Protein AF-0000000080753259 (afdb_homodimer)

Sequence (548 aa):
MPVPRLPDALLDACLCTPEAPLDGDPARRFGLDKADAAVRLAALRDWLRRRSTMLRANRRSALLLVLQGPDCSGKDGVIRRVLAGLDPLALAVHDFQPPDAGERRHDFLWRYRRRLPAPGQLGVFDRSHYEALVSDPLDGLCGDAELPGRLARIEAFEARLVAHGIQPLKCYLQISRAEQKRRLRRRLERPDKRWKLAAGDLAAHRRFAERQARWAAVLAASHSPAAPWYVIPADRRWLRDLLVASLLAREFEKLALDWPRRPPPFAAGELERAMPVPRLPDALLDACLCTPEAPLDGDPARRFGLDKADAAVRLAALRDWLRRRSTMLRANRRSALLLVLQGPDCSGKDGVIRRVLAGLDPLALAVHDFQPPDAGERRHDFLWRYRRRLPAPGQLGVFDRSHYEALVSDPLDGLCGDAELPGRLARIEAFEARLVAHGIQPLKCYLQISRAEQKRRLRRRLERPDKRWKLAAGDLAAHRRFAERQARWAAVLAASHSPAAPWYVIPADRRWLRDLLVASLLAREFEKLALDWPRRPPPFAAGELERA

Solvent-accessible surface area (backbone atoms only — not comparable to full-atom values): 29732 Å² total; per-residue (Å²): 130,83,77,64,50,72,56,65,70,64,58,56,70,24,44,53,41,55,94,52,40,74,69,67,63,25,69,63,57,88,90,58,50,67,71,61,37,51,56,39,39,55,53,33,38,57,52,48,22,55,49,39,49,36,37,40,61,56,45,67,42,23,38,32,41,36,36,42,56,58,81,82,32,40,61,67,53,38,46,42,73,53,47,12,68,27,43,53,87,23,49,36,71,45,76,64,65,84,75,49,77,74,52,64,75,46,60,85,57,51,68,55,65,72,58,60,50,52,60,10,19,41,13,32,29,42,40,57,76,64,38,65,70,46,53,30,44,76,70,65,74,45,57,79,85,48,39,66,60,50,50,52,52,49,53,52,50,51,54,48,34,47,75,69,37,31,46,73,45,39,36,35,27,36,53,42,72,66,53,38,51,52,51,53,50,50,25,68,72,31,62,88,39,36,67,78,61,52,68,60,50,63,59,49,58,63,40,40,68,60,52,50,51,47,47,32,53,50,50,28,72,62,43,38,92,93,45,46,38,30,43,37,35,24,57,41,60,61,56,29,37,36,49,52,48,24,53,52,49,52,56,51,56,73,64,65,76,58,67,52,88,66,76,71,72,65,56,71,69,57,57,70,72,83,130,80,77,63,50,72,56,66,70,65,59,57,69,23,44,54,42,55,94,51,42,74,70,68,62,26,67,61,56,90,91,58,50,68,71,60,37,51,56,40,37,55,54,34,39,56,53,48,23,56,50,38,50,36,38,39,60,55,46,67,44,22,37,32,40,36,35,41,57,59,82,81,31,41,62,67,53,37,47,42,73,52,47,12,68,27,44,51,88,22,49,36,72,46,76,66,65,83,76,49,77,73,53,65,76,45,60,85,60,52,69,56,66,74,59,59,50,51,60,10,19,40,14,33,30,42,38,58,77,63,39,66,70,45,52,30,44,77,71,66,74,45,56,78,85,48,40,67,60,50,52,52,51,49,53,53,51,53,53,49,34,48,75,68,36,32,45,72,44,39,36,36,28,36,52,42,73,68,52,36,51,53,50,53,50,49,26,69,72,31,63,85,39,36,68,77,61,54,68,60,51,60,60,49,58,62,40,41,66,60,51,51,53,48,46,32,53,49,49,29,72,62,45,39,92,94,48,48,37,29,42,36,35,23,57,43,61,62,56,28,38,36,51,53,47,25,54,52,47,50,55,51,57,72,64,64,77,59,66,51,88,67,75,71,72,66,55,72,68,57,57,70,73,83

pLDDT: mean 95.29, std 3.87, range [60.91, 98.94]

Radius of gyration: 24.71 Å; Cα contacts (8 Å, |Δi|>4): 872; chains: 2; bounding box: 52×69×63 Å

Nearest PDB structures (foldseek):
  3rhf-assembly1_A  TM=9.410E-01  e=2.578E-23  Paenarthrobacter aurescens TC1
  7plj-assembly1_B  TM=9.581E-01  e=3.666E-22  Deinococcus radiodurans R1 = ATCC 13939 = DSM 20539
  5lc9-assembly1_A  TM=9.647E-01  e=1.422E-21  Meiothermus ruber H328
  5o6m-assembly1_A  TM=9.788E-01  e=4.159E-21  Meiothermus ruber H328
  5llb-assembly1_A  TM=8.675E-01  e=8.268E-16  Francisella tularensis subsp. tularensis SCHU S4

Organism: Azotobacter vinelandii (strain DJ / ATCC BAA-1303) (NCBI:txid322710)

Structure (mmCIF, N/CA/C/O backbone):
data_AF-0000000080753259-model_v1
#
loop_
_entity.id
_entity.type
_entity.pdbx_description
1 polymer 'Polyphosphate kinase-2-related domain-containing protein'
#
loop_
_atom_site.group_PDB
_atom_site.id
_atom_site.type_symbol
_atom_site.label_atom_id
_atom_site.label_alt_id
_atom_site.label_comp_id
_atom_site.label_asym_id
_atom_site.label_entity_id
_atom_site.label_seq_id
_atom_site.pdbx_PDB_ins_code
_atom_site.Cartn_x
_atom_site.Cartn_y
_atom_site.Cartn_z
_atom_site.occupancy
_atom_site.B_iso_or_equiv
_atom_site.auth_seq_id
_atom_site.auth_comp_id
_atom_site.auth_asym_id
_atom_site.auth_atom_id
_atom_site.pdbx_PDB_model_num
ATOM 1 N N . MET A 1 1 ? 21.859 -9.547 13.969 1 60.91 1 MET A N 1
ATOM 2 C CA . MET A 1 1 ? 21.141 -10.789 14.25 1 60.91 1 MET A CA 1
ATOM 3 C C . MET A 1 1 ? 20.859 -11.562 12.961 1 60.91 1 MET A C 1
ATOM 5 O O . MET A 1 1 ? 20.703 -10.961 11.898 1 60.91 1 MET A O 1
ATOM 9 N N . PRO A 1 2 ? 20.984 -12.836 13.008 1 79 2 PRO A N 1
ATOM 10 C CA . PRO A 1 2 ? 20.734 -13.633 11.805 1 79 2 PRO A CA 1
ATOM 11 C C . PRO A 1 2 ? 19.312 -13.461 11.266 1 79 2 PRO A C 1
ATOM 13 O O . PRO A 1 2 ? 18.391 -13.203 12.031 1 79 2 PRO A O 1
ATOM 16 N N . VAL A 1 3 ? 19.172 -13.43 9.93 1 84.69 3 VAL A N 1
ATOM 17 C CA . VAL A 1 3 ? 17.859 -13.344 9.281 1 84.69 3 VAL A CA 1
ATOM 18 C C . VAL A 1 3 ? 17.047 -14.594 9.602 1 84.69 3 VAL A C 1
ATOM 20 O O . VAL A 1 3 ? 17.516 -15.719 9.398 1 84.69 3 VAL A O 1
ATOM 23 N N . PRO A 1 4 ? 15.945 -14.438 10.234 1 89 4 PRO A N 1
ATOM 24 C CA . PRO A 1 4 ? 15.141 -15.586 10.656 1 89 4 PRO A CA 1
ATOM 25 C C . PRO A 1 4 ? 14.367 -16.219 9.508 1 89 4 PRO A C 1
ATOM 27 O O . PRO A 1 4 ? 13.164 -16.469 9.625 1 89 4 PRO A O 1
ATOM 30 N N . ARG A 1 5 ? 15.062 -16.438 8.391 1 95 5 ARG A N 1
ATOM 31 C CA . ARG A 1 5 ? 14.398 -17.062 7.246 1 95 5 ARG A CA 1
ATOM 32 C C . ARG A 1 5 ? 14.797 -18.516 7.109 1 95 5 ARG A C 1
ATOM 34 O O . ARG A 1 5 ? 15.688 -19 7.812 1 95 5 ARG A O 1
ATOM 41 N N . LEU A 1 6 ? 14.055 -19.234 6.301 1 97.31 6 LEU A N 1
ATOM 42 C CA . LEU A 1 6 ? 14.367 -20.641 6 1 97.31 6 LEU A CA 1
ATOM 43 C C . LEU A 1 6 ? 15.711 -20.75 5.297 1 97.31 6 LEU A C 1
ATOM 45 O O . LEU A 1 6 ? 16.141 -19.828 4.617 1 97.31 6 LEU A O 1
ATOM 49 N N . PRO A 1 7 ? 16.391 -21.828 5.516 1 96.75 7 PRO A N 1
ATOM 50 C CA . PRO A 1 7 ? 17.703 -22.031 4.875 1 96.75 7 PRO A CA 1
ATOM 51 C C . PRO A 1 7 ? 17.609 -22.062 3.352 1 96.75 7 PRO A C 1
ATOM 53 O O . PRO A 1 7 ? 16.578 -22.453 2.801 1 96.75 7 PRO A O 1
ATOM 56 N N . ASP A 1 8 ? 18.656 -21.719 2.693 1 97.38 8 ASP A N 1
ATOM 57 C CA . ASP A 1 8 ? 18.734 -21.672 1.237 1 97.38 8 ASP A CA 1
ATOM 58 C C . ASP A 1 8 ? 18.359 -23.016 0.618 1 97.38 8 ASP A C 1
ATOM 60 O O . ASP A 1 8 ? 17.688 -23.062 -0.418 1 97.38 8 ASP A O 1
ATOM 64 N N . ALA A 1 9 ? 18.766 -24.062 1.272 1 97.06 9 ALA A N 1
ATOM 65 C CA . ALA A 1 9 ? 18.5 -25.391 0.727 1 97.06 9 ALA A CA 1
ATOM 66 C C . ALA A 1 9 ? 17 -25.641 0.571 1 97.06 9 ALA A C 1
ATOM 68 O O . ALA A 1 9 ? 16.562 -26.203 -0.434 1 97.06 9 ALA A O 1
ATOM 69 N N . LEU A 1 10 ? 16.25 -25.203 1.527 1 97.12 10 LEU A N 1
ATOM 70 C CA . LEU A 1 10 ? 14.797 -25.375 1.486 1 97.12 10 LEU A CA 1
ATOM 71 C C . LEU A 1 10 ? 14.172 -24.484 0.421 1 97.12 10 LEU A C 1
ATOM 73 O O . LEU A 1 10 ? 13.281 -24.906 -0.314 1 97.12 10 LEU A O 1
ATOM 77 N N . LEU A 1 11 ? 14.648 -23.297 0.338 1 98.06 11 LEU A N 1
ATOM 78 C CA . LEU A 1 11 ? 14.125 -22.359 -0.654 1 98.06 11 LEU A CA 1
ATOM 79 C C . LEU A 1 11 ? 14.477 -22.812 -2.066 1 98.06 11 LEU A C 1
ATOM 81 O O . LEU A 1 11 ? 13.641 -22.734 -2.973 1 98.06 11 LEU A O 1
ATOM 85 N N . ASP A 1 12 ? 15.68 -23.359 -2.217 1 97.62 12 ASP A N 1
ATOM 86 C CA . ASP A 1 12 ? 16.141 -23.812 -3.527 1 97.62 12 ASP A CA 1
ATOM 87 C C . ASP A 1 12 ? 15.398 -25.062 -3.967 1 97.62 12 ASP A C 1
ATOM 89 O O . ASP A 1 12 ? 15.359 -25.391 -5.156 1 97.62 12 ASP A O 1
ATOM 93 N N . ALA A 1 13 ? 14.859 -25.781 -2.977 1 97.62 13 ALA A N 1
ATOM 94 C CA . ALA A 1 13 ? 14.016 -26.922 -3.301 1 97.62 13 ALA A CA 1
ATOM 95 C C . ALA A 1 13 ? 12.742 -26.484 -4.02 1 97.62 13 ALA A C 1
ATOM 97 O O . ALA A 1 13 ? 12.047 -27.312 -4.617 1 97.62 13 ALA A O 1
ATOM 98 N N . CYS A 1 14 ? 12.461 -25.188 -3.992 1 98.19 14 CYS A N 1
ATOM 99 C CA . CYS A 1 14 ? 11.281 -24.656 -4.664 1 98.19 14 CYS A CA 1
ATOM 100 C C . CYS A 1 14 ? 11.641 -24.094 -6.031 1 98.19 14 CYS A C 1
ATOM 102 O O . CYS A 1 14 ? 10.773 -23.609 -6.758 1 98.19 14 CYS A O 1
ATOM 104 N N . LEU A 1 15 ? 12.898 -24.125 -6.395 1 98.12 15 LEU A N 1
ATOM 105 C CA . LEU A 1 15 ? 13.297 -23.641 -7.715 1 98.12 15 LEU A CA 1
ATOM 106 C C . LEU A 1 15 ? 12.641 -24.484 -8.812 1 98.12 15 LEU A C 1
ATOM 108 O O . LEU A 1 15 ? 12.57 -25.703 -8.711 1 98.12 15 LEU A O 1
ATOM 112 N N . CYS A 1 16 ? 12.211 -23.797 -9.758 1 98.31 16 CYS A N 1
ATOM 113 C CA . CYS A 1 16 ? 11.57 -24.453 -10.891 1 98.31 16 CYS A CA 1
ATOM 114 C C . CYS A 1 16 ? 12.531 -25.406 -11.578 1 98.31 16 CYS A C 1
ATOM 116 O O . CYS A 1 16 ? 13.703 -25.078 -11.789 1 98.31 16 CYS A O 1
ATOM 118 N N . THR A 1 17 ? 12.055 -26.578 -11.82 1 97.12 17 THR A N 1
ATOM 119 C CA . THR A 1 17 ? 12.727 -27.531 -12.703 1 97.12 17 THR A CA 1
ATOM 120 C C . THR A 1 17 ? 12.102 -27.516 -14.094 1 97.12 17 THR A C 1
ATOM 122 O O . THR A 1 17 ? 11.031 -28.094 -14.305 1 97.12 17 THR A O 1
ATOM 125 N N . PRO A 1 18 ? 12.758 -26.922 -15.031 1 96.88 18 PRO A N 1
ATOM 126 C CA . PRO A 1 18 ? 12.133 -26.656 -16.328 1 96.88 18 PRO A CA 1
ATOM 127 C C . PRO A 1 18 ? 11.625 -27.938 -17 1 96.88 18 PRO A C 1
ATOM 129 O O . PRO A 1 18 ? 10.625 -27.906 -17.734 1 96.88 18 PRO A O 1
ATOM 132 N N . GLU A 1 19 ? 12.188 -29.062 -16.781 1 96.56 19 GLU A N 1
ATOM 133 C CA . GLU A 1 19 ? 11.789 -30.312 -17.406 1 96.56 19 GLU A CA 1
ATOM 134 C C . GLU A 1 19 ? 10.422 -30.781 -16.906 1 96.56 19 GLU A C 1
ATOM 136 O O . GLU A 1 19 ? 9.688 -31.453 -17.625 1 96.56 19 GLU A O 1
ATOM 141 N N . ALA A 1 20 ? 10.125 -30.391 -15.695 1 97.12 20 ALA A N 1
ATOM 142 C CA . ALA A 1 20 ? 8.859 -30.75 -15.062 1 97.12 20 ALA A CA 1
ATOM 143 C C . ALA A 1 20 ? 8.469 -29.719 -14.008 1 97.12 20 ALA A C 1
ATOM 145 O O . ALA A 1 20 ? 8.469 -30.016 -12.812 1 97.12 20 ALA A O 1
ATOM 146 N N . PRO A 1 21 ? 8.094 -28.609 -14.414 1 97.94 21 PRO A N 1
ATOM 147 C CA . PRO A 1 21 ? 7.938 -27.469 -13.508 1 97.94 21 PRO A CA 1
ATOM 148 C C . PRO A 1 21 ? 6.906 -27.734 -12.414 1 97.94 21 PRO A C 1
ATOM 150 O O . PRO A 1 21 ? 7.004 -27.156 -11.32 1 97.94 21 PRO A O 1
ATOM 153 N N . LEU A 1 22 ? 5.855 -28.531 -12.672 1 98.06 22 LEU A N 1
ATOM 154 C CA . LEU A 1 22 ? 4.762 -28.672 -11.711 1 98.06 22 LEU A CA 1
ATOM 155 C C . LEU A 1 22 ? 4.672 -30.109 -11.203 1 98.06 22 LEU A C 1
ATOM 157 O O . LEU A 1 22 ? 3.586 -30.578 -10.852 1 98.06 22 LEU A O 1
ATOM 161 N N . ASP A 1 23 ? 5.777 -30.797 -11.164 1 96.31 23 ASP A N 1
ATOM 162 C CA . ASP A 1 23 ? 5.812 -32.188 -10.727 1 96.31 23 ASP A CA 1
ATOM 163 C C . ASP A 1 23 ? 5.961 -32.281 -9.211 1 96.31 23 ASP A C 1
ATOM 165 O O . ASP A 1 23 ? 5.762 -33.344 -8.633 1 96.31 23 ASP A O 1
ATOM 169 N N . GLY A 1 24 ? 6.324 -31.203 -8.578 1 96 24 GLY A N 1
ATOM 170 C CA . GLY A 1 24 ? 6.461 -31.234 -7.129 1 96 24 GLY A CA 1
ATOM 171 C C . GLY A 1 24 ? 5.145 -31.453 -6.41 1 96 24 GLY A C 1
ATOM 172 O O . GLY A 1 24 ? 4.074 -31.203 -6.965 1 96 24 GLY A O 1
ATOM 173 N N . ASP A 1 25 ? 5.215 -31.922 -5.16 1 97.62 25 ASP A N 1
ATOM 174 C CA . ASP A 1 25 ? 4.043 -32.125 -4.309 1 97.62 25 ASP A CA 1
ATOM 175 C C . ASP A 1 25 ? 3.543 -30.797 -3.744 1 97.62 25 ASP A C 1
ATOM 177 O O . ASP A 1 25 ? 4.203 -30.188 -2.9 1 97.62 25 ASP A O 1
ATOM 181 N N . PRO A 1 26 ? 2.359 -30.375 -4.152 1 98.19 26 PRO A N 1
ATOM 182 C CA . PRO A 1 26 ? 1.842 -29.094 -3.666 1 98.19 26 PRO A CA 1
ATOM 183 C C . PRO A 1 26 ? 1.538 -29.109 -2.17 1 98.19 26 PRO A C 1
ATOM 185 O O . PRO A 1 26 ? 1.304 -28.062 -1.572 1 98.19 26 PRO A O 1
ATOM 188 N N . ALA A 1 27 ? 1.56 -30.281 -1.543 1 97.75 27 ALA A N 1
ATOM 189 C CA . ALA A 1 27 ? 1.233 -30.406 -0.125 1 97.75 27 ALA A CA 1
ATOM 190 C C . ALA A 1 27 ? 2.49 -30.672 0.704 1 97.75 27 ALA A C 1
ATOM 192 O O . ALA A 1 27 ? 2.408 -30.891 1.915 1 97.75 27 ALA A O 1
ATOM 193 N N . ARG A 1 28 ? 3.596 -30.641 0.073 1 96.44 28 ARG A N 1
ATOM 194 C CA . ARG A 1 28 ? 4.836 -30.922 0.787 1 96.44 28 ARG A CA 1
ATOM 195 C C . ARG A 1 28 ? 5.043 -29.953 1.939 1 96.44 28 ARG A C 1
ATOM 197 O O . ARG A 1 28 ? 4.66 -28.781 1.844 1 96.44 28 ARG A O 1
ATOM 204 N N . ARG A 1 29 ? 5.684 -30.375 3.068 1 95.62 29 ARG A N 1
ATOM 205 C CA . ARG A 1 29 ? 5.785 -29.562 4.277 1 95.62 29 ARG A CA 1
ATOM 206 C C . ARG A 1 29 ? 7.238 -29.281 4.633 1 95.62 29 ARG A C 1
ATOM 208 O O . ARG A 1 29 ? 7.527 -28.469 5.508 1 95.62 29 ARG A O 1
ATOM 215 N N . PHE A 1 30 ? 8.18 -29.906 4.008 1 95.06 30 PHE A N 1
ATOM 216 C CA . PHE A 1 30 ? 9.609 -29.75 4.25 1 95.06 30 PHE A CA 1
ATOM 217 C C . PHE A 1 30 ? 9.945 -30.031 5.711 1 95.06 30 PHE A C 1
ATOM 219 O O . PHE A 1 30 ? 10.805 -29.359 6.289 1 95.06 30 PHE A O 1
ATOM 226 N N . GLY A 1 31 ? 9.195 -30.875 6.414 1 94.56 31 GLY A N 1
ATOM 227 C CA . GLY A 1 31 ? 9.445 -31.219 7.805 1 94.56 31 GLY A CA 1
ATOM 228 C C . GLY A 1 31 ? 9.039 -30.125 8.773 1 94.56 31 GLY A C 1
ATOM 229 O O . GLY A 1 31 ? 9.336 -30.219 9.969 1 94.56 31 GLY A O 1
ATOM 230 N N . LEU A 1 32 ? 8.367 -29.109 8.32 1 95 32 LEU A N 1
ATOM 231 C CA . LEU A 1 32 ? 7.922 -28.016 9.164 1 95 32 LEU A CA 1
ATOM 232 C C . LEU A 1 32 ? 6.496 -28.25 9.656 1 95 32 LEU A C 1
ATOM 234 O O . LEU A 1 32 ? 5.762 -29.047 9.07 1 95 32 LEU A O 1
ATOM 238 N N . ASP A 1 33 ? 6.184 -27.594 10.773 1 94.81 33 ASP A N 1
ATOM 239 C CA . ASP A 1 33 ? 4.797 -27.656 11.234 1 94.81 33 ASP A CA 1
ATOM 240 C C . ASP A 1 33 ? 4.215 -26.266 11.398 1 94.81 33 ASP A C 1
ATOM 242 O O . ASP A 1 33 ? 4.945 -25.266 11.359 1 94.81 33 ASP A O 1
ATOM 246 N N . LYS A 1 34 ? 2.938 -26.281 11.57 1 96.31 34 LYS A N 1
ATOM 247 C CA . LYS A 1 34 ? 2.164 -25.031 11.539 1 96.31 34 LYS A CA 1
ATOM 248 C C . LYS A 1 34 ? 2.572 -24.109 12.672 1 96.31 34 LYS A C 1
ATOM 250 O O . LYS A 1 34 ? 2.711 -22.891 12.469 1 96.31 34 LYS A O 1
ATOM 255 N N . ALA A 1 35 ? 2.762 -24.609 13.82 1 96.06 35 ALA A N 1
ATOM 256 C CA . ALA A 1 35 ? 3.096 -23.797 14.984 1 96.06 35 ALA A CA 1
ATOM 257 C C . ALA A 1 35 ? 4.461 -23.125 14.812 1 96.06 35 ALA A C 1
ATOM 259 O O . ALA A 1 35 ? 4.605 -21.922 15.047 1 96.06 35 ALA A O 1
ATOM 260 N N . ASP A 1 36 ? 5.395 -23.938 14.398 1 93.31 36 ASP A N 1
ATOM 261 C CA . ASP A 1 36 ? 6.738 -23.438 14.156 1 93.31 36 ASP A CA 1
ATOM 262 C C . ASP A 1 36 ? 6.734 -22.391 13.039 1 93.31 36 ASP A C 1
ATOM 264 O O . ASP A 1 36 ? 7.414 -21.375 13.133 1 93.31 36 ASP A O 1
ATOM 268 N N . ALA A 1 37 ? 6.047 -22.625 12.008 1 95.56 37 ALA A N 1
ATOM 269 C CA . ALA A 1 37 ? 5.961 -21.719 10.867 1 95.56 37 ALA A CA 1
ATOM 270 C C . ALA A 1 37 ? 5.391 -20.359 11.281 1 95.56 37 ALA A C 1
ATOM 272 O O . ALA A 1 37 ? 5.84 -19.312 10.812 1 95.56 37 ALA A O 1
ATOM 273 N N . ALA A 1 38 ? 4.434 -20.422 12.172 1 95.44 38 ALA A N 1
ATOM 274 C CA . ALA A 1 38 ? 3.811 -19.188 12.641 1 95.44 38 ALA A CA 1
ATOM 275 C C . ALA A 1 38 ? 4.812 -18.312 13.391 1 95.44 38 ALA A C 1
ATOM 277 O O . ALA A 1 38 ? 4.855 -17.094 13.188 1 95.44 38 ALA A O 1
ATOM 278 N N . VAL A 1 39 ? 5.578 -18.891 14.242 1 95.38 39 VAL A N 1
ATOM 279 C CA . VAL A 1 39 ? 6.586 -18.172 15.016 1 95.38 39 VAL A CA 1
ATOM 280 C C . VAL A 1 39 ? 7.641 -17.578 14.078 1 95.38 39 VAL A C 1
ATOM 282 O O . VAL A 1 39 ? 8.008 -16.406 14.195 1 95.38 39 VAL A O 1
ATOM 285 N N . ARG A 1 40 ? 8.055 -18.375 13.133 1 95.06 40 ARG A N 1
ATOM 286 C CA . ARG A 1 40 ? 9.07 -17.938 12.18 1 95.06 40 ARG A CA 1
ATOM 287 C C . ARG A 1 40 ? 8.547 -16.797 11.305 1 95.06 40 ARG A C 1
ATOM 289 O O . ARG A 1 40 ? 9.266 -15.828 11.055 1 95.06 40 ARG A O 1
ATOM 296 N N . LEU A 1 41 ? 7.344 -16.938 10.898 1 96.12 41 LEU A N 1
ATOM 297 C CA . LEU A 1 41 ? 6.766 -15.906 10.047 1 96.12 41 LEU A CA 1
ATOM 298 C C . LEU A 1 41 ? 6.652 -14.578 10.789 1 96.12 41 LEU A C 1
ATOM 300 O O . LEU A 1 41 ? 6.922 -13.516 10.219 1 96.12 41 LEU A O 1
ATOM 304 N N . ALA A 1 42 ? 6.246 -14.641 12.062 1 93.94 42 ALA A N 1
ATOM 305 C CA . ALA A 1 42 ? 6.145 -13.422 12.859 1 93.94 42 ALA A CA 1
ATOM 306 C C . ALA A 1 42 ? 7.496 -12.719 12.961 1 93.94 42 ALA A C 1
ATOM 308 O O . ALA A 1 42 ? 7.586 -11.508 12.773 1 93.94 42 ALA A O 1
ATOM 309 N N . ALA A 1 43 ? 8.523 -13.469 13.227 1 95.19 43 ALA A N 1
ATOM 310 C CA . ALA A 1 43 ? 9.875 -12.922 13.312 1 95.19 43 ALA A CA 1
ATOM 311 C C . ALA A 1 43 ? 10.328 -12.352 11.977 1 95.19 43 ALA A C 1
ATOM 313 O O . ALA A 1 43 ? 10.953 -11.289 11.922 1 95.19 43 ALA A O 1
ATOM 314 N N . LEU A 1 44 ? 10 -13.023 10.945 1 95.94 44 LEU A N 1
ATOM 315 C CA . LEU A 1 44 ? 10.383 -12.594 9.602 1 95.94 44 LEU A CA 1
ATOM 316 C C . LEU A 1 44 ? 9.672 -11.297 9.227 1 95.94 44 LEU A C 1
ATOM 318 O O . LEU A 1 44 ? 10.266 -10.422 8.594 1 95.94 44 LEU A O 1
ATOM 322 N N . ARG A 1 45 ? 8.469 -11.227 9.586 1 93.44 45 ARG A N 1
ATOM 323 C CA . ARG A 1 45 ? 7.707 -10.016 9.289 1 93.44 45 ARG A CA 1
ATOM 324 C C . ARG A 1 45 ? 8.352 -8.797 9.938 1 93.44 45 ARG A C 1
ATOM 326 O O . ARG A 1 45 ? 8.461 -7.734 9.312 1 93.44 45 ARG A O 1
ATOM 333 N N . ASP A 1 46 ? 8.75 -8.93 11.156 1 92.88 46 ASP A N 1
ATOM 334 C CA . ASP A 1 46 ? 9.414 -7.832 11.859 1 92.88 46 ASP A CA 1
ATOM 335 C C . ASP A 1 46 ? 10.719 -7.445 11.164 1 92.88 46 ASP A C 1
ATOM 337 O O . ASP A 1 46 ? 11.008 -6.258 11 1 92.88 46 ASP A O 1
ATOM 341 N N . TRP A 1 47 ? 11.43 -8.445 10.836 1 95.5 47 TRP A N 1
ATOM 342 C CA . TRP A 1 47 ? 12.688 -8.211 10.133 1 95.5 47 TRP A CA 1
ATOM 343 C C . TRP A 1 47 ? 12.445 -7.523 8.797 1 95.5 47 TRP A C 1
ATOM 345 O O . TRP A 1 47 ? 13.109 -6.535 8.469 1 95.5 47 TRP A O 1
ATOM 355 N N . LEU A 1 48 ? 11.445 -7.977 8.023 1 95.94 48 LEU A N 1
ATOM 356 C CA . LEU A 1 48 ? 11.125 -7.43 6.715 1 95.94 48 LEU A CA 1
ATOM 357 C C . LEU A 1 48 ? 10.633 -5.988 6.836 1 95.94 48 LEU A C 1
ATOM 359 O O . LEU A 1 48 ? 10.891 -5.164 5.957 1 95.94 48 LEU A O 1
ATOM 363 N N . ARG A 1 49 ? 9.93 -5.734 7.832 1 93 49 ARG A N 1
ATOM 364 C CA . ARG A 1 49 ? 9.445 -4.375 8.062 1 93 49 ARG A CA 1
ATOM 365 C C . ARG A 1 49 ? 10.602 -3.389 8.141 1 93 49 ARG A C 1
ATOM 367 O O . ARG A 1 49 ? 10.594 -2.352 7.477 1 93 49 ARG A O 1
ATOM 374 N N . ARG A 1 50 ? 11.555 -3.709 8.945 1 93.12 50 ARG A N 1
ATOM 375 C CA . ARG A 1 50 ? 12.727 -2.85 9.102 1 93.12 50 ARG A CA 1
ATOM 376 C C . ARG A 1 50 ? 13.477 -2.705 7.781 1 93.12 50 ARG A C 1
ATOM 378 O O . ARG A 1 50 ? 13.891 -1.604 7.414 1 93.12 50 ARG A O 1
ATOM 385 N N . ARG A 1 51 ? 13.594 -3.787 7.07 1 94.94 51 ARG A N 1
ATOM 386 C CA . ARG A 1 51 ? 14.32 -3.758 5.805 1 94.94 51 ARG A CA 1
ATOM 387 C C . ARG A 1 51 ? 13.555 -2.949 4.758 1 94.94 51 ARG A C 1
ATOM 389 O O . ARG A 1 51 ? 14.164 -2.268 3.93 1 94.94 51 ARG A O 1
ATOM 396 N N . SER A 1 52 ? 12.305 -3.072 4.809 1 94 52 SER A N 1
ATOM 397 C CA . SER A 1 52 ? 11.484 -2.299 3.875 1 94 52 SER A CA 1
ATOM 398 C C . SER A 1 52 ? 11.656 -0.801 4.105 1 94 52 SER A C 1
ATOM 400 O O . SER A 1 52 ? 11.719 -0.023 3.15 1 94 52 SER A O 1
ATOM 402 N N . THR A 1 53 ? 11.758 -0.373 5.293 1 93.12 53 THR A N 1
ATOM 403 C CA . THR A 1 53 ? 12 1.03 5.609 1 93.12 53 THR A CA 1
ATOM 404 C C . THR A 1 53 ? 13.383 1.461 5.133 1 93.12 53 THR A C 1
ATOM 406 O O . THR A 1 53 ? 13.547 2.559 4.598 1 93.12 53 THR A O 1
ATOM 409 N N . MET A 1 54 ? 14.32 0.583 5.309 1 95.06 54 MET A N 1
ATOM 410 C CA . MET A 1 54 ? 15.672 0.87 4.828 1 95.06 54 MET A CA 1
ATOM 411 C C . MET A 1 54 ? 15.695 0.991 3.311 1 95.06 54 MET A C 1
ATOM 413 O O . MET A 1 54 ? 16.422 1.828 2.762 1 95.06 54 MET A O 1
ATOM 417 N N . LEU A 1 55 ? 14.914 0.134 2.688 1 96.06 55 LEU A N 1
ATOM 418 C CA . LEU A 1 55 ? 14.805 0.213 1.234 1 96.06 55 LEU A CA 1
ATOM 419 C C . LEU A 1 55 ? 14.312 1.589 0.799 1 96.06 55 LEU A C 1
ATOM 421 O O . LEU A 1 55 ? 14.891 2.205 -0.098 1 96.06 55 LEU A O 1
ATOM 425 N N . ARG A 1 56 ? 13.336 2.064 1.435 1 94.31 56 ARG A N 1
ATOM 426 C CA . ARG A 1 56 ? 12.773 3.381 1.146 1 94.31 56 ARG A CA 1
ATOM 427 C C . ARG A 1 56 ? 13.789 4.48 1.415 1 94.31 56 ARG A C 1
ATOM 429 O O . ARG A 1 56 ? 13.922 5.422 0.627 1 94.31 56 ARG A O 1
ATOM 436 N N . ALA A 1 57 ? 14.516 4.367 2.471 1 94.62 57 ALA A N 1
ATOM 437 C CA . ALA A 1 57 ? 15.5 5.375 2.871 1 94.62 57 ALA A CA 1
ATOM 438 C C . ALA A 1 57 ? 16.625 5.488 1.842 1 94.62 57 ALA A C 1
ATOM 440 O O . ALA A 1 57 ? 17.156 6.574 1.617 1 94.62 57 ALA A O 1
ATOM 441 N N . ASN A 1 58 ? 17 4.406 1.24 1 94.38 58 ASN A N 1
ATOM 442 C CA . ASN A 1 58 ? 18.125 4.391 0.302 1 94.38 58 ASN A CA 1
ATOM 443 C C . ASN A 1 58 ? 17.703 4.883 -1.08 1 94.38 58 ASN A C 1
ATOM 445 O O . ASN A 1 58 ? 18.484 5.531 -1.777 1 94.38 58 ASN A O 1
ATOM 449 N N . ARG A 1 59 ? 16.531 4.57 -1.547 1 92.44 59 ARG A N 1
ATOM 450 C CA . ARG A 1 59 ? 15.914 5.004 -2.797 1 92.44 59 ARG A CA 1
ATOM 451 C C . ARG A 1 59 ? 16.812 4.676 -3.988 1 92.44 59 ARG A C 1
ATOM 453 O O . ARG A 1 59 ? 16.953 5.488 -4.902 1 92.44 59 ARG A O 1
ATOM 460 N N . ARG A 1 60 ? 17.438 3.555 -4.008 1 91.56 60 ARG A N 1
ATOM 461 C CA . ARG A 1 60 ? 18.375 3.199 -5.074 1 91.56 60 ARG A CA 1
ATOM 462 C C . ARG A 1 60 ? 17.906 1.961 -5.828 1 91.56 60 ARG A C 1
ATOM 464 O O . ARG A 1 60 ? 18.078 1.858 -7.043 1 91.56 60 ARG A O 1
ATOM 471 N N . SER A 1 61 ? 17.328 1.042 -5.156 1 95 61 SER A N 1
ATOM 472 C CA . SER A 1 61 ? 16.891 -0.229 -5.727 1 95 61 SER A CA 1
ATOM 473 C C . SER A 1 61 ? 15.406 -0.473 -5.465 1 95 61 SER A C 1
ATOM 475 O O . SER A 1 61 ? 14.805 0.203 -4.633 1 95 61 SER A O 1
ATOM 477 N N . ALA A 1 62 ? 14.891 -1.371 -6.23 1 97.75 62 ALA A N 1
ATOM 478 C CA . ALA A 1 62 ? 13.516 -1.816 -6.023 1 97.75 62 ALA A CA 1
ATOM 479 C C . ALA A 1 62 ? 13.398 -3.328 -6.188 1 97.75 62 ALA A C 1
ATOM 481 O O . ALA A 1 62 ? 14.242 -3.957 -6.828 1 97.75 62 ALA A O 1
ATOM 482 N N . LEU A 1 63 ? 12.477 -3.887 -5.492 1 97.88 63 LEU A N 1
ATOM 483 C CA . LEU A 1 63 ? 12.117 -5.293 -5.648 1 97.88 63 LEU A CA 1
ATOM 484 C C . LEU A 1 63 ? 10.719 -5.438 -6.238 1 97.88 63 LEU A C 1
ATOM 486 O O . LEU A 1 63 ? 9.859 -4.582 -6.023 1 97.88 63 LEU A O 1
ATOM 490 N N . LEU A 1 64 ? 10.531 -6.461 -7.027 1 98.19 64 LEU A N 1
ATOM 491 C CA . LEU A 1 64 ? 9.211 -6.762 -7.582 1 98.19 64 LEU A CA 1
ATOM 492 C C . LEU A 1 64 ? 8.828 -8.211 -7.309 1 98.19 64 LEU A C 1
ATOM 494 O O . LEU A 1 64 ? 9.391 -9.133 -7.91 1 98.19 64 LEU A O 1
ATOM 498 N N . LEU A 1 65 ? 7.949 -8.43 -6.391 1 98.44 65 LEU A N 1
ATOM 499 C CA . LEU A 1 65 ? 7.391 -9.75 -6.129 1 98.44 65 LEU A CA 1
ATOM 500 C C . LEU A 1 65 ? 6.262 -10.062 -7.102 1 98.44 65 LEU A C 1
ATOM 502 O O . LEU A 1 65 ? 5.246 -9.367 -7.125 1 98.44 65 LEU A O 1
ATOM 506 N N . VAL A 1 66 ? 6.453 -11.031 -7.918 1 98.69 66 VAL A N 1
ATOM 507 C CA . VAL A 1 66 ? 5.453 -11.508 -8.867 1 98.69 66 VAL A CA 1
ATOM 508 C C . VAL A 1 66 ? 4.789 -12.773 -8.336 1 98.69 66 VAL A C 1
ATOM 510 O O . VAL A 1 66 ? 5.457 -13.773 -8.078 1 98.69 66 VAL A O 1
ATOM 513 N N . LEU A 1 67 ? 3.48 -12.727 -8.172 1 98.81 67 LEU A N 1
ATOM 514 C CA . LEU A 1 67 ? 2.717 -13.883 -7.703 1 98.81 67 LEU A CA 1
ATOM 515 C C . LEU A 1 67 ? 1.802 -14.406 -8.805 1 98.81 67 LEU A C 1
ATOM 517 O O . LEU A 1 67 ? 0.996 -13.656 -9.359 1 98.81 67 LEU A O 1
ATOM 521 N N . GLN A 1 68 ? 2.012 -15.602 -9.148 1 98.69 68 GLN A N 1
ATOM 522 C CA . GLN A 1 68 ? 1.151 -16.312 -10.086 1 98.69 68 GLN A CA 1
ATOM 523 C C . GLN A 1 68 ? 0.629 -17.609 -9.484 1 98.69 68 GLN A C 1
ATOM 525 O O . GLN A 1 68 ? 1.173 -18.109 -8.492 1 98.69 68 GLN A O 1
ATOM 530 N N . GLY A 1 69 ? -0.413 -18.156 -10 1 97.88 69 GLY A N 1
ATOM 531 C CA . GLY A 1 69 ? -1.041 -19.391 -9.57 1 97.88 69 GLY A CA 1
ATOM 532 C C . GLY A 1 69 ? -2.521 -19.453 -9.898 1 97.88 69 GLY A C 1
ATOM 533 O O . GLY A 1 69 ? -3.135 -18.438 -10.227 1 97.88 69 GLY A O 1
ATOM 534 N N . PRO A 1 70 ? -3.064 -20.688 -9.891 1 96.06 70 PRO A N 1
ATOM 535 C CA . PRO A 1 70 ? -4.5 -20.812 -10.164 1 96.06 70 PRO A CA 1
ATOM 536 C C . PRO A 1 70 ? -5.355 -20.047 -9.156 1 96.06 70 PRO A C 1
ATOM 538 O O . PRO A 1 70 ? -4.848 -19.578 -8.141 1 96.06 70 PRO A O 1
ATOM 541 N N . ASP A 1 71 ? -6.613 -19.891 -9.594 1 93.81 71 ASP A N 1
ATOM 542 C CA . ASP A 1 71 ? -7.555 -19.328 -8.633 1 93.81 71 ASP A CA 1
ATOM 543 C C . ASP A 1 71 ? -7.551 -20.125 -7.332 1 93.81 71 ASP A C 1
ATOM 545 O O . ASP A 1 71 ? -7.465 -21.359 -7.348 1 93.81 71 ASP A O 1
ATOM 549 N N . CYS A 1 72 ? -7.59 -19.359 -6.195 1 96.5 72 CYS A N 1
ATOM 550 C CA . CYS A 1 72 ? -7.645 -19.938 -4.852 1 96.5 72 CYS A CA 1
ATOM 551 C C . CYS A 1 72 ? -6.262 -20.359 -4.379 1 96.5 72 CYS A C 1
ATOM 553 O O . CYS A 1 72 ? -6.121 -20.953 -3.309 1 96.5 72 CYS A O 1
ATOM 555 N N . SER A 1 73 ? -5.219 -20.031 -5.184 1 97.62 73 SER A N 1
ATOM 556 C CA . SER A 1 73 ? -3.881 -20.453 -4.773 1 97.62 73 SER A CA 1
ATOM 557 C C . SER A 1 73 ? -3.371 -19.609 -3.609 1 97.62 73 SER A C 1
ATOM 559 O O . SER A 1 73 ? -2.396 -19.984 -2.951 1 97.62 73 SER A O 1
ATOM 561 N N . GLY A 1 74 ? -3.984 -18.484 -3.395 1 97.5 74 GLY A N 1
ATOM 562 C CA . GLY A 1 74 ? -3.674 -17.734 -2.186 1 97.5 74 GLY A CA 1
ATOM 563 C C . GLY A 1 74 ? -2.807 -16.516 -2.441 1 97.5 74 GLY A C 1
ATOM 564 O O . GLY A 1 74 ? -2.115 -16.047 -1.54 1 97.5 74 GLY A O 1
ATOM 565 N N . LYS A 1 75 ? -2.793 -15.969 -3.639 1 97.88 75 LYS A N 1
ATOM 566 C CA . LYS A 1 75 ? -2.02 -14.773 -3.967 1 97.88 75 LYS A CA 1
ATOM 567 C C . LYS A 1 75 ? -2.385 -13.609 -3.047 1 97.88 75 LYS A C 1
ATOM 569 O O . LYS A 1 75 ? -1.514 -13.023 -2.406 1 97.88 75 LYS A O 1
ATOM 574 N N . ASP A 1 76 ? -3.674 -13.352 -2.844 1 95.06 76 ASP A N 1
ATOM 575 C CA . ASP A 1 76 ? -4.133 -12.305 -1.935 1 95.06 76 ASP A CA 1
ATOM 576 C C . ASP A 1 76 ? -3.727 -12.609 -0.495 1 95.06 76 ASP A C 1
ATOM 578 O O . ASP A 1 76 ? -3.375 -11.703 0.262 1 95.06 76 ASP A O 1
ATOM 582 N N . GLY A 1 77 ? -3.82 -13.875 -0.161 1 95.25 77 GLY A N 1
ATOM 583 C CA . GLY A 1 77 ? -3.443 -14.305 1.177 1 95.25 77 GLY A CA 1
ATOM 584 C C . GLY A 1 77 ? -1.996 -14 1.515 1 95.25 77 GLY A C 1
ATOM 585 O O . GLY A 1 77 ? -1.697 -13.516 2.607 1 95.25 77 GLY A O 1
ATOM 586 N N . VAL A 1 78 ? -1.168 -14.305 0.546 1 96.88 78 VAL A N 1
ATOM 587 C CA . VAL A 1 78 ? 0.249 -14 0.724 1 96.88 78 VAL A CA 1
ATOM 588 C C . VAL A 1 78 ? 0.432 -12.5 0.965 1 96.88 78 VAL A C 1
ATOM 590 O O . VAL A 1 78 ? 1.138 -12.102 1.894 1 96.88 78 VAL A O 1
ATOM 593 N N . ILE A 1 79 ? -0.177 -11.68 0.168 1 96 79 ILE A N 1
ATOM 594 C CA . ILE A 1 79 ? -0.057 -10.227 0.285 1 96 79 ILE A CA 1
ATOM 595 C C . ILE A 1 79 ? -0.542 -9.781 1.662 1 96 79 ILE A C 1
ATOM 597 O O . ILE A 1 79 ? 0.135 -9.008 2.344 1 96 79 ILE A O 1
ATOM 601 N N . ARG A 1 80 ? -1.585 -10.328 2.127 1 92.19 80 ARG A N 1
ATOM 602 C CA . ARG A 1 80 ? -2.182 -9.938 3.4 1 92.19 80 ARG A CA 1
ATOM 603 C C . ARG A 1 80 ? -1.344 -10.445 4.57 1 92.19 80 ARG A C 1
ATOM 605 O O . ARG A 1 80 ? -1.136 -9.719 5.551 1 92.19 80 ARG A O 1
ATOM 612 N N . ARG A 1 81 ? -0.859 -11.57 4.473 1 93.25 81 ARG A N 1
ATOM 613 C CA . ARG A 1 81 ? -0.234 -12.211 5.629 1 93.25 81 ARG A CA 1
ATOM 614 C C . ARG A 1 81 ? 1.257 -11.891 5.688 1 93.25 81 ARG A C 1
ATOM 616 O O . ARG A 1 81 ? 1.837 -11.812 6.773 1 93.25 81 ARG A O 1
ATOM 623 N N . VAL A 1 82 ? 1.816 -11.711 4.555 1 94.44 82 VAL A N 1
ATOM 624 C CA . VAL A 1 82 ? 3.262 -11.516 4.512 1 94.44 82 VAL A CA 1
ATOM 625 C C . VAL A 1 82 ? 3.58 -10.023 4.488 1 94.44 82 VAL A C 1
ATOM 627 O O . VAL A 1 82 ? 4.523 -9.57 5.145 1 94.44 82 VAL A O 1
ATOM 630 N N . LEU A 1 83 ? 2.746 -9.219 3.877 1 92.88 83 LEU A N 1
ATOM 631 C CA . LEU A 1 83 ? 3.146 -7.844 3.586 1 92.88 83 LEU A CA 1
ATOM 632 C C . LEU A 1 83 ? 2.379 -6.855 4.457 1 92.88 83 LEU A C 1
ATOM 634 O O . LEU A 1 83 ? 2.768 -5.691 4.578 1 92.88 83 LEU A O 1
ATOM 638 N N . ALA A 1 84 ? 1.214 -7.129 5.074 1 82.94 84 ALA A N 1
ATOM 639 C CA . ALA A 1 84 ? 0.371 -6.215 5.844 1 82.94 84 ALA A CA 1
ATOM 640 C C . ALA A 1 84 ? 1.158 -5.566 6.977 1 82.94 84 ALA A C 1
ATOM 642 O O . ALA A 1 84 ? 0.851 -4.445 7.395 1 82.94 84 ALA A O 1
ATOM 643 N N . GLY A 1 85 ? 2.254 -5.922 7.336 1 81.81 85 GLY A N 1
ATOM 644 C CA . GLY A 1 85 ? 3.012 -5.359 8.445 1 81.81 85 GLY A CA 1
ATOM 645 C C . GLY A 1 85 ? 4.16 -4.477 7.988 1 81.81 85 GLY A C 1
ATOM 646 O O . GLY A 1 85 ? 4.754 -3.758 8.797 1 81.81 85 GLY A O 1
ATOM 647 N N . LEU A 1 86 ? 4.289 -4.434 6.727 1 90.12 86 LEU A N 1
ATOM 648 C CA . LEU A 1 86 ? 5.371 -3.623 6.18 1 90.12 86 LEU A CA 1
ATOM 649 C C . LEU A 1 86 ? 4.941 -2.168 6.027 1 90.12 86 LEU A C 1
ATOM 651 O O . LEU A 1 86 ? 3.76 -1.848 6.176 1 90.12 86 LEU A O 1
ATOM 655 N N . ASP A 1 87 ? 5.91 -1.331 5.805 1 88.56 87 ASP A N 1
ATOM 656 C CA . ASP A 1 87 ? 5.652 0.092 5.602 1 88.56 87 ASP A CA 1
ATOM 657 C C . ASP A 1 87 ? 4.828 0.326 4.34 1 88.56 87 ASP A C 1
ATOM 659 O O . ASP A 1 87 ? 5.305 0.093 3.227 1 88.56 87 ASP A O 1
ATOM 663 N N . PRO A 1 88 ? 3.582 0.823 4.535 1 92.12 88 PRO A N 1
ATOM 664 C CA . PRO A 1 88 ? 2.746 1.047 3.354 1 92.12 88 PRO A CA 1
ATOM 665 C C . PRO A 1 88 ? 3.389 2.002 2.35 1 92.12 88 PRO A C 1
ATOM 667 O O . PRO A 1 88 ? 3.111 1.921 1.149 1 92.12 88 PRO A O 1
ATOM 670 N N . LEU A 1 89 ? 4.246 2.842 2.816 1 91.94 89 LEU A N 1
ATOM 671 C CA . LEU A 1 89 ? 4.887 3.832 1.956 1 91.94 89 LEU A CA 1
ATOM 672 C C . LEU A 1 89 ? 5.957 3.186 1.086 1 91.94 89 LEU A C 1
ATOM 674 O O . LEU A 1 89 ? 6.406 3.777 0.101 1 91.94 89 LEU A O 1
ATOM 678 N N . ALA A 1 90 ? 6.344 2.045 1.484 1 93.5 90 ALA A N 1
ATOM 679 C CA . ALA A 1 90 ? 7.383 1.332 0.743 1 93.5 90 ALA A CA 1
ATOM 680 C C . ALA A 1 90 ? 6.773 0.251 -0.147 1 93.5 90 ALA A C 1
ATOM 682 O O . ALA A 1 90 ? 7.5 -0.538 -0.758 1 93.5 90 ALA A O 1
ATOM 683 N N . LEU A 1 91 ? 5.457 0.19 -0.229 1 95.38 91 LEU A N 1
ATOM 684 C CA . LEU A 1 91 ? 4.785 -0.873 -0.973 1 95.38 91 LEU A CA 1
ATOM 685 C C . LEU A 1 91 ? 4.074 -0.312 -2.199 1 95.38 91 LEU A C 1
ATOM 687 O O . LEU A 1 91 ? 3.488 0.771 -2.143 1 95.38 91 LEU A O 1
ATOM 691 N N . ALA A 1 92 ? 4.188 -0.971 -3.273 1 96 92 ALA A N 1
ATOM 692 C CA . ALA A 1 92 ? 3.391 -0.735 -4.477 1 96 92 ALA A CA 1
ATOM 693 C C . ALA A 1 92 ? 2.717 -2.02 -4.949 1 96 92 ALA A C 1
ATOM 695 O O . ALA A 1 92 ? 3.299 -2.787 -5.715 1 96 92 ALA A O 1
ATOM 696 N N . VAL A 1 93 ? 1.497 -2.227 -4.527 1 96.62 93 VAL A N 1
ATOM 697 C CA . VAL A 1 93 ? 0.796 -3.482 -4.77 1 96.62 93 VAL A CA 1
ATOM 698 C C . VAL A 1 93 ? -0.265 -3.283 -5.848 1 96.62 93 VAL A C 1
ATOM 700 O O . VAL A 1 93 ? -1.022 -2.311 -5.812 1 96.62 93 VAL A O 1
ATOM 703 N N . HIS A 1 94 ? -0.244 -4.148 -6.809 1 96.44 94 HIS A N 1
ATOM 704 C CA . HIS A 1 94 ? -1.256 -4.07 -7.855 1 96.44 94 HIS A CA 1
ATOM 705 C C . HIS A 1 94 ? -1.845 -5.445 -8.156 1 96.44 94 HIS A C 1
ATOM 707 O O . HIS A 1 94 ? -1.106 -6.41 -8.359 1 96.44 94 HIS A O 1
ATOM 713 N N . ASP A 1 95 ? -3.141 -5.543 -8.109 1 95.81 95 ASP A N 1
ATOM 714 C CA . ASP A 1 95 ? -3.893 -6.734 -8.492 1 95.81 95 ASP A CA 1
ATOM 715 C C . ASP A 1 95 ? -4.434 -6.609 -9.914 1 95.81 95 ASP A C 1
ATOM 717 O O . ASP A 1 95 ? -5.383 -5.863 -10.164 1 95.81 95 ASP A O 1
ATOM 721 N N . PHE A 1 96 ? -3.898 -7.344 -10.859 1 96.44 96 PHE A N 1
ATOM 722 C CA . PHE A 1 96 ? -4.277 -7.219 -12.258 1 96.44 96 PHE A CA 1
ATOM 723 C C . PHE A 1 96 ? -5.516 -8.055 -12.562 1 96.44 96 PHE A C 1
ATOM 725 O O . PHE A 1 96 ? -5.555 -9.25 -12.258 1 96.44 96 PHE A O 1
ATOM 732 N N . GLN A 1 97 ? -6.449 -7.422 -13.117 1 92.88 97 GLN A N 1
ATOM 733 C CA . GLN A 1 97 ? -7.645 -8.055 -13.672 1 92.88 97 GLN A CA 1
ATOM 734 C C . GLN A 1 97 ? -7.551 -8.164 -15.188 1 92.88 97 GLN A C 1
ATOM 736 O O . GLN A 1 97 ? -6.617 -7.645 -15.805 1 92.88 97 GLN A O 1
ATOM 741 N N . PRO A 1 98 ? -8.508 -8.945 -15.789 1 93.38 98 PRO A N 1
ATOM 742 C CA . PRO A 1 98 ? -8.508 -8.883 -17.25 1 93.38 98 PRO A CA 1
ATOM 743 C C . PRO A 1 98 ? -8.453 -7.457 -17.797 1 93.38 98 PRO A C 1
ATOM 745 O O . PRO A 1 98 ? -9.07 -6.555 -17.219 1 93.38 98 PRO A O 1
ATOM 748 N N . PRO A 1 99 ? -7.676 -7.242 -18.828 1 96 99 PRO A N 1
ATOM 749 C CA . PRO A 1 99 ? -7.551 -5.875 -19.344 1 96 99 PRO A CA 1
ATOM 750 C C . PRO A 1 99 ? -8.891 -5.277 -19.766 1 96 99 PRO A C 1
ATOM 752 O O . PRO A 1 99 ? -9.734 -5.984 -20.328 1 96 99 PRO A O 1
ATOM 755 N N . ASP A 1 100 ? -9.031 -4.051 -19.438 1 94.25 100 ASP A N 1
ATOM 756 C CA . ASP A 1 100 ? -10.234 -3.336 -19.875 1 94.25 100 ASP A CA 1
ATOM 757 C C . ASP A 1 100 ? -10.07 -2.797 -21.281 1 94.25 100 ASP A C 1
ATOM 759 O O . ASP A 1 100 ? -9.039 -3.031 -21.938 1 94.25 100 ASP A O 1
ATOM 763 N N . ALA A 1 101 ? -11.125 -2.102 -21.781 1 94.56 101 ALA A N 1
ATOM 764 C CA . ALA A 1 101 ? -11.133 -1.619 -23.156 1 94.56 101 ALA A CA 1
ATOM 765 C C . ALA A 1 101 ? -9.984 -0.646 -23.406 1 94.56 101 ALA A C 1
ATOM 767 O O . ALA A 1 101 ? -9.352 -0.672 -24.469 1 94.56 101 ALA A O 1
ATOM 768 N N . GLY A 1 102 ? -9.68 0.191 -22.438 1 94.94 102 GLY A N 1
ATOM 769 C CA . GLY A 1 102 ? -8.586 1.136 -22.562 1 94.94 102 GLY A CA 1
ATOM 770 C C . GLY A 1 102 ? -7.223 0.467 -22.609 1 94.94 102 GLY A C 1
ATOM 771 O O . GLY A 1 102 ? -6.375 0.829 -23.438 1 94.94 102 GLY A O 1
ATOM 772 N N . GLU A 1 103 ? -7.016 -0.454 -21.797 1 95.75 103 GLU A N 1
ATOM 773 C CA . GLU A 1 103 ? -5.758 -1.191 -21.75 1 95.75 103 GLU A CA 1
ATOM 774 C C . GLU A 1 103 ? -5.535 -1.984 -23.031 1 95.75 103 GLU A C 1
ATOM 776 O O . GLU A 1 103 ? -4.398 -2.119 -23.5 1 95.75 103 GLU A O 1
ATOM 781 N N . ARG A 1 104 ? -6.617 -2.498 -23.641 1 95.62 104 ARG A N 1
ATOM 782 C CA . ARG A 1 104 ? -6.531 -3.352 -24.812 1 95.62 104 ARG A CA 1
ATOM 783 C C . ARG A 1 104 ? -6.109 -2.551 -26.047 1 95.62 104 ARG A C 1
ATOM 785 O O . ARG A 1 104 ? -5.75 -3.123 -27.078 1 95.62 104 ARG A O 1
ATOM 792 N N . ARG A 1 105 ? -6.18 -1.225 -25.922 1 96 105 ARG A N 1
ATOM 793 C CA . ARG A 1 105 ? -5.773 -0.358 -27.016 1 96 105 ARG A CA 1
ATOM 794 C C . ARG A 1 105 ? -4.254 -0.232 -27.078 1 96 105 ARG A C 1
ATOM 796 O O . ARG A 1 105 ? -3.711 0.313 -28.047 1 96 105 ARG A O 1
ATOM 803 N N . HIS A 1 106 ? -3.59 -0.781 -26.141 1 96.94 106 HIS A N 1
ATOM 804 C CA . HIS A 1 106 ? -2.137 -0.715 -26.047 1 96.94 106 HIS A CA 1
ATOM 805 C C . HIS A 1 106 ? -1.514 -2.102 -26.141 1 96.94 106 HIS A C 1
ATOM 807 O O . HIS A 1 106 ? -2.227 -3.109 -26.156 1 96.94 106 HIS A O 1
ATOM 813 N N . ASP A 1 107 ? -0.17 -2.043 -26.297 1 96.19 107 ASP A N 1
ATOM 814 C CA . ASP A 1 107 ? 0.572 -3.293 -26.172 1 96.19 107 ASP A CA 1
ATOM 815 C C . ASP A 1 107 ? 0.32 -3.953 -24.812 1 96.19 107 ASP A C 1
ATOM 817 O O . ASP A 1 107 ? 0.1 -3.266 -23.812 1 96.19 107 ASP A O 1
ATOM 821 N N . PHE A 1 108 ? 0.442 -5.332 -24.812 1 97.06 108 PHE A N 1
ATOM 822 C CA . PHE A 1 108 ? 0.011 -6.055 -23.609 1 97.06 108 PHE A CA 1
ATOM 823 C C . PHE A 1 108 ? 0.917 -5.738 -22.438 1 97.06 108 PHE A C 1
ATOM 825 O O . PHE A 1 108 ? 0.524 -5.922 -21.281 1 97.06 108 PHE A O 1
ATOM 832 N N . LEU A 1 109 ? 2.113 -5.191 -22.688 1 98.25 109 LEU A N 1
ATOM 833 C CA . LEU A 1 109 ? 3.035 -4.906 -21.594 1 98.25 109 LEU A CA 1
ATOM 834 C C . LEU A 1 109 ? 2.791 -3.51 -21.016 1 98.25 109 LEU A C 1
ATOM 836 O O . LEU A 1 109 ? 3.291 -3.176 -19.938 1 98.25 109 LEU A O 1
ATOM 840 N N . TRP A 1 110 ? 2.004 -2.713 -21.672 1 97.94 110 TRP A N 1
ATOM 841 C CA . TRP A 1 110 ? 1.794 -1.308 -21.344 1 97.94 110 TRP A CA 1
ATOM 842 C C . TRP A 1 110 ? 1.279 -1.157 -19.906 1 97.94 110 TRP A C 1
ATOM 844 O O . TRP A 1 110 ? 1.812 -0.362 -19.125 1 97.94 110 TRP A O 1
ATOM 854 N N . ARG A 1 111 ? 0.305 -1.922 -19.594 1 97.44 111 ARG A N 1
ATOM 855 C CA . ARG A 1 111 ? -0.344 -1.768 -18.297 1 97.44 111 ARG A CA 1
ATOM 856 C C . ARG A 1 111 ? 0.583 -2.199 -17.156 1 97.44 111 ARG A C 1
ATOM 858 O O . ARG A 1 111 ? 0.486 -1.688 -16.047 1 97.44 111 ARG A O 1
ATOM 865 N N . TYR A 1 112 ? 1.462 -3.133 -17.406 1 98.06 112 TYR A N 1
ATOM 866 C CA . TYR A 1 112 ? 2.389 -3.596 -16.375 1 98.06 112 TYR A CA 1
ATOM 867 C C . TYR A 1 112 ? 3.525 -2.602 -16.172 1 98.06 112 TYR A C 1
ATOM 869 O O . TYR A 1 112 ? 3.955 -2.355 -15.047 1 98.06 112 TYR A O 1
ATOM 877 N N . ARG A 1 113 ? 4.012 -1.969 -17.266 1 97.38 113 ARG A N 1
ATOM 878 C CA . ARG A 1 113 ? 5.051 -0.947 -17.203 1 97.38 113 ARG A CA 1
ATOM 879 C C . ARG A 1 113 ? 4.609 0.227 -16.328 1 97.38 113 ARG A C 1
ATOM 881 O O . ARG A 1 113 ? 5.426 0.82 -15.625 1 97.38 113 ARG A O 1
ATOM 888 N N . ARG A 1 114 ? 3.396 0.442 -16.312 1 95.12 114 ARG A N 1
ATOM 889 C CA . ARG A 1 114 ? 2.84 1.604 -15.633 1 95.12 114 ARG A CA 1
ATOM 890 C C . ARG A 1 114 ? 2.729 1.354 -14.133 1 95.12 114 ARG A C 1
ATOM 892 O O . ARG A 1 114 ? 2.471 2.281 -13.359 1 95.12 114 ARG A O 1
ATOM 899 N N . ARG A 1 115 ? 2.938 0.102 -13.75 1 96.75 115 ARG A N 1
ATOM 900 C CA . ARG A 1 115 ? 2.688 -0.248 -12.352 1 96.75 115 ARG A CA 1
ATOM 901 C C . ARG A 1 115 ? 3.967 -0.714 -11.664 1 96.75 115 ARG A C 1
ATOM 903 O O . ARG A 1 115 ? 3.92 -1.282 -10.57 1 96.75 115 ARG A O 1
ATOM 910 N N . LEU A 1 116 ? 5.113 -0.465 -12.289 1 97.62 116 LEU A N 1
ATOM 911 C CA . LEU A 1 116 ? 6.398 -0.855 -11.711 1 97.62 116 LEU A CA 1
ATOM 912 C C . LEU A 1 116 ? 6.719 -0.019 -10.477 1 97.62 116 LEU A C 1
ATOM 914 O O . LEU A 1 116 ? 6.32 1.146 -10.391 1 97.62 116 LEU A O 1
ATOM 918 N N . PRO A 1 117 ? 7.41 -0.63 -9.531 1 97.25 117 PRO A N 1
ATOM 919 C CA . PRO A 1 117 ? 7.809 0.131 -8.344 1 97.25 117 PRO A CA 1
ATOM 920 C C . PRO A 1 117 ? 8.898 1.162 -8.641 1 97.25 117 PRO A C 1
ATOM 922 O O . PRO A 1 117 ? 9.727 0.951 -9.531 1 97.25 117 PRO A O 1
ATOM 925 N N . ALA A 1 118 ? 8.852 2.254 -7.938 1 94.88 118 ALA A N 1
ATOM 926 C CA . ALA A 1 118 ? 9.93 3.238 -7.957 1 94.88 118 ALA A CA 1
ATOM 927 C C . ALA A 1 118 ? 11.102 2.789 -7.086 1 94.88 118 ALA A C 1
ATOM 929 O O . ALA A 1 118 ? 10.953 1.88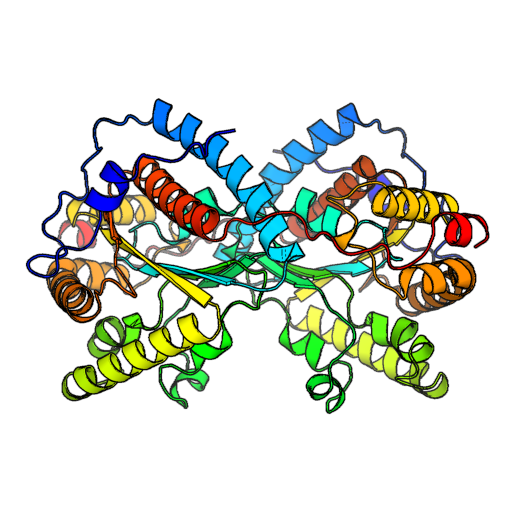 -6.262 1 94.88 118 ALA A O 1
ATOM 930 N N . PRO A 1 119 ? 12.297 3.377 -7.359 1 95.88 119 PRO A N 1
ATOM 931 C CA . PRO A 1 119 ? 13.391 3.096 -6.422 1 95.88 119 PRO A CA 1
ATOM 932 C C . PRO A 1 119 ? 12.992 3.33 -4.965 1 95.88 119 PRO A C 1
ATOM 934 O O . PRO A 1 119 ? 12.359 4.34 -4.648 1 95.88 119 PRO A O 1
ATOM 937 N N . GLY A 1 120 ? 13.312 2.352 -4.121 1 96.56 120 GLY A N 1
ATOM 938 C CA . GLY A 1 120 ? 12.953 2.447 -2.715 1 96.56 120 GLY A CA 1
ATOM 939 C C . GLY A 1 120 ? 11.664 1.72 -2.377 1 96.56 120 GLY A C 1
ATOM 940 O O . GLY A 1 120 ? 11.211 1.754 -1.232 1 96.56 120 GLY A O 1
ATOM 941 N N . GLN A 1 121 ? 11.109 0.996 -3.371 1 97.62 121 GLN A N 1
ATOM 942 C CA . GLN A 1 121 ? 9.82 0.356 -3.123 1 97.62 121 GLN A CA 1
ATOM 943 C C . GLN A 1 121 ? 9.898 -1.149 -3.359 1 97.62 121 GLN A C 1
ATOM 945 O O . GLN A 1 121 ? 10.773 -1.624 -4.09 1 97.62 121 GLN A O 1
ATOM 950 N N . LEU A 1 122 ? 9.07 -1.836 -2.646 1 97.94 122 LEU A N 1
ATOM 951 C CA . LEU A 1 122 ? 8.695 -3.211 -2.959 1 97.94 122 LEU A CA 1
ATOM 952 C C . LEU A 1 122 ? 7.395 -3.254 -3.75 1 97.94 122 LEU A C 1
ATOM 954 O O . LEU A 1 122 ? 6.324 -2.957 -3.211 1 97.94 122 LEU A O 1
ATOM 958 N N . GLY A 1 123 ? 7.539 -3.57 -5.02 1 97.94 123 GLY A N 1
ATOM 959 C CA . GLY A 1 123 ? 6.359 -3.799 -5.84 1 97.94 123 GLY A CA 1
ATOM 960 C C . GLY A 1 123 ? 5.828 -5.219 -5.738 1 97.94 123 GLY A C 1
ATOM 961 O O . GLY A 1 123 ? 6.594 -6.16 -5.527 1 97.94 123 GLY A O 1
ATOM 962 N N . VAL A 1 124 ? 4.508 -5.344 -5.883 1 98.38 124 VAL A N 1
ATOM 963 C CA . VAL A 1 124 ? 3.873 -6.66 -5.895 1 98.38 124 VAL A CA 1
ATOM 964 C C . VAL A 1 124 ? 2.867 -6.738 -7.039 1 98.38 124 VAL A C 1
ATOM 966 O O . VAL A 1 124 ? 1.964 -5.902 -7.137 1 98.38 124 VAL A O 1
ATOM 969 N N . PHE A 1 125 ? 3.121 -7.664 -7.867 1 98.56 125 PHE A N 1
ATOM 970 C CA . PHE A 1 125 ? 2.143 -7.988 -8.898 1 98.56 125 PHE A CA 1
ATOM 971 C C . PHE A 1 125 ? 1.345 -9.227 -8.516 1 98.56 125 PHE A C 1
ATOM 973 O O . PHE A 1 125 ? 1.896 -10.328 -8.438 1 98.56 125 PHE A O 1
ATOM 980 N N . ASP A 1 126 ? 0.094 -9.047 -8.109 1 98.06 126 ASP A N 1
ATOM 981 C CA . ASP A 1 126 ? -0.862 -10.148 -8.062 1 98.06 126 ASP A CA 1
ATOM 982 C C . ASP A 1 126 ? -1.385 -10.484 -9.461 1 98.06 126 ASP A C 1
ATOM 984 O O . ASP A 1 126 ? -2.332 -9.859 -9.938 1 98.06 126 ASP A O 1
ATOM 988 N N . ARG A 1 127 ? -0.838 -11.516 -10.008 1 98 127 ARG A N 1
ATOM 989 C CA . ARG A 1 127 ? -0.834 -11.758 -11.445 1 98 127 ARG A CA 1
ATOM 990 C C . ARG A 1 127 ? 0.059 -10.75 -12.172 1 98 127 ARG A C 1
ATOM 992 O O . ARG A 1 127 ? 0.472 -9.75 -11.586 1 98 127 ARG A O 1
ATOM 999 N N . SER A 1 128 ? 0.472 -11.117 -13.32 1 98.19 128 SER A N 1
ATOM 1000 C CA . SER A 1 128 ? 1.521 -10.336 -13.969 1 98.19 128 SER A CA 1
ATOM 1001 C C . SER A 1 128 ? 1.442 -10.453 -15.484 1 98.19 128 SER A C 1
ATOM 1003 O O . SER A 1 128 ? 0.463 -10.977 -16.016 1 98.19 128 SER A O 1
ATOM 1005 N N . HIS A 1 129 ? 2.445 -9.945 -16.109 1 98.19 129 HIS A N 1
ATOM 1006 C CA . HIS A 1 129 ? 2.564 -9.945 -17.562 1 98.19 129 HIS A CA 1
ATOM 1007 C C . HIS A 1 129 ? 2.576 -11.359 -18.125 1 98.19 129 HIS A C 1
ATOM 1009 O O . HIS A 1 129 ? 2.35 -11.57 -19.312 1 98.19 129 HIS A O 1
ATOM 1015 N N . TYR A 1 130 ? 2.693 -12.312 -17.297 1 98.38 130 TYR A N 1
ATOM 1016 C CA . TYR A 1 130 ? 2.693 -13.695 -17.766 1 98.38 130 TYR A CA 1
ATOM 1017 C C . TYR A 1 130 ? 1.276 -14.172 -18.078 1 98.38 130 TYR A C 1
ATOM 1019 O O . TYR A 1 130 ? 1.086 -15.188 -18.734 1 98.38 130 TYR A O 1
ATOM 1027 N N . GLU A 1 131 ? 0.296 -13.445 -17.594 1 97.69 131 GLU A N 1
ATOM 1028 C CA . GLU A 1 131 ? -1.076 -13.734 -18 1 97.69 131 GLU A CA 1
ATOM 1029 C C . GLU A 1 131 ? -1.229 -13.648 -19.516 1 97.69 131 GLU A C 1
ATOM 1031 O O . GLU A 1 131 ? -2.074 -14.336 -20.094 1 97.69 131 GLU A O 1
ATOM 1036 N N . ALA A 1 132 ? -0.381 -12.891 -20.125 1 98 132 ALA A N 1
ATOM 1037 C CA . ALA A 1 132 ? -0.406 -12.695 -21.562 1 98 132 ALA A CA 1
ATOM 1038 C C . ALA A 1 132 ? -0.088 -14 -22.297 1 98 132 ALA A C 1
ATOM 1040 O O . ALA A 1 132 ? -0.371 -14.133 -23.5 1 98 132 ALA A O 1
ATOM 1041 N N . LEU A 1 133 ? 0.483 -14.953 -21.609 1 98 133 LEU A N 1
ATOM 1042 C CA . LEU A 1 133 ? 0.885 -16.219 -22.219 1 98 133 LEU A CA 1
ATOM 1043 C C . LEU A 1 133 ? -0.079 -17.328 -21.859 1 98 133 LEU A C 1
ATOM 1045 O O . LEU A 1 133 ? -0.036 -18.406 -22.453 1 98 133 LEU A O 1
ATOM 1049 N N . VAL A 1 134 ? -0.959 -17.109 -20.875 1 96.94 134 VAL A N 1
ATOM 1050 C CA . VAL A 1 134 ? -1.803 -18.203 -20.406 1 96.94 134 VAL A CA 1
ATOM 1051 C C . VAL A 1 134 ? -3.27 -17.781 -20.453 1 96.94 134 VAL A C 1
ATOM 1053 O O . VAL A 1 134 ? -4.035 -18.266 -21.297 1 96.94 134 VAL A O 1
ATOM 1056 N N . SER A 1 135 ? -3.602 -16.734 -19.734 1 94.81 135 SER A N 1
ATOM 1057 C CA . SER A 1 135 ? -4.996 -16.312 -19.641 1 94.81 135 SER A CA 1
ATOM 1058 C C . SER A 1 135 ? -5.461 -15.641 -20.922 1 94.81 135 SER A C 1
ATOM 1060 O O . SER A 1 135 ? -6.59 -15.859 -21.375 1 94.81 135 SER A O 1
ATOM 1062 N N . ASP A 1 136 ? -4.605 -14.828 -21.531 1 95.94 136 ASP A N 1
ATOM 1063 C CA . ASP A 1 136 ? -5.008 -14.07 -22.719 1 95.94 136 ASP A CA 1
ATOM 1064 C C . ASP A 1 136 ? -5.453 -15 -23.844 1 95.94 136 ASP A C 1
ATOM 1066 O O . ASP A 1 136 ? -6.527 -14.812 -24.422 1 95.94 136 ASP A O 1
ATOM 1070 N N . PRO A 1 137 ? -4.688 -16 -24.188 1 95.62 137 PRO A N 1
ATOM 1071 C CA . PRO A 1 137 ? -5.137 -16.906 -25.25 1 95.62 137 PRO A CA 1
ATOM 1072 C C . PRO A 1 137 ? -6.391 -17.688 -24.875 1 95.62 137 PRO A C 1
ATOM 1074 O O . PRO A 1 137 ? -7.246 -17.938 -25.719 1 95.62 137 PRO A O 1
ATOM 1077 N N . LEU A 1 138 ? -6.547 -18.094 -23.625 1 92.62 138 LEU A N 1
ATOM 1078 C CA . LEU A 1 138 ? -7.719 -18.828 -23.172 1 92.62 138 LEU A CA 1
ATOM 1079 C C . LEU A 1 138 ? -8.961 -17.953 -23.219 1 92.62 138 LEU A C 1
ATOM 1081 O O . LEU A 1 138 ? -10.07 -18.438 -23.438 1 92.62 138 LEU A O 1
ATOM 1085 N N . ASP A 1 139 ? -8.727 -16.656 -23.047 1 91.5 139 ASP A N 1
ATOM 1086 C CA . ASP A 1 139 ? -9.836 -15.703 -23.031 1 91.5 139 ASP A CA 1
ATOM 1087 C C . ASP A 1 139 ? -10.086 -15.133 -24.422 1 91.5 139 ASP A C 1
ATOM 1089 O O . ASP A 1 139 ? -10.953 -14.273 -24.609 1 91.5 139 ASP A O 1
ATOM 1093 N N . GLY A 1 140 ? -9.297 -15.492 -25.359 1 93.19 140 GLY A N 1
ATOM 1094 C CA . GLY A 1 140 ? -9.5 -15.078 -26.75 1 93.19 140 GLY A CA 1
ATOM 1095 C C . GLY A 1 140 ? -8.922 -13.711 -27.047 1 93.19 140 GLY A C 1
ATOM 1096 O O . GLY A 1 140 ? -9.312 -13.062 -28.016 1 93.19 140 GLY A O 1
ATOM 1097 N N . LEU A 1 141 ? -8.023 -13.281 -26.234 1 94.56 141 LEU A N 1
ATOM 1098 C CA . LEU A 1 141 ? -7.434 -11.961 -26.422 1 94.56 141 LEU A CA 1
ATOM 1099 C C . LEU A 1 141 ? -6.262 -12.023 -27.406 1 94.56 141 LEU A C 1
ATOM 1101 O O . LEU A 1 141 ? -5.812 -10.992 -27.906 1 94.56 141 LEU A O 1
ATOM 1105 N N . CYS A 1 142 ? -5.711 -13.219 -27.656 1 94.31 142 CYS A N 1
ATOM 1106 C CA . CYS A 1 142 ? -4.66 -13.438 -28.656 1 94.31 142 CYS A CA 1
ATOM 1107 C C . CYS A 1 142 ? -4.648 -14.883 -29.125 1 94.31 142 CYS A C 1
ATOM 1109 O O . CYS A 1 142 ? -5.328 -15.734 -28.547 1 94.31 142 CYS A O 1
ATOM 1111 N N . GLY A 1 143 ? -3.938 -15.094 -30.203 1 94.5 143 GLY A N 1
ATOM 1112 C CA . GLY A 1 143 ? -3.781 -16.453 -30.703 1 94.5 143 GLY A CA 1
ATOM 1113 C C . GLY A 1 143 ? -2.479 -17.094 -30.266 1 94.5 143 GLY A C 1
ATOM 1114 O O . GLY A 1 143 ? -1.539 -16.406 -29.875 1 94.5 143 GLY A O 1
ATOM 1115 N N . ASP A 1 144 ? -2.445 -18.406 -30.359 1 94.5 144 ASP A N 1
ATOM 1116 C CA . ASP A 1 144 ? -1.261 -19.156 -29.953 1 94.5 144 ASP A CA 1
ATOM 1117 C C . ASP A 1 144 ? -0.048 -18.766 -30.797 1 94.5 144 ASP A C 1
ATOM 1119 O O . ASP A 1 144 ? 1.089 -18.828 -30.328 1 94.5 144 ASP A O 1
ATOM 1123 N N . ALA A 1 145 ? -0.275 -18.297 -32 1 96.38 145 ALA A N 1
ATOM 1124 C CA . ALA A 1 145 ? 0.809 -17.922 -32.906 1 96.38 145 ALA A CA 1
ATOM 1125 C C . ALA A 1 145 ? 1.577 -16.719 -32.375 1 96.38 145 ALA A C 1
ATOM 1127 O O . ALA A 1 145 ? 2.727 -16.484 -32.75 1 96.38 145 ALA A O 1
ATOM 1128 N N . GLU A 1 146 ? 0.978 -16 -31.469 1 97 146 GLU A N 1
ATOM 1129 C CA . GLU A 1 146 ? 1.581 -14.789 -30.922 1 97 146 GLU A CA 1
ATOM 1130 C C . GLU A 1 146 ? 2.459 -15.094 -29.719 1 97 146 GLU A C 1
ATOM 1132 O O . GLU A 1 146 ? 3.25 -14.258 -29.297 1 97 146 GLU A O 1
ATOM 1137 N N . LEU A 1 147 ? 2.396 -16.25 -29.172 1 97.31 147 LEU A N 1
ATOM 1138 C CA . LEU A 1 147 ? 2.93 -16.562 -27.844 1 97.31 147 LEU A CA 1
ATOM 1139 C C . LEU A 1 147 ? 4.453 -16.516 -27.844 1 97.31 147 LEU A C 1
ATOM 1141 O O . LEU A 1 147 ? 5.07 -15.961 -26.938 1 97.31 147 LEU A O 1
ATOM 1145 N N . PRO A 1 148 ? 5.086 -17.016 -28.984 1 97.62 148 PRO A N 1
ATOM 1146 C CA . PRO A 1 148 ? 6.547 -16.891 -28.984 1 97.62 148 PRO A CA 1
ATOM 1147 C C . PRO A 1 148 ? 7.023 -15.445 -28.984 1 97.62 148 PRO A C 1
ATOM 1149 O O . PRO A 1 148 ? 7.98 -15.109 -28.281 1 97.62 148 PRO A O 1
ATOM 1152 N N . GLY A 1 149 ? 6.375 -14.672 -29.719 1 98 149 GLY A N 1
ATOM 1153 C CA . GLY A 1 149 ? 6.707 -13.258 -29.734 1 98 149 GLY A CA 1
ATOM 1154 C C . GLY A 1 149 ? 6.457 -12.57 -28.406 1 98 149 GLY A C 1
ATOM 1155 O O . GLY A 1 149 ? 7.27 -11.758 -27.953 1 98 149 GLY A O 1
ATOM 1156 N N . ARG A 1 150 ? 5.367 -12.914 -27.781 1 98.19 150 ARG A N 1
ATOM 1157 C CA . ARG A 1 150 ? 5.051 -12.352 -26.469 1 98.19 150 ARG A CA 1
ATOM 1158 C C . ARG A 1 150 ? 6.078 -12.773 -25.438 1 98.19 150 ARG A C 1
ATOM 1160 O O . ARG A 1 150 ? 6.508 -11.961 -24.609 1 98.19 150 ARG A O 1
ATOM 1167 N N . LEU A 1 151 ? 6.465 -14.031 -25.484 1 98.12 151 LEU A N 1
ATOM 1168 C CA . LEU A 1 151 ? 7.469 -14.523 -24.562 1 98.12 151 LEU A CA 1
ATOM 1169 C C . LEU A 1 151 ? 8.781 -13.766 -24.719 1 98.12 151 LEU A C 1
ATOM 1171 O O . LEU A 1 151 ? 9.391 -13.352 -23.734 1 98.12 151 LEU A O 1
ATOM 1175 N N . ALA A 1 152 ? 9.172 -13.539 -25.922 1 97.94 152 ALA A N 1
ATOM 1176 C CA . ALA A 1 152 ? 10.398 -12.797 -26.203 1 97.94 152 ALA A CA 1
ATOM 1177 C C . ALA A 1 152 ? 10.32 -11.383 -25.641 1 97.94 152 ALA A C 1
ATOM 1179 O O . ALA A 1 152 ? 11.289 -10.867 -25.078 1 97.94 152 ALA A O 1
ATOM 1180 N N . ARG A 1 153 ? 9.211 -10.789 -25.797 1 97.75 153 ARG A N 1
ATOM 1181 C CA . ARG A 1 153 ? 9.008 -9.43 -25.297 1 97.75 153 ARG A CA 1
ATOM 1182 C C . ARG A 1 153 ? 9.039 -9.398 -23.766 1 97.75 153 ARG A C 1
ATOM 1184 O O . ARG A 1 153 ? 9.539 -8.438 -23.172 1 97.75 153 ARG A O 1
ATOM 1191 N N . ILE A 1 154 ? 8.492 -10.398 -23.172 1 97.81 154 ILE A N 1
ATOM 1192 C CA . ILE A 1 154 ? 8.5 -10.484 -21.703 1 97.81 154 ILE A CA 1
ATOM 1193 C C . ILE A 1 154 ? 9.93 -10.648 -21.203 1 97.81 154 ILE A C 1
ATOM 1195 O O . ILE A 1 154 ? 10.336 -10 -20.25 1 97.81 154 ILE A O 1
ATOM 1199 N N . GLU A 1 155 ? 10.695 -11.484 -21.828 1 96.56 155 GLU A N 1
ATOM 1200 C CA . GLU A 1 155 ? 12.086 -11.688 -21.453 1 96.56 155 GLU A CA 1
ATOM 1201 C C . GLU A 1 155 ? 12.891 -10.391 -21.578 1 96.56 155 GLU A C 1
ATOM 1203 O O . GLU A 1 155 ? 13.68 -10.055 -20.688 1 96.56 155 GLU A O 1
ATOM 1208 N N . ALA A 1 156 ? 12.68 -9.672 -22.641 1 96.88 156 ALA A N 1
ATOM 1209 C CA . ALA A 1 156 ? 13.344 -8.383 -22.828 1 96.88 156 ALA A CA 1
ATOM 1210 C C . ALA A 1 156 ? 12.906 -7.383 -21.766 1 96.88 156 ALA A C 1
ATOM 1212 O O . ALA A 1 156 ? 13.734 -6.625 -21.234 1 96.88 156 ALA A O 1
ATOM 1213 N N . PHE A 1 157 ? 11.68 -7.402 -21.547 1 97.56 157 PHE A N 1
ATOM 1214 C CA . PHE A 1 157 ? 11.117 -6.527 -20.516 1 97.56 157 PHE A CA 1
ATOM 1215 C C . PHE A 1 157 ? 11.758 -6.793 -19.172 1 97.56 157 PHE A C 1
ATOM 1217 O O . PHE A 1 157 ? 12.203 -5.863 -18.484 1 97.56 157 PHE A O 1
ATOM 1224 N N . GLU A 1 158 ? 11.906 -8.023 -18.766 1 96.5 158 GLU A N 1
ATOM 1225 C CA . GLU A 1 158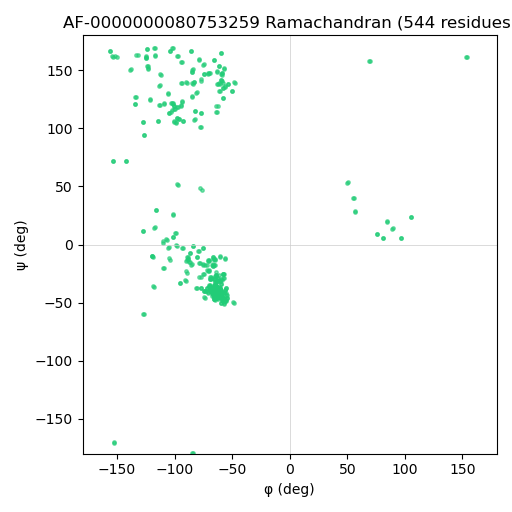 ? 12.477 -8.391 -17.469 1 96.5 158 GLU A CA 1
ATOM 1226 C C . GLU A 1 158 ? 13.969 -8.078 -17.422 1 96.5 158 GLU A C 1
ATOM 1228 O O . GLU A 1 158 ? 14.492 -7.68 -16.375 1 96.5 158 GLU A O 1
ATOM 1233 N N . ALA A 1 159 ? 14.648 -8.266 -18.516 1 95.69 159 ALA A N 1
ATOM 1234 C CA . ALA A 1 159 ? 16.062 -7.902 -18.578 1 95.69 159 ALA A CA 1
ATOM 1235 C C . ALA A 1 159 ? 16.25 -6.406 -18.328 1 95.69 159 ALA A C 1
ATOM 1237 O O . ALA A 1 159 ? 17.188 -6 -17.641 1 95.69 159 ALA A O 1
ATOM 1238 N N . ARG A 1 160 ? 15.359 -5.633 -18.828 1 95.69 160 ARG A N 1
ATOM 1239 C CA . ARG A 1 160 ? 15.414 -4.188 -18.641 1 95.69 160 ARG A CA 1
ATOM 1240 C C . ARG A 1 160 ? 15.133 -3.812 -17.188 1 95.69 160 ARG A C 1
ATOM 1242 O O . ARG A 1 160 ? 15.695 -2.854 -16.672 1 95.69 160 ARG A O 1
ATOM 1249 N N . LEU A 1 161 ? 14.227 -4.566 -16.562 1 96 161 LEU A N 1
ATOM 1250 C CA . LEU A 1 161 ? 13.953 -4.312 -15.148 1 96 161 LEU A CA 1
ATOM 1251 C C . LEU A 1 161 ? 15.234 -4.406 -14.32 1 96 161 LEU A C 1
ATOM 1253 O O . LEU A 1 161 ? 15.547 -3.498 -13.547 1 96 161 LEU A O 1
ATOM 1257 N N . VAL A 1 162 ? 15.93 -5.434 -14.539 1 93.62 162 VAL A N 1
ATOM 1258 C CA . VAL A 1 162 ? 17.156 -5.684 -13.789 1 93.62 162 VAL A CA 1
ATOM 1259 C C . VAL A 1 162 ? 18.172 -4.59 -14.086 1 93.62 162 VAL A C 1
ATOM 1261 O O . VAL A 1 162 ? 18.812 -4.07 -13.164 1 93.62 162 VAL A O 1
ATOM 1264 N N . ALA A 1 163 ? 18.25 -4.211 -15.297 1 94.5 163 ALA A N 1
ATOM 1265 C CA . ALA A 1 163 ? 19.188 -3.158 -15.695 1 94.5 163 ALA A CA 1
ATOM 1266 C C . ALA A 1 163 ? 18.828 -1.833 -15.023 1 94.5 163 ALA A C 1
ATOM 1268 O O . ALA A 1 163 ? 19.703 -1 -14.781 1 94.5 163 ALA A O 1
ATOM 1269 N N . HIS A 1 164 ? 17.594 -1.727 -14.711 1 94.25 164 HIS A N 1
ATOM 1270 C CA . HIS A 1 164 ? 17.125 -0.476 -14.117 1 94.25 164 HIS A CA 1
ATOM 1271 C C . HIS A 1 164 ? 17.031 -0.588 -12.602 1 94.25 164 HIS A C 1
ATOM 1273 O O . HIS A 1 164 ? 16.406 0.26 -11.953 1 94.25 164 HIS A O 1
ATOM 1279 N N . GLY A 1 165 ? 17.531 -1.625 -12.062 1 94.31 165 GLY A N 1
ATOM 1280 C CA . GLY A 1 165 ? 17.641 -1.736 -10.617 1 94.31 165 GLY A CA 1
ATOM 1281 C C . GLY A 1 165 ? 16.406 -2.34 -9.969 1 94.31 165 GLY A C 1
ATOM 1282 O O . GLY A 1 165 ? 16.219 -2.207 -8.758 1 94.31 165 GLY A O 1
ATOM 1283 N N . ILE A 1 166 ? 15.508 -2.945 -10.758 1 96.62 166 ILE A N 1
ATOM 1284 C CA . ILE A 1 166 ? 14.344 -3.645 -10.219 1 96.62 166 ILE A CA 1
ATOM 1285 C C . ILE A 1 166 ? 14.562 -5.152 -10.297 1 96.62 166 ILE A C 1
ATOM 1287 O O . ILE A 1 166 ? 14.609 -5.723 -11.391 1 96.62 166 ILE A O 1
ATOM 1291 N N . GLN A 1 167 ? 14.68 -5.781 -9.18 1 95.5 167 GLN A N 1
ATOM 1292 C CA . GLN A 1 167 ? 14.914 -7.219 -9.125 1 95.5 167 GLN A CA 1
ATOM 1293 C C . GLN A 1 167 ? 13.602 -7.984 -8.977 1 95.5 167 GLN A C 1
ATOM 1295 O O . GLN A 1 167 ? 12.906 -7.855 -7.969 1 95.5 167 GLN A O 1
ATOM 1300 N N . PRO A 1 168 ? 13.336 -8.82 -9.953 1 96.88 168 PRO A N 1
ATOM 1301 C CA . PRO A 1 168 ? 12.109 -9.609 -9.844 1 96.88 168 PRO A CA 1
ATOM 1302 C C . PRO A 1 168 ? 12.289 -10.867 -9 1 96.88 168 PRO A C 1
ATOM 1304 O O . PRO A 1 168 ? 13.352 -11.5 -9.047 1 96.88 168 PRO A O 1
ATOM 1307 N N . LEU A 1 169 ? 11.383 -11.18 -8.195 1 98 169 LEU A N 1
ATOM 1308 C CA . LEU A 1 169 ? 11.172 -12.453 -7.52 1 98 169 LEU A CA 1
ATOM 1309 C C . LEU A 1 169 ? 9.875 -13.109 -7.988 1 98 169 LEU A C 1
ATOM 1311 O O . LEU A 1 169 ? 8.781 -12.648 -7.641 1 98 169 LEU A O 1
ATOM 1315 N N . LYS A 1 170 ? 9.984 -14.148 -8.789 1 98.69 170 LYS A N 1
ATOM 1316 C CA . LYS A 1 170 ? 8.82 -14.758 -9.422 1 98.69 170 LYS A CA 1
ATOM 1317 C C . LYS A 1 170 ? 8.391 -16.016 -8.688 1 98.69 170 LYS A C 1
ATOM 1319 O O . LYS A 1 170 ? 9.148 -16.984 -8.602 1 98.69 170 LYS A O 1
ATOM 1324 N N . CYS A 1 171 ? 7.16 -16 -8.18 1 98.88 171 CYS A N 1
ATOM 1325 C CA . CYS A 1 171 ? 6.621 -17.125 -7.426 1 98.88 171 CYS A CA 1
ATOM 1326 C C . CYS A 1 171 ? 5.352 -17.672 -8.078 1 98.88 171 CYS A C 1
ATOM 1328 O O . CYS A 1 171 ? 4.43 -16.906 -8.375 1 98.88 171 CYS A O 1
ATOM 1330 N N . TYR A 1 172 ? 5.359 -18.906 -8.359 1 98.94 172 TYR A N 1
ATOM 1331 C CA . TYR A 1 172 ? 4.145 -19.609 -8.758 1 98.94 172 TYR A CA 1
ATOM 1332 C C . TYR A 1 172 ? 3.594 -20.438 -7.602 1 98.94 172 TYR A C 1
ATOM 1334 O O . TYR A 1 172 ? 4.25 -21.375 -7.125 1 98.94 172 TYR A O 1
ATOM 1342 N N . LEU A 1 173 ? 2.459 -20.125 -7.121 1 98.88 173 LEU A N 1
ATOM 1343 C CA . LEU A 1 173 ? 1.824 -20.844 -6.023 1 98.88 173 LEU A CA 1
ATOM 1344 C C . LEU A 1 173 ? 1.082 -22.078 -6.531 1 98.88 173 LEU A C 1
ATOM 1346 O O . LEU A 1 173 ? 0.003 -21.953 -7.117 1 98.88 173 LEU A O 1
ATOM 1350 N N . GLN A 1 174 ? 1.595 -23.219 -6.277 1 98.81 174 GLN A N 1
ATOM 1351 C CA . GLN A 1 174 ? 1.053 -24.469 -6.797 1 98.81 174 GLN A CA 1
ATOM 1352 C C . GLN A 1 174 ? 0.075 -25.109 -5.809 1 98.81 174 GLN A C 1
ATOM 1354 O O . GLN A 1 174 ? 0.424 -25.344 -4.652 1 98.81 174 GLN A O 1
ATOM 1359 N N . ILE A 1 175 ? -1.081 -25.328 -6.238 1 98.62 175 ILE A N 1
ATOM 1360 C CA . ILE A 1 175 ? -2.053 -26.062 -5.434 1 98.62 175 ILE A CA 1
ATOM 1361 C C . ILE A 1 175 ? -2.553 -27.281 -6.215 1 98.62 175 ILE A C 1
ATOM 1363 O O . ILE A 1 175 ? -2.512 -27.297 -7.445 1 98.62 175 ILE A O 1
ATOM 1367 N N . SER A 1 176 ? -2.9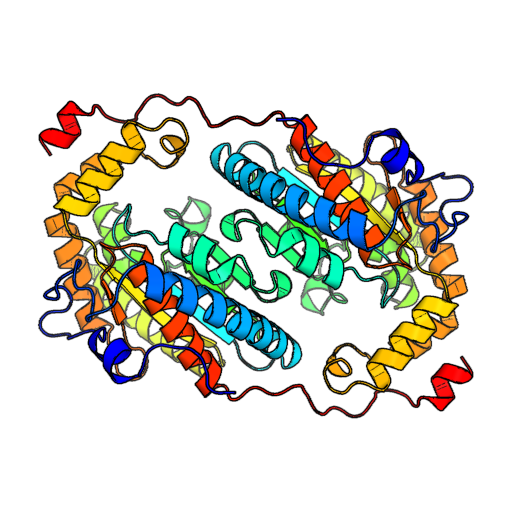88 -28.312 -5.48 1 98.25 176 SER A N 1
ATOM 1368 C CA . SER A 1 176 ? -3.615 -29.469 -6.113 1 98.25 176 SER A CA 1
ATOM 1369 C C . SER A 1 176 ? -5.035 -29.141 -6.57 1 98.25 176 SER A C 1
ATOM 1371 O O . SER A 1 176 ? -5.676 -28.234 -6.035 1 98.25 176 SER A O 1
ATOM 1373 N N . ARG A 1 177 ? -5.445 -29.938 -7.586 1 97.81 177 ARG A N 1
ATOM 1374 C CA . ARG A 1 177 ? -6.824 -29.781 -8.039 1 97.81 177 ARG A CA 1
ATOM 1375 C C . ARG A 1 177 ? -7.805 -30 -6.891 1 97.81 177 ARG A C 1
ATOM 1377 O O . ARG A 1 177 ? -8.789 -29.281 -6.766 1 97.81 177 ARG A O 1
ATOM 1384 N N . ALA A 1 178 ? -7.551 -30.969 -6.051 1 97.62 178 ALA A N 1
ATOM 1385 C CA . ALA A 1 178 ? -8.406 -31.281 -4.91 1 97.62 178 ALA A CA 1
ATOM 1386 C C . ALA A 1 178 ? -8.469 -30.109 -3.934 1 97.62 178 ALA A C 1
ATOM 1388 O O . ALA A 1 178 ? -9.539 -29.766 -3.428 1 97.62 178 ALA A O 1
ATOM 1389 N N . GLU A 1 179 ? -7.312 -29.531 -3.691 1 98.25 179 GLU A N 1
ATOM 1390 C CA . GLU A 1 179 ? -7.285 -28.406 -2.773 1 98.25 179 GLU A CA 1
ATOM 1391 C C . GLU A 1 179 ? -8.016 -27.203 -3.361 1 98.25 179 GLU A C 1
ATOM 1393 O O . GLU A 1 179 ? -8.727 -26.484 -2.646 1 98.25 179 GLU A O 1
ATOM 1398 N N . GLN A 1 180 ? -7.816 -26.922 -4.676 1 98.12 180 GLN A N 1
ATOM 1399 C CA . GLN A 1 180 ? -8.578 -25.859 -5.309 1 98.12 180 GLN A CA 1
ATOM 1400 C C . GLN A 1 180 ? -10.078 -26.062 -5.125 1 98.12 180 GLN A C 1
ATOM 1402 O O . GLN A 1 180 ? -10.805 -25.141 -4.758 1 98.12 180 GLN A O 1
ATOM 1407 N N . LYS A 1 181 ? -10.508 -27.281 -5.367 1 97.56 181 LYS A N 1
ATOM 1408 C CA . LYS A 1 181 ? -11.922 -27.609 -5.227 1 97.56 181 LYS A CA 1
ATOM 1409 C C . LYS A 1 181 ? -12.406 -27.375 -3.799 1 97.56 181 LYS A C 1
ATOM 1411 O O . LYS A 1 181 ? -13.477 -26.797 -3.588 1 97.56 181 LYS A O 1
ATOM 1416 N N . ARG A 1 182 ? -11.664 -27.781 -2.861 1 97.44 182 ARG A N 1
ATOM 1417 C CA . ARG A 1 182 ? -12.008 -27.609 -1.455 1 97.44 182 ARG A CA 1
ATOM 1418 C C . ARG A 1 182 ? -12.164 -26.125 -1.118 1 97.44 182 ARG A C 1
ATOM 1420 O O . ARG A 1 182 ? -13.102 -25.734 -0.419 1 97.44 182 ARG A O 1
ATOM 1427 N N . ARG A 1 183 ? -11.242 -25.328 -1.622 1 97.5 183 ARG A N 1
ATOM 1428 C CA . ARG A 1 183 ? -11.281 -23.906 -1.325 1 97.5 183 ARG A CA 1
ATOM 1429 C C . ARG A 1 183 ? -12.438 -23.219 -2.047 1 97.5 183 ARG A C 1
ATOM 1431 O O . ARG A 1 183 ? -13.055 -22.312 -1.507 1 97.5 183 ARG A O 1
ATOM 1438 N N . LEU A 1 184 ? -12.727 -23.641 -3.271 1 97.44 184 LEU A N 1
ATOM 1439 C CA . LEU A 1 184 ? -13.906 -23.141 -3.971 1 97.44 184 LEU A CA 1
ATOM 1440 C C . LEU A 1 184 ? -15.172 -23.469 -3.193 1 97.44 184 LEU A C 1
ATOM 1442 O O . LEU A 1 184 ? -16.047 -22.625 -3.035 1 97.44 184 LEU A O 1
ATOM 1446 N N . ARG A 1 185 ? -15.25 -24.672 -2.66 1 96.38 185 ARG A N 1
ATOM 1447 C CA . ARG A 1 185 ? -16.406 -25.094 -1.864 1 96.38 185 ARG A CA 1
ATOM 1448 C C . ARG A 1 185 ? -16.547 -24.234 -0.612 1 96.38 185 ARG A C 1
ATOM 1450 O O . ARG A 1 185 ? -17.641 -23.797 -0.276 1 96.38 185 ARG A O 1
ATOM 1457 N N . ARG A 1 186 ? -15.422 -24.016 0.004 1 96.12 186 ARG A N 1
ATOM 1458 C CA . ARG A 1 186 ? -15.43 -23.188 1.199 1 96.12 186 ARG A CA 1
ATOM 1459 C C . ARG A 1 186 ? -15.961 -21.797 0.885 1 96.12 186 ARG A C 1
ATOM 1461 O O . ARG A 1 186 ? -16.719 -21.219 1.674 1 96.12 186 ARG A O 1
ATOM 1468 N N . ARG A 1 187 ? -15.547 -21.203 -0.279 1 95.38 187 ARG A N 1
ATOM 1469 C CA . ARG A 1 187 ? -16.016 -19.875 -0.685 1 95.38 187 ARG A CA 1
ATOM 1470 C C . ARG A 1 187 ? -17.516 -19.875 -0.965 1 95.38 187 ARG A C 1
ATOM 1472 O O . ARG A 1 187 ? -18.188 -18.875 -0.745 1 95.38 187 ARG A O 1
ATOM 1479 N N . LEU A 1 188 ? -17.984 -20.969 -1.416 1 94.06 188 LEU A N 1
ATOM 1480 C CA . LEU A 1 188 ? -19.422 -21.109 -1.673 1 94.06 188 LEU A CA 1
ATOM 1481 C C . LEU A 1 188 ? -20.203 -21.141 -0.366 1 94.06 188 LEU A C 1
ATOM 1483 O O . LEU A 1 188 ? -21.281 -20.562 -0.271 1 94.06 188 LEU A O 1
ATOM 1487 N N . GLU A 1 189 ? -19.672 -21.734 0.655 1 92.75 189 GLU A N 1
ATOM 1488 C CA . GLU A 1 189 ? -20.391 -22.047 1.889 1 92.75 189 GLU A CA 1
ATOM 1489 C C . GLU A 1 189 ? -20.297 -20.891 2.885 1 92.75 189 GLU A C 1
ATOM 1491 O O . GLU A 1 189 ? -21.125 -20.766 3.793 1 92.75 189 GLU A O 1
ATOM 1496 N N . ARG A 1 190 ? -19.297 -20.141 2.723 1 92.56 190 ARG A N 1
ATOM 1497 C CA . ARG A 1 190 ? -19.078 -19.062 3.672 1 92.56 190 ARG A CA 1
ATOM 1498 C C . ARG A 1 190 ? -19.516 -17.719 3.09 1 92.56 190 ARG A C 1
ATOM 1500 O O . ARG A 1 190 ? -18.953 -17.25 2.104 1 92.56 190 ARG A O 1
ATOM 1507 N N . PRO A 1 191 ? -20.406 -17.094 3.76 1 88.25 191 PRO A N 1
ATOM 1508 C CA . PRO A 1 191 ? -20.922 -15.828 3.234 1 88.25 191 PRO A CA 1
ATOM 1509 C C . PRO A 1 191 ? -19.844 -14.75 3.152 1 88.25 191 PRO A C 1
ATOM 1511 O O . PRO A 1 191 ? -19.828 -13.945 2.215 1 88.25 191 PRO A O 1
ATOM 1514 N N . ASP A 1 192 ? -18.891 -14.695 4.102 1 90.81 192 ASP A N 1
ATOM 1515 C CA . ASP A 1 192 ? -17.859 -13.672 4.152 1 90.81 192 ASP A CA 1
ATOM 1516 C C . ASP A 1 192 ? -16.781 -13.922 3.098 1 90.81 192 ASP A C 1
ATOM 1518 O O . ASP A 1 192 ? -15.883 -13.094 2.912 1 90.81 192 ASP A O 1
ATOM 1522 N N . LYS A 1 193 ? -16.922 -15.023 2.383 1 93.69 193 LYS A N 1
ATOM 1523 C CA . LYS A 1 193 ? -15.93 -15.359 1.374 1 93.69 193 LYS A CA 1
ATOM 1524 C C . LYS A 1 193 ? -16.547 -15.43 -0.017 1 93.69 193 LYS A C 1
ATOM 1526 O O . LYS A 1 193 ? -15.836 -15.477 -1.021 1 93.69 193 LYS A O 1
ATOM 1531 N N . ARG A 1 194 ? -17.859 -15.406 -0.141 1 93.12 194 ARG A N 1
ATOM 1532 C CA . ARG A 1 194 ? -18.562 -15.633 -1.396 1 93.12 194 ARG A CA 1
ATOM 1533 C C . ARG A 1 194 ? -18.234 -14.547 -2.414 1 93.12 194 ARG A C 1
ATOM 1535 O O . ARG A 1 194 ? -18.234 -14.797 -3.621 1 93.12 194 ARG A O 1
ATOM 1542 N N . TRP A 1 195 ? -17.891 -13.344 -1.854 1 92.56 195 TRP A N 1
ATOM 1543 C CA . TRP A 1 195 ? -17.594 -12.227 -2.746 1 92.56 195 TRP A CA 1
ATOM 1544 C C . TRP A 1 195 ? -16.344 -12.5 -3.574 1 92.56 195 TRP A C 1
ATOM 1546 O O . TRP A 1 195 ? -16.125 -11.859 -4.602 1 92.56 195 TRP A O 1
ATOM 1556 N N . LYS A 1 196 ? -15.562 -13.531 -3.227 1 94 196 LYS A N 1
ATOM 1557 C CA . LYS A 1 196 ? -14.312 -13.859 -3.904 1 94 196 LYS A CA 1
ATOM 1558 C C . LYS A 1 196 ? -14.555 -14.758 -5.109 1 94 196 LYS A C 1
ATOM 1560 O O . LYS A 1 196 ? -13.633 -15.062 -5.863 1 94 196 LYS A O 1
ATOM 1565 N N . LEU A 1 197 ? -15.766 -15.188 -5.23 1 94.38 197 LEU A N 1
ATOM 1566 C CA . LEU A 1 197 ? -16.094 -16.078 -6.336 1 94.38 197 LEU A CA 1
ATOM 1567 C C . LEU A 1 197 ? -16.531 -15.289 -7.566 1 94.38 197 LEU A C 1
ATOM 1569 O O . LEU A 1 197 ? -17.219 -14.273 -7.445 1 94.38 197 LEU A O 1
ATOM 1573 N N . ALA A 1 198 ? -16.078 -15.75 -8.664 1 90.38 198 ALA A N 1
ATOM 1574 C CA . ALA A 1 198 ? -16.516 -15.234 -9.953 1 90.38 198 ALA A CA 1
ATOM 1575 C C . ALA A 1 198 ? -17.219 -16.312 -10.766 1 90.38 198 ALA A C 1
ATOM 1577 O O . ALA A 1 198 ? -17.031 -17.516 -10.508 1 90.38 198 ALA A O 1
ATOM 1578 N N . ALA A 1 199 ? -17.953 -15.906 -11.758 1 86.44 199 ALA A N 1
ATOM 1579 C CA . ALA A 1 199 ? -18.703 -16.828 -12.602 1 86.44 199 ALA A CA 1
ATOM 1580 C C . ALA A 1 199 ? -17.781 -17.781 -13.344 1 86.44 199 ALA A C 1
ATOM 1582 O O . ALA A 1 199 ? -18.109 -18.953 -13.531 1 86.44 199 ALA A O 1
ATOM 1583 N N . GLY A 1 200 ? -16.641 -17.297 -13.633 1 89.12 200 GLY A N 1
ATOM 1584 C CA . GLY A 1 200 ? -15.703 -18.062 -14.438 1 89.12 200 GLY A CA 1
ATOM 1585 C C . GLY A 1 200 ? -14.875 -19.047 -13.633 1 89.12 200 GLY A C 1
ATOM 1586 O O . GLY A 1 200 ? -14.164 -19.891 -14.195 1 89.12 200 GLY A O 1
ATOM 1587 N N . ASP A 1 201 ? -15.062 -19.094 -12.32 1 92.56 201 ASP A N 1
ATOM 1588 C CA . ASP A 1 201 ? -14.227 -19.938 -11.469 1 92.56 201 ASP A CA 1
ATOM 1589 C C . ASP A 1 201 ? -14.508 -21.422 -11.703 1 92.56 201 ASP A C 1
ATOM 1591 O O . ASP A 1 201 ? -13.586 -22.234 -11.695 1 92.56 201 ASP A O 1
ATOM 1595 N N . LEU A 1 202 ? -15.75 -21.734 -11.914 1 93.88 202 LEU A N 1
ATOM 1596 C CA . LEU A 1 202 ? -16.125 -23.125 -12.172 1 93.88 202 LEU A CA 1
ATOM 1597 C C . LEU A 1 202 ? -15.531 -23.609 -13.484 1 93.88 202 LEU A C 1
ATOM 1599 O O . LEU A 1 202 ? -14.977 -24.719 -13.547 1 93.88 202 LEU A O 1
ATOM 1603 N N . ALA A 1 203 ? -15.695 -22.766 -14.469 1 92.06 203 ALA A N 1
ATOM 1604 C CA . ALA A 1 203 ? -15.133 -23.125 -15.773 1 92.06 203 ALA A CA 1
ATOM 1605 C C . ALA A 1 203 ? -13.617 -23.281 -15.695 1 92.06 203 ALA A C 1
ATOM 1607 O O . ALA A 1 203 ? -13.055 -24.203 -16.297 1 92.06 203 ALA A O 1
ATOM 1608 N N . ALA A 1 204 ? -12.992 -22.406 -14.992 1 92.44 204 ALA A N 1
ATOM 1609 C CA . ALA A 1 204 ? -11.547 -22.484 -14.805 1 92.44 204 ALA A CA 1
ATOM 1610 C C . ALA A 1 204 ? -11.156 -23.766 -14.086 1 92.44 204 ALA A C 1
ATOM 1612 O O . ALA A 1 204 ? -10.172 -24.422 -14.438 1 92.44 204 ALA A O 1
ATOM 1613 N N . HIS A 1 205 ? -11.938 -24.141 -13.086 1 95.69 205 HIS A N 1
ATOM 1614 C CA . HIS A 1 205 ? -11.664 -25.359 -12.344 1 95.69 205 HIS A CA 1
ATOM 1615 C C . HIS A 1 205 ? -11.82 -26.594 -13.242 1 95.69 205 HIS A C 1
ATOM 1617 O O . HIS A 1 205 ? -11.031 -27.531 -13.148 1 95.69 205 HIS A O 1
ATOM 1623 N N . ARG A 1 206 ? -12.789 -26.547 -14.156 1 95.38 206 ARG A N 1
ATOM 1624 C CA . ARG A 1 206 ? -13 -27.641 -15.094 1 95.38 206 ARG A CA 1
ATOM 1625 C C . ARG A 1 206 ? -11.812 -27.781 -16.031 1 95.38 206 ARG A C 1
ATOM 1627 O O . ARG A 1 206 ? -11.492 -28.891 -16.484 1 95.38 206 ARG A O 1
ATOM 1634 N N . ARG A 1 207 ? -11.164 -26.703 -16.281 1 94.44 207 ARG A N 1
ATOM 1635 C CA . ARG A 1 207 ? -10.031 -26.688 -17.203 1 94.44 207 ARG A CA 1
ATOM 1636 C C . ARG A 1 207 ? -8.711 -26.672 -16.438 1 94.44 207 ARG A C 1
ATOM 1638 O O . ARG A 1 207 ? -7.715 -26.141 -16.938 1 94.44 207 ARG A O 1
ATOM 1645 N N . PHE A 1 208 ? -8.727 -27.188 -15.25 1 96.56 208 PHE A N 1
ATOM 1646 C CA . PHE A 1 208 ? -7.559 -27.141 -14.375 1 96.56 208 PHE A CA 1
ATOM 1647 C C . PHE A 1 208 ? -6.344 -27.75 -15.055 1 96.56 208 PHE A C 1
ATOM 1649 O O . PHE A 1 208 ? -5.273 -27.141 -15.109 1 96.56 208 PHE A O 1
ATOM 1656 N N . ALA A 1 209 ? -6.496 -28.938 -15.633 1 96.38 209 ALA A N 1
ATOM 1657 C CA . ALA A 1 209 ? -5.383 -29.656 -16.25 1 96.38 209 ALA A CA 1
ATOM 1658 C C . ALA A 1 209 ? -4.816 -28.875 -17.422 1 96.38 209 ALA A C 1
ATOM 1660 O O . ALA A 1 209 ? -3.598 -28.781 -17.594 1 96.38 209 ALA A O 1
ATOM 1661 N N . GLU A 1 210 ? -5.691 -28.344 -18.203 1 95.94 210 GLU A N 1
ATOM 1662 C CA . GLU A 1 210 ? -5.273 -27.547 -19.359 1 95.94 210 GLU A CA 1
ATOM 1663 C C . GLU A 1 210 ? -4.492 -26.312 -18.922 1 95.94 210 GLU A C 1
ATOM 1665 O O . GLU A 1 210 ? -3.436 -26 -19.484 1 95.94 210 GLU A O 1
ATOM 1670 N N . ARG A 1 211 ? -4.98 -25.641 -17.984 1 96.12 211 ARG A N 1
ATOM 1671 C CA . ARG A 1 211 ? -4.332 -24.438 -17.484 1 96.12 211 ARG A CA 1
ATOM 1672 C C . ARG A 1 211 ? -2.967 -24.75 -16.875 1 96.12 211 ARG A C 1
ATOM 1674 O O . ARG A 1 211 ? -1.993 -24.031 -17.125 1 96.12 211 ARG A O 1
ATOM 1681 N N . GLN A 1 212 ? -2.906 -25.828 -16.125 1 97.5 212 GLN A N 1
ATOM 1682 C CA . GLN A 1 212 ? -1.641 -26.219 -15.516 1 97.5 212 GLN A CA 1
ATOM 1683 C C . GLN A 1 212 ? -0.611 -26.609 -16.578 1 97.5 212 GLN A C 1
ATOM 1685 O O . GLN A 1 212 ? 0.579 -26.328 -16.422 1 97.5 212 GLN A O 1
ATOM 1690 N N . ALA A 1 213 ? -1.104 -27.203 -17.625 1 97.38 213 ALA A N 1
ATOM 1691 C CA . ALA A 1 213 ? -0.195 -27.547 -18.719 1 97.38 213 ALA A CA 1
ATOM 1692 C C . ALA A 1 213 ? 0.384 -26.297 -19.359 1 97.38 213 ALA A C 1
ATOM 1694 O O . ALA A 1 213 ? 1.577 -26.234 -19.672 1 97.38 213 ALA A O 1
ATOM 1695 N N . ARG A 1 214 ? -0.428 -25.312 -19.531 1 97.06 214 ARG A N 1
ATOM 1696 C CA . ARG A 1 214 ? 0.036 -24.047 -20.094 1 97.06 214 ARG A CA 1
ATOM 1697 C C . ARG A 1 214 ? 1.028 -23.359 -19.172 1 97.06 214 ARG A C 1
ATOM 1699 O O . ARG A 1 214 ? 2.061 -22.859 -19.609 1 97.06 214 ARG A O 1
ATOM 1706 N N . TRP A 1 215 ? 0.734 -23.406 -17.938 1 98.31 215 TRP A N 1
ATOM 1707 C CA . TRP A 1 215 ? 1.639 -22.797 -16.969 1 98.31 215 TRP A CA 1
ATOM 1708 C C . TRP A 1 215 ? 2.965 -23.547 -16.922 1 98.31 215 TRP A C 1
ATOM 1710 O O . TRP A 1 215 ? 4.031 -22.938 -16.812 1 98.31 215 TRP A O 1
ATOM 1720 N N . ALA A 1 216 ? 2.871 -24.844 -16.938 1 98.5 216 ALA A N 1
ATOM 1721 C CA . ALA A 1 216 ? 4.102 -25.625 -16.953 1 98.5 216 ALA A CA 1
ATOM 1722 C C . ALA A 1 216 ? 5 -25.219 -18.109 1 98.5 216 ALA A C 1
ATOM 1724 O O . ALA A 1 216 ? 6.211 -25.047 -17.938 1 98.5 216 ALA A O 1
ATOM 1725 N N . ALA A 1 217 ? 4.402 -25.047 -19.234 1 97.81 217 ALA A N 1
ATOM 1726 C CA . ALA A 1 217 ? 5.156 -24.656 -20.422 1 97.81 217 ALA A CA 1
ATOM 1727 C C . ALA A 1 217 ? 5.758 -23.266 -20.25 1 97.81 217 ALA A C 1
ATOM 1729 O O . ALA A 1 217 ? 6.918 -23.031 -20.594 1 97.81 217 ALA A O 1
ATOM 1730 N N . VAL A 1 218 ? 5 -22.359 -19.734 1 98.06 218 VAL A N 1
ATOM 1731 C CA . VAL A 1 218 ? 5.438 -20.984 -19.547 1 98.06 218 VAL A CA 1
ATOM 1732 C C . VAL A 1 218 ? 6.566 -20.938 -18.516 1 98.06 218 VAL A C 1
ATOM 1734 O O . VAL A 1 218 ? 7.574 -20.25 -18.734 1 98.06 218 VAL A O 1
ATOM 1737 N N . LEU A 1 219 ? 6.406 -21.656 -17.406 1 98.56 219 LEU A N 1
ATOM 1738 C CA . LEU A 1 219 ? 7.434 -21.719 -16.375 1 98.56 219 LEU A CA 1
ATOM 1739 C C . LEU A 1 219 ? 8.742 -22.25 -16.938 1 98.56 219 LEU A C 1
ATOM 1741 O O . LEU A 1 219 ? 9.812 -21.688 -16.703 1 98.56 219 LEU A O 1
ATOM 1745 N N . ALA A 1 220 ? 8.602 -23.297 -17.672 1 98.12 220 ALA A N 1
ATOM 1746 C CA . ALA A 1 220 ? 9.781 -23.906 -18.266 1 98.12 220 ALA A CA 1
ATOM 1747 C C . ALA A 1 220 ? 10.492 -22.938 -19.219 1 98.12 220 ALA A C 1
ATOM 1749 O O . ALA A 1 220 ? 11.719 -22.797 -19.156 1 98.12 220 ALA A O 1
ATOM 1750 N N . ALA A 1 221 ? 9.766 -22.234 -19.969 1 97.25 221 ALA A N 1
ATOM 1751 C CA . ALA A 1 221 ? 10.32 -21.391 -21.031 1 97.25 221 ALA A CA 1
ATOM 1752 C C . ALA A 1 221 ? 10.883 -20.094 -20.453 1 97.25 221 ALA A C 1
ATOM 1754 O O . ALA A 1 221 ? 11.781 -19.484 -21.047 1 97.25 221 ALA A O 1
ATOM 1755 N N . SER A 1 222 ? 10.367 -19.641 -19.359 1 97.25 222 SER A N 1
ATOM 1756 C CA . SER A 1 222 ? 10.711 -18.312 -18.859 1 97.25 222 SER A CA 1
ATOM 1757 C C . SER A 1 222 ? 11.562 -18.391 -17.594 1 97.25 222 SER A C 1
ATOM 1759 O O . SER A 1 222 ? 11.891 -17.375 -17 1 97.25 222 SER A O 1
ATOM 1761 N N . HIS A 1 223 ? 11.875 -19.609 -17.219 1 96.5 223 HIS A N 1
ATOM 1762 C CA . HIS A 1 223 ? 12.797 -19.812 -16.094 1 96.5 223 HIS A CA 1
ATOM 1763 C C . HIS A 1 223 ? 14.25 -19.672 -16.547 1 96.5 223 HIS A C 1
ATOM 1765 O O . HIS A 1 223 ? 14.633 -20.219 -17.594 1 96.5 223 HIS A O 1
ATOM 1771 N N . SER A 1 224 ? 15.031 -18.859 -15.82 1 91.06 224 SER A N 1
ATOM 1772 C CA . SER A 1 224 ? 16.469 -18.719 -16.047 1 91.06 224 SER A CA 1
ATOM 1773 C C . SER A 1 224 ? 17.188 -18.375 -14.75 1 91.06 224 SER A C 1
ATOM 1775 O O . SER A 1 224 ? 16.578 -17.922 -13.781 1 91.06 224 SER A O 1
ATOM 1777 N N . PRO A 1 225 ? 18.438 -18.578 -14.719 1 88.19 225 PRO A N 1
ATOM 1778 C CA . PRO A 1 225 ? 19.188 -18.188 -13.523 1 88.19 225 PRO A CA 1
ATOM 1779 C C . PRO A 1 225 ? 19.078 -16.703 -13.211 1 88.19 225 PRO A C 1
ATOM 1781 O O . PRO A 1 225 ? 19.062 -16.312 -12.039 1 88.19 225 PRO A O 1
ATOM 1784 N N . ALA A 1 226 ? 18.984 -15.883 -14.234 1 84.31 226 ALA A N 1
ATOM 1785 C CA . ALA A 1 226 ? 18.891 -14.438 -14.047 1 84.31 226 ALA A CA 1
ATOM 1786 C C . ALA A 1 226 ? 17.5 -14.039 -13.555 1 84.31 226 ALA A C 1
ATOM 1788 O O . ALA A 1 226 ? 17.344 -13.008 -12.906 1 84.31 226 ALA A O 1
ATOM 1789 N N . ALA A 1 227 ? 16.578 -14.883 -13.891 1 90.12 227 ALA A N 1
ATOM 1790 C CA . ALA A 1 227 ? 15.188 -14.633 -13.5 1 90.12 227 ALA A CA 1
ATOM 1791 C C . ALA A 1 227 ? 14.477 -15.93 -13.125 1 90.12 227 ALA A C 1
ATOM 1793 O O . ALA A 1 227 ? 13.578 -16.391 -13.828 1 90.12 227 ALA A O 1
ATOM 1794 N N . PRO A 1 228 ? 14.844 -16.438 -12.031 1 96.06 228 PRO A N 1
ATOM 1795 C CA . PRO A 1 228 ? 14.344 -17.766 -11.672 1 96.06 228 PRO A CA 1
ATOM 1796 C C . PRO A 1 228 ? 12.891 -17.75 -11.219 1 96.06 228 PRO A C 1
ATOM 1798 O O . PRO A 1 228 ? 12.422 -16.75 -10.664 1 96.06 228 PRO A O 1
ATOM 1801 N N . TRP A 1 229 ? 12.203 -18.844 -11.539 1 98.56 229 TRP A N 1
ATOM 1802 C CA . TRP A 1 229 ? 10.891 -19.109 -10.953 1 98.56 229 TRP A CA 1
ATOM 1803 C C . TRP A 1 229 ? 11.023 -20 -9.719 1 98.56 229 TRP A C 1
ATOM 1805 O O . TRP A 1 229 ? 11.812 -20.953 -9.703 1 98.56 229 TRP A O 1
ATOM 1815 N N . TYR A 1 230 ? 10.281 -19.672 -8.734 1 98.81 230 TYR A N 1
ATOM 1816 C CA . TYR A 1 230 ? 10.078 -20.562 -7.594 1 98.81 230 TYR A CA 1
ATOM 1817 C C . TYR A 1 230 ? 8.664 -21.125 -7.594 1 98.81 230 TYR A C 1
ATOM 1819 O O . TYR A 1 230 ? 7.684 -20.375 -7.625 1 98.81 230 TYR A O 1
ATOM 1827 N N . VAL A 1 231 ? 8.539 -22.422 -7.633 1 98.88 231 VAL A N 1
ATOM 1828 C CA . VAL A 1 231 ? 7.254 -23.109 -7.543 1 98.88 231 VAL A CA 1
ATOM 1829 C C . VAL A 1 231 ? 6.957 -23.469 -6.09 1 98.88 231 VAL A C 1
ATOM 1831 O O . VAL A 1 231 ? 7.547 -24.406 -5.539 1 98.88 231 VAL A O 1
ATOM 1834 N N . ILE A 1 232 ? 6.039 -22.766 -5.477 1 98.81 232 ILE A N 1
ATOM 1835 C CA . ILE A 1 232 ? 5.789 -22.797 -4.039 1 98.81 232 ILE A CA 1
ATOM 1836 C C . ILE A 1 232 ? 4.629 -23.734 -3.736 1 98.81 232 ILE A C 1
ATOM 1838 O O . ILE A 1 232 ? 3.52 -23.547 -4.242 1 98.81 232 ILE A O 1
ATOM 1842 N N . PRO A 1 233 ? 4.891 -24.828 -2.934 1 98.75 233 PRO A N 1
ATOM 1843 C CA . PRO A 1 233 ? 3.725 -25.594 -2.473 1 98.75 233 PRO A CA 1
ATOM 1844 C C . PRO A 1 233 ? 2.736 -24.734 -1.682 1 98.75 233 PRO A C 1
ATOM 1846 O O . PRO A 1 233 ? 3.121 -24.094 -0.706 1 98.75 233 PRO A O 1
ATOM 1849 N N . ALA A 1 234 ? 1.498 -24.781 -2.131 1 98.62 234 ALA A N 1
ATOM 1850 C CA . ALA A 1 234 ? 0.564 -23.812 -1.567 1 98.62 234 ALA A CA 1
ATOM 1851 C C . ALA A 1 234 ? -0.687 -24.5 -1.032 1 98.62 234 ALA A C 1
ATOM 1853 O O . ALA A 1 234 ? -1.682 -23.844 -0.721 1 98.62 234 ALA A O 1
ATOM 1854 N N . ASP A 1 235 ? -0.712 -25.828 -0.91 1 98.62 235 ASP A N 1
ATOM 1855 C CA . ASP A 1 235 ? -1.844 -26.484 -0.263 1 98.62 235 ASP A CA 1
ATOM 1856 C C . ASP A 1 235 ? -1.954 -26.078 1.203 1 98.62 235 ASP A C 1
ATOM 1858 O O . ASP A 1 235 ? -3.057 -25.984 1.746 1 98.62 235 ASP A O 1
ATOM 1862 N N . ARG A 1 236 ? -0.791 -25.922 1.784 1 98.19 236 ARG A N 1
ATOM 1863 C CA . ARG A 1 236 ? -0.763 -25.438 3.156 1 98.19 236 ARG A CA 1
ATOM 1864 C C . ARG A 1 236 ? -0.435 -23.938 3.195 1 98.19 236 ARG A C 1
ATOM 1866 O O . ARG A 1 236 ? 0.705 -23.547 2.941 1 98.19 236 ARG A O 1
ATOM 1873 N N . ARG A 1 237 ? -1.351 -23.172 3.67 1 97.5 237 ARG A N 1
ATOM 1874 C CA . ARG A 1 237 ? -1.237 -21.719 3.633 1 97.5 237 ARG A CA 1
ATOM 1875 C C . ARG A 1 237 ? -0.065 -21.234 4.484 1 97.5 237 ARG A C 1
ATOM 1877 O O . ARG A 1 237 ? 0.658 -20.312 4.094 1 97.5 237 ARG A O 1
ATOM 1884 N N . TRP A 1 238 ? 0.056 -21.875 5.66 1 97.5 238 TRP A N 1
ATOM 1885 C CA . TRP A 1 238 ? 1.09 -21.422 6.586 1 97.5 238 TRP A CA 1
ATOM 1886 C C . TRP A 1 238 ? 2.48 -21.656 6.004 1 97.5 238 TRP A C 1
ATOM 1888 O O . TRP A 1 238 ? 3.391 -20.844 6.223 1 97.5 238 TRP A O 1
ATOM 1898 N N . LEU A 1 239 ? 2.676 -22.703 5.293 1 97.94 239 LEU A N 1
ATOM 1899 C CA . LEU A 1 239 ? 3.969 -22.984 4.68 1 97.94 239 LEU A CA 1
ATOM 1900 C C . LEU A 1 239 ? 4.207 -22.078 3.477 1 97.94 239 LEU A C 1
ATOM 1902 O O . LEU A 1 239 ? 5.297 -21.531 3.314 1 97.94 239 LEU A O 1
ATOM 1906 N N . ARG A 1 240 ? 3.197 -21.938 2.633 1 98.38 240 ARG A N 1
ATOM 1907 C CA . ARG A 1 240 ? 3.24 -21.031 1.484 1 98.38 240 ARG A CA 1
ATOM 1908 C C . ARG A 1 240 ? 3.709 -19.641 1.895 1 98.38 240 ARG A C 1
ATOM 1910 O O . ARG A 1 240 ? 4.652 -19.109 1.313 1 98.38 240 ARG A O 1
ATOM 1917 N N . ASP A 1 241 ? 3.086 -19.109 2.951 1 98.06 241 ASP A N 1
ATOM 1918 C CA . ASP A 1 241 ? 3.379 -17.766 3.416 1 98.06 241 ASP A CA 1
ATOM 1919 C C . ASP A 1 241 ? 4.812 -17.656 3.93 1 98.06 241 ASP A C 1
ATOM 1921 O O . ASP A 1 241 ? 5.516 -16.688 3.637 1 98.06 241 ASP A O 1
ATOM 1925 N N . LEU A 1 242 ? 5.227 -18.656 4.648 1 98.25 242 LEU A N 1
ATOM 1926 C CA . LEU A 1 242 ? 6.574 -18.656 5.203 1 98.25 242 LEU A CA 1
ATOM 1927 C C . LEU A 1 242 ? 7.617 -18.75 4.094 1 98.25 242 LEU A C 1
ATOM 1929 O O . LEU A 1 242 ? 8.648 -18.062 4.145 1 98.25 242 LEU A O 1
ATOM 1933 N N . LEU A 1 243 ? 7.352 -19.562 3.104 1 98.56 243 LEU A N 1
ATOM 1934 C CA . LEU A 1 243 ? 8.273 -19.719 1.988 1 98.56 243 LEU A CA 1
ATOM 1935 C C . LEU A 1 243 ? 8.422 -18.422 1.21 1 98.56 243 LEU A C 1
ATOM 1937 O O . LEU A 1 243 ? 9.539 -17.969 0.937 1 98.56 243 LEU A O 1
ATOM 1941 N N . VAL A 1 244 ? 7.355 -17.766 0.911 1 98.62 244 VAL A N 1
ATOM 1942 C CA . VAL A 1 244 ? 7.402 -16.516 0.159 1 98.62 244 VAL A CA 1
ATOM 1943 C C . VAL A 1 244 ? 8.109 -15.445 0.986 1 98.62 244 VAL A C 1
ATOM 1945 O O . VAL A 1 244 ? 8.961 -14.719 0.473 1 98.62 244 VAL A O 1
ATOM 1948 N N . ALA A 1 245 ? 7.758 -15.383 2.273 1 98.25 245 ALA A N 1
ATOM 1949 C CA . ALA A 1 245 ? 8.414 -14.422 3.154 1 98.25 245 ALA A CA 1
ATOM 1950 C C . ALA A 1 245 ? 9.922 -14.672 3.203 1 98.25 245 ALA A C 1
ATOM 1952 O O . ALA A 1 245 ? 10.711 -13.719 3.211 1 98.25 245 ALA A O 1
ATOM 1953 N N . SER A 1 246 ? 10.289 -15.906 3.24 1 98.62 246 SER A N 1
ATOM 1954 C CA . SER A 1 246 ? 11.703 -16.266 3.32 1 98.62 246 SER A CA 1
ATOM 1955 C C . SER A 1 246 ? 12.438 -15.93 2.025 1 98.62 246 SER A C 1
ATOM 1957 O O . SER A 1 246 ? 13.57 -15.461 2.055 1 98.62 246 SER A O 1
ATOM 1959 N N . LEU A 1 247 ? 11.789 -16.172 0.945 1 98.5 247 LEU A N 1
ATOM 1960 C CA . LEU A 1 247 ? 12.383 -15.805 -0.337 1 98.5 247 LEU A CA 1
ATOM 1961 C C . LEU A 1 247 ? 12.562 -14.297 -0.438 1 98.5 247 LEU A C 1
ATOM 1963 O O . LEU A 1 247 ? 13.609 -13.82 -0.899 1 98.5 247 LEU A O 1
ATOM 1967 N N . LEU A 1 248 ? 11.578 -13.594 -0.015 1 97.88 248 LEU A N 1
ATOM 1968 C CA . LEU A 1 248 ? 11.664 -12.133 -0.009 1 97.88 248 LEU A CA 1
ATOM 1969 C C . LEU A 1 248 ? 12.805 -11.656 0.886 1 97.88 248 LEU A C 1
ATOM 1971 O O . LEU A 1 248 ? 13.562 -10.766 0.508 1 97.88 248 LEU A O 1
ATOM 1975 N N . ALA A 1 249 ? 12.906 -12.281 2.043 1 97.75 249 ALA A N 1
ATOM 1976 C CA . ALA A 1 249 ? 13.984 -11.945 2.969 1 97.75 249 ALA A CA 1
ATOM 1977 C C . ALA A 1 249 ? 15.352 -12.188 2.332 1 97.75 249 ALA A C 1
ATOM 1979 O O . ALA A 1 249 ? 16.281 -11.391 2.514 1 97.75 249 ALA A O 1
ATOM 1980 N N . ARG A 1 250 ? 15.445 -13.258 1.647 1 97.75 250 ARG A N 1
ATOM 1981 C CA . ARG A 1 250 ? 16.703 -13.555 0.964 1 97.75 250 ARG A CA 1
ATOM 1982 C C . ARG A 1 250 ? 17.047 -12.461 -0.042 1 97.75 250 ARG A C 1
ATOM 1984 O O . ARG A 1 250 ? 18.219 -12.062 -0.162 1 97.75 250 ARG A O 1
ATOM 1991 N N . GLU A 1 251 ? 16.078 -12 -0.803 1 96.38 251 GLU A N 1
ATOM 1992 C CA . GLU A 1 251 ? 16.328 -10.906 -1.74 1 96.38 251 GLU A CA 1
ATOM 1993 C C . GLU A 1 251 ? 16.781 -9.648 -1.013 1 96.38 251 GLU A C 1
ATOM 1995 O O . GLU A 1 251 ? 17.688 -8.945 -1.476 1 96.38 251 GLU A O 1
ATOM 2000 N N . PHE A 1 252 ? 16.188 -9.344 0.085 1 96.25 252 PHE A N 1
ATOM 2001 C CA . PHE A 1 252 ? 16.578 -8.195 0.88 1 96.25 252 PHE A CA 1
ATOM 2002 C C . PHE A 1 252 ? 18 -8.359 1.399 1 96.25 252 PHE A C 1
ATOM 2004 O O . PHE A 1 252 ? 18.766 -7.395 1.474 1 96.25 252 PHE A O 1
ATOM 2011 N N . GLU A 1 253 ? 18.328 -9.57 1.788 1 96.12 253 GLU A N 1
ATOM 2012 C CA . GLU A 1 253 ? 19.703 -9.844 2.242 1 96.12 253 GLU A CA 1
ATOM 2013 C C . GLU A 1 253 ? 20.719 -9.5 1.165 1 96.12 253 GLU A C 1
ATOM 2015 O O . GLU A 1 253 ? 21.766 -8.93 1.46 1 96.12 253 GLU A O 1
ATOM 2020 N N . LYS A 1 254 ? 20.391 -9.844 -0.019 1 94.5 254 LYS A N 1
ATOM 2021 C CA . LYS A 1 254 ? 21.297 -9.602 -1.139 1 94.5 254 LYS A CA 1
ATOM 2022 C C . LYS A 1 254 ? 21.531 -8.109 -1.353 1 94.5 254 LYS A C 1
ATOM 2024 O O . LYS A 1 254 ? 22.594 -7.703 -1.816 1 94.5 254 LYS A O 1
ATOM 2029 N N . LEU A 1 255 ? 20.562 -7.305 -1.053 1 94.06 255 LEU A N 1
ATOM 2030 C CA . LEU A 1 255 ? 20.672 -5.863 -1.234 1 94.06 255 LEU A CA 1
ATOM 2031 C C . LEU A 1 255 ? 21.641 -5.262 -0.223 1 94.06 255 LEU A C 1
ATOM 2033 O O . LEU A 1 255 ? 22.141 -4.148 -0.413 1 94.06 255 LEU A O 1
ATOM 2037 N N . ALA A 1 256 ? 21.906 -5.922 0.891 1 92.94 256 ALA A N 1
ATOM 2038 C CA . ALA A 1 256 ? 22.844 -5.484 1.917 1 92.94 256 ALA A CA 1
ATOM 2039 C C . ALA A 1 256 ? 22.594 -4.031 2.316 1 92.94 256 ALA A C 1
ATOM 2041 O O . ALA A 1 256 ? 23.516 -3.213 2.326 1 92.94 256 ALA A O 1
ATOM 2042 N N . LEU A 1 257 ? 21.391 -3.797 2.654 1 93.12 257 LEU A N 1
ATOM 2043 C CA . LEU A 1 257 ? 20.984 -2.426 2.943 1 93.12 257 LEU A CA 1
ATOM 2044 C C . LEU A 1 257 ? 21.469 -1.991 4.32 1 93.12 257 LEU A C 1
ATOM 2046 O O . LEU A 1 257 ? 21.5 -2.795 5.254 1 93.12 257 LEU A O 1
ATOM 2050 N N . ASP A 1 258 ? 21.875 -0.811 4.395 1 92.19 258 ASP A N 1
ATOM 2051 C CA . ASP A 1 258 ? 22.109 -0.081 5.641 1 92.19 258 ASP A CA 1
ATOM 2052 C C . ASP A 1 258 ? 21.453 1.3 5.594 1 92.19 258 ASP A C 1
ATOM 2054 O O . ASP A 1 258 ? 21.062 1.771 4.527 1 92.19 258 ASP A O 1
ATOM 2058 N N . TRP A 1 259 ? 21.312 1.862 6.773 1 93.38 259 TRP A N 1
ATOM 2059 C CA . TRP A 1 259 ? 20.812 3.232 6.77 1 93.38 259 TRP A CA 1
ATOM 2060 C C . TRP A 1 259 ? 21.766 4.16 6.027 1 93.38 259 TRP A C 1
ATOM 2062 O O . TRP A 1 259 ? 22.984 4.035 6.152 1 93.38 259 TRP A O 1
ATOM 2072 N N . PRO A 1 260 ? 21.234 5.09 5.219 1 91.62 260 PRO A N 1
ATOM 2073 C CA . PRO A 1 260 ? 22.109 6.004 4.48 1 91.62 260 PRO A CA 1
ATOM 2074 C C . PRO A 1 260 ? 23.016 6.809 5.395 1 91.62 260 PRO A C 1
ATOM 2076 O O . PRO A 1 260 ? 22.594 7.258 6.461 1 91.62 260 PRO A O 1
ATOM 2079 N N . ARG A 1 261 ? 24.312 6.965 5.125 1 83.88 261 ARG A N 1
ATOM 2080 C CA . ARG A 1 261 ? 25.297 7.715 5.902 1 83.88 261 ARG A CA 1
ATOM 2081 C C . ARG A 1 261 ? 25.516 9.109 5.316 1 83.88 261 ARG A C 1
ATOM 2083 O O . ARG A 1 261 ? 26.609 9.445 4.879 1 83.88 261 ARG A O 1
ATOM 2090 N N . ARG A 1 262 ? 24.453 9.844 5.098 1 81.06 262 ARG A N 1
ATOM 2091 C CA . ARG A 1 262 ? 24.594 11.195 4.547 1 81.06 262 ARG A CA 1
ATOM 2092 C C . ARG A 1 262 ? 24.906 12.203 5.645 1 81.06 262 ARG A C 1
ATOM 2094 O O . ARG A 1 262 ? 24.422 12.078 6.773 1 81.06 262 ARG A O 1
ATOM 2101 N N . PRO A 1 263 ? 25.812 13.109 5.277 1 86.81 263 PRO A N 1
ATOM 2102 C CA . PRO A 1 263 ? 26.047 14.18 6.254 1 86.81 263 PRO A CA 1
ATOM 2103 C C . PRO A 1 263 ? 24.781 14.984 6.555 1 86.81 263 PRO A C 1
ATOM 2105 O O . PRO A 1 263 ? 23.891 15.086 5.707 1 86.81 263 PRO A O 1
ATOM 2108 N N . PRO A 1 264 ? 24.688 15.422 7.781 1 90.19 264 PRO A N 1
ATOM 2109 C CA . PRO A 1 264 ? 23.547 16.281 8.078 1 90.19 264 PRO A CA 1
ATOM 2110 C C . PRO A 1 264 ? 23.484 17.516 7.168 1 90.19 264 PRO A C 1
ATOM 2112 O O . PRO A 1 264 ? 24.516 18.109 6.855 1 90.19 264 PRO A O 1
ATOM 2115 N N . PRO A 1 265 ? 22.297 17.781 6.699 1 91.75 265 PRO A N 1
ATOM 2116 C CA . PRO A 1 265 ? 22.172 18.906 5.762 1 91.75 265 PRO A CA 1
ATOM 2117 C C . PRO A 1 265 ? 22.375 20.266 6.434 1 91.75 265 PRO A C 1
ATOM 2119 O O . PRO A 1 265 ? 22.531 21.281 5.746 1 91.75 265 PRO A O 1
ATOM 2122 N N . PHE A 1 266 ? 22.359 20.359 7.738 1 92.25 266 PHE A N 1
ATOM 2123 C CA . PHE A 1 266 ? 22.672 21.547 8.523 1 92.25 266 PHE A CA 1
ATOM 2124 C C . PHE A 1 266 ? 23.172 21.156 9.914 1 92.25 266 PHE A C 1
ATOM 2126 O O . PHE A 1 266 ? 22.984 20.031 10.359 1 92.25 266 PHE A O 1
ATOM 2133 N N . ALA A 1 267 ? 23.844 22.141 10.555 1 90.69 267 ALA A N 1
ATOM 2134 C CA . ALA A 1 267 ? 24.469 21.875 11.852 1 90.69 267 ALA A CA 1
ATOM 2135 C C . ALA A 1 267 ? 23.469 22.031 12.984 1 90.69 267 ALA A C 1
ATOM 2137 O O . ALA A 1 267 ? 22.547 22.844 12.891 1 90.69 267 ALA A O 1
ATOM 2138 N N . ALA A 1 268 ? 23.766 21.234 14.031 1 91.19 268 ALA A N 1
ATOM 2139 C CA . ALA A 1 268 ? 22.938 21.328 15.219 1 91.19 268 ALA A CA 1
ATOM 2140 C C . ALA A 1 268 ? 22.891 22.75 15.75 1 91.19 268 ALA A C 1
ATOM 2142 O O . ALA A 1 268 ? 21.844 23.219 16.219 1 91.19 268 ALA A O 1
ATOM 2143 N N . GLY A 1 269 ? 23.984 23.391 15.695 1 92.69 269 GLY A N 1
ATOM 2144 C CA . GLY A 1 269 ? 24.062 24.766 16.156 1 92.69 269 GLY A CA 1
ATOM 2145 C C . GLY A 1 269 ? 23.156 25.719 15.367 1 92.69 269 GLY A C 1
ATOM 2146 O O . GLY A 1 269 ? 22.594 26.641 15.938 1 92.69 269 GLY A O 1
ATOM 2147 N N . GLU A 1 270 ? 23.047 25.484 14.094 1 93.69 270 GLU A N 1
ATOM 2148 C CA . GLU A 1 270 ? 22.156 26.297 13.266 1 93.69 270 GLU A CA 1
ATOM 2149 C C . GLU A 1 270 ? 20.703 26.109 13.68 1 93.69 270 GLU A C 1
ATOM 2151 O O . GLU A 1 270 ? 19.922 27.062 13.664 1 93.69 270 GLU A O 1
ATOM 2156 N N . LEU A 1 271 ? 20.359 24.922 13.992 1 94 271 LEU A N 1
ATOM 2157 C CA . LEU A 1 271 ? 19.016 24.625 14.438 1 94 271 LEU A CA 1
ATOM 2158 C C . LEU A 1 271 ? 18.719 25.312 15.766 1 94 271 LEU A C 1
ATOM 2160 O O . LEU A 1 271 ? 17.609 25.844 15.969 1 94 271 LEU A O 1
ATOM 2164 N N . GLU A 1 272 ? 19.672 25.328 16.625 1 92.94 272 GLU A N 1
ATOM 2165 C CA . GLU A 1 272 ? 19.5 25.969 17.922 1 92.94 272 GLU A CA 1
ATOM 2166 C C . GLU A 1 272 ? 19.234 27.469 17.781 1 92.94 272 GLU A C 1
ATOM 2168 O O . GLU A 1 272 ? 18.469 28.047 18.547 1 92.94 272 GLU A O 1
ATOM 2173 N N . ARG A 1 273 ? 19.781 28.016 16.734 1 90.62 273 ARG A N 1
ATOM 2174 C CA . ARG A 1 273 ? 19.656 29.453 16.516 1 90.62 273 ARG A CA 1
ATOM 2175 C C . ARG A 1 273 ? 18.391 29.781 15.703 1 90.62 273 ARG A C 1
ATOM 2177 O O . ARG A 1 273 ? 18.078 30.953 15.492 1 90.62 273 ARG A O 1
ATOM 2184 N N . ALA A 1 274 ? 17.953 28.828 15.242 1 87.75 274 ALA A N 1
ATOM 2185 C CA . ALA A 1 274 ? 16.781 29.031 14.398 1 87.75 274 ALA A CA 1
ATOM 2186 C C . ALA A 1 274 ? 15.523 29.188 15.25 1 87.75 274 ALA A C 1
ATOM 2188 O O . ALA A 1 274 ? 15.422 28.625 16.344 1 87.75 274 ALA A O 1
ATOM 2189 N N . MET B 1 1 ? -20 -6.086 17.891 1 61.41 1 MET B N 1
ATOM 2190 C CA . MET B 1 1 ? -19.203 -5.5 18.953 1 61.41 1 MET B CA 1
ATOM 2191 C C . MET B 1 1 ? -19 -4.004 18.719 1 61.41 1 MET B C 1
ATOM 2193 O O . MET B 1 1 ? -18.969 -3.543 17.578 1 61.41 1 MET B O 1
ATOM 2197 N N . PRO B 1 2 ? -19.078 -3.258 19.766 1 79.69 2 PRO B N 1
ATOM 2198 C CA . PRO B 1 2 ? -18.906 -1.813 19.594 1 79.69 2 PRO B CA 1
ATOM 2199 C C . PRO B 1 2 ? -17.547 -1.439 19 1 79.69 2 PRO B C 1
ATOM 2201 O O . PRO B 1 2 ? -16.562 -2.15 19.219 1 79.69 2 PRO B O 1
ATOM 2204 N N . VAL B 1 3 ? -17.531 -0.451 18.141 1 84.81 3 VAL B N 1
ATOM 2205 C CA . VAL B 1 3 ? -16.297 0.058 17.547 1 84.81 3 VAL B CA 1
ATOM 2206 C C . VAL B 1 3 ? -15.391 0.629 18.641 1 84.81 3 VAL B C 1
ATOM 2208 O O . VAL B 1 3 ? -15.828 1.472 19.438 1 84.81 3 VAL B O 1
ATOM 2211 N N . PRO B 1 4 ? -14.25 0.107 18.812 1 89.44 4 PRO B N 1
ATOM 2212 C CA . PRO B 1 4 ? -13.375 0.544 19.906 1 89.44 4 PRO B CA 1
ATOM 2213 C C . PRO B 1 4 ? -12.68 1.871 19.594 1 89.44 4 PRO B C 1
ATOM 2215 O O . PRO B 1 4 ? -11.461 1.983 19.75 1 89.44 4 PRO B O 1
ATOM 2218 N N . ARG B 1 5 ? -13.453 2.832 19.141 1 95.19 5 ARG B N 1
ATOM 2219 C CA . ARG B 1 5 ? -12.867 4.137 18.844 1 95.19 5 ARG B CA 1
ATOM 2220 C C . ARG B 1 5 ? -13.203 5.148 19.922 1 95.19 5 ARG B C 1
ATOM 2222 O O . ARG B 1 5 ? -14.008 4.867 20.812 1 95.19 5 ARG B O 1
ATOM 2229 N N . LEU B 1 6 ? -12.516 6.262 19.906 1 97.38 6 LEU B N 1
ATOM 2230 C CA . LEU B 1 6 ? -12.797 7.359 20.828 1 97.38 6 LEU B CA 1
ATOM 2231 C C . LEU B 1 6 ? -14.195 7.918 20.594 1 97.38 6 LEU B C 1
ATOM 2233 O O . LEU B 1 6 ? -14.727 7.832 19.484 1 97.38 6 LEU B O 1
ATOM 2237 N N . PRO B 1 7 ? -14.805 8.406 21.625 1 96.81 7 PRO B N 1
ATOM 2238 C CA . PRO B 1 7 ? -16.141 8.969 21.5 1 96.81 7 PRO B CA 1
ATOM 2239 C C . PRO B 1 7 ? -16.188 10.172 20.562 1 96.81 7 PRO B C 1
ATOM 2241 O O . PRO B 1 7 ? -15.203 10.891 20.422 1 96.81 7 PRO B O 1
ATOM 2244 N N . ASP B 1 8 ? -17.328 10.422 19.969 1 97.38 8 ASP B N 1
ATOM 2245 C CA . ASP B 1 8 ? -17.531 11.516 19.031 1 97.38 8 ASP B CA 1
ATOM 2246 C C . ASP B 1 8 ? -17.156 12.859 19.641 1 97.38 8 ASP B C 1
ATOM 2248 O O . ASP B 1 8 ? -16.578 13.719 18.969 1 97.38 8 ASP B O 1
ATOM 2252 N N . ALA B 1 9 ? -17.453 13 20.891 1 97.19 9 ALA B N 1
ATOM 2253 C CA . ALA B 1 9 ? -17.188 14.273 21.547 1 97.19 9 ALA B CA 1
ATOM 2254 C C . ALA B 1 9 ? -15.695 14.617 21.5 1 97.19 9 ALA B C 1
ATOM 2256 O O . ALA B 1 9 ? -15.328 15.766 21.266 1 97.19 9 ALA B O 1
ATOM 2257 N N . LEU B 1 10 ? -14.883 13.633 21.703 1 97.12 10 LEU B N 1
ATOM 2258 C CA . LEU B 1 10 ? -13.438 13.844 21.688 1 97.12 10 LEU B CA 1
ATOM 2259 C C . LEU B 1 10 ? -12.945 14.125 20.266 1 97.12 10 LEU B C 1
ATOM 2261 O O . LEU B 1 10 ? -12.102 15 20.062 1 97.12 10 LEU B O 1
ATOM 2265 N N . LEU B 1 11 ? -13.469 13.414 19.344 1 98.12 11 LEU B N 1
ATOM 2266 C CA . LEU B 1 11 ? -13.086 13.609 17.953 1 98.12 11 LEU B CA 1
ATOM 2267 C C . LEU B 1 11 ? -13.539 14.977 17.453 1 98.12 11 LEU B C 1
ATOM 2269 O O . LEU B 1 11 ? -12.797 15.672 16.75 1 98.12 11 LEU B O 1
ATOM 2273 N N . ASP B 1 12 ? -14.727 15.391 17.875 1 97.62 12 ASP B N 1
ATOM 2274 C CA . ASP B 1 12 ? -15.289 16.672 17.438 1 97.62 12 ASP B CA 1
ATOM 2275 C C . ASP B 1 12 ? -14.539 17.828 18.078 1 97.62 12 ASP B C 1
ATOM 2277 O O . ASP B 1 12 ? -14.594 18.953 17.562 1 97.62 12 ASP B O 1
ATOM 2281 N N . ALA B 1 13 ? -13.875 17.547 19.188 1 97.62 13 ALA B N 1
ATOM 2282 C CA . ALA B 1 13 ? -13.023 18.562 19.797 1 97.62 13 ALA B CA 1
ATOM 2283 C C . ALA B 1 13 ? -11.836 18.891 18.906 1 97.62 13 ALA B C 1
ATOM 2285 O O . ALA B 1 13 ? -11.164 19.906 19.109 1 97.62 13 ALA B O 1
ATOM 2286 N N . CYS B 1 14 ? -11.617 18.062 17.875 1 98.19 14 CYS B N 1
ATOM 2287 C CA . CYS B 1 14 ? -10.523 18.297 16.938 1 98.19 14 CYS B CA 1
ATOM 2288 C C . CYS B 1 14 ? -11.031 18.969 15.68 1 98.19 14 CYS B C 1
ATOM 2290 O O . CYS B 1 14 ? -10.25 19.281 14.773 1 98.19 14 CYS B O 1
ATOM 2292 N N . LEU B 1 15 ? -12.312 19.234 15.586 1 98.12 15 LEU B N 1
ATOM 2293 C CA . LEU B 1 15 ? -12.844 19.922 14.43 1 98.12 15 LEU B CA 1
ATOM 2294 C C . LEU B 1 15 ? -12.258 21.328 14.32 1 98.12 15 LEU B C 1
ATOM 2296 O O . LEU B 1 15 ? -12.125 22.031 15.328 1 98.12 15 LEU B O 1
ATOM 2300 N N . CYS B 1 16 ? -11.953 21.656 13.156 1 98.38 16 CYS B N 1
ATOM 2301 C CA . CYS B 1 16 ? -11.391 22.969 12.898 1 98.38 16 CYS B CA 1
ATOM 2302 C C . CYS B 1 16 ? -12.367 24.062 13.289 1 98.38 16 CYS B C 1
ATOM 2304 O O . CYS B 1 16 ? -13.57 23.969 13.016 1 98.38 16 CYS B O 1
ATOM 2306 N N . THR B 1 17 ? -11.867 25.016 14.008 1 97.12 17 THR B N 1
ATOM 2307 C CA . THR B 1 17 ? -12.578 26.266 14.242 1 97.12 17 THR B CA 1
ATOM 2308 C C . THR B 1 17 ? -12.078 27.359 13.305 1 97.12 17 THR B C 1
ATOM 2310 O O . THR B 1 17 ? -11.016 27.938 13.523 1 97.12 17 THR B O 1
ATOM 2313 N N . PRO B 1 18 ? -12.852 27.688 12.305 1 96.81 18 PRO B N 1
ATOM 2314 C CA . PRO B 1 18 ? -12.352 28.562 11.242 1 96.81 18 PRO B CA 1
ATOM 2315 C C . PRO B 1 18 ? -11.859 29.906 11.758 1 96.81 18 PRO B C 1
ATOM 2317 O O . PRO B 1 18 ? -10.938 30.484 11.188 1 96.81 18 PRO B O 1
ATOM 2320 N N . GLU B 1 19 ? -12.352 30.422 12.812 1 96.5 19 GLU B N 1
ATOM 2321 C CA . GLU B 1 19 ? -11.961 31.719 13.359 1 96.5 19 GLU B CA 1
ATOM 2322 C C . GLU B 1 19 ? -10.531 31.672 13.906 1 96.5 19 GLU B C 1
ATOM 2324 O O . GLU B 1 19 ? -9.836 32.688 13.906 1 96.5 19 GLU B O 1
ATOM 2329 N N . ALA B 1 20 ? -10.141 30.5 14.352 1 97.12 20 ALA B N 1
ATOM 2330 C CA . ALA B 1 20 ? -8.805 30.297 14.906 1 97.12 20 ALA B CA 1
ATOM 2331 C C . ALA B 1 20 ? -8.359 28.844 14.742 1 97.12 20 ALA B C 1
ATOM 2333 O O . ALA B 1 20 ? -8.242 28.109 15.719 1 97.12 20 ALA B O 1
ATOM 2334 N N . PRO B 1 21 ? -8.07 28.484 13.602 1 97.94 21 PRO B N 1
ATOM 2335 C CA . PRO B 1 21 ? -7.879 27.062 13.273 1 97.94 21 PRO B CA 1
ATOM 2336 C C . PRO B 1 21 ? -6.742 26.422 14.062 1 97.94 21 PRO B C 1
ATOM 2338 O O . PRO B 1 21 ? -6.77 25.219 14.32 1 97.94 21 PRO B O 1
ATOM 2341 N N . LEU B 1 22 ? -5.684 27.172 14.422 1 98.06 22 LEU B N 1
ATOM 2342 C CA . LEU B 1 22 ? -4.508 26.578 15.031 1 98.06 22 LEU B CA 1
ATOM 2343 C C . LEU B 1 22 ? -4.309 27.094 16.453 1 98.06 22 LEU B C 1
ATOM 2345 O O . LEU B 1 22 ? -3.178 27.172 16.938 1 98.06 22 LEU B O 1
ATOM 2349 N N . ASP B 1 23 ? -5.379 27.438 17.109 1 96.38 23 ASP B N 1
ATOM 2350 C CA . ASP B 1 23 ? -5.312 27.984 18.453 1 96.38 23 ASP B CA 1
ATOM 2351 C C . ASP B 1 23 ? -5.316 26.875 19.5 1 96.38 23 ASP B C 1
ATOM 2353 O O . ASP B 1 23 ? -5.023 27.109 20.672 1 96.38 23 ASP B O 1
ATOM 2357 N N . GLY B 1 24 ? -5.668 25.688 19.094 1 96 24 GLY B N 1
ATOM 2358 C CA . GLY B 1 24 ? -5.668 24.578 20.031 1 96 24 GLY B CA 1
ATOM 2359 C C . GLY B 1 24 ? -4.285 24.219 20.531 1 96 24 GLY B C 1
ATOM 2360 O O . GLY B 1 24 ? -3.281 24.531 19.891 1 96 24 GLY B O 1
ATOM 2361 N N . ASP B 1 25 ? -4.219 23.547 21.688 1 97.62 25 ASP B N 1
ATOM 2362 C CA . ASP B 1 25 ? -2.967 23.062 22.266 1 97.62 25 ASP B CA 1
ATOM 2363 C C . ASP B 1 25 ? -2.473 21.812 21.562 1 97.62 25 ASP B C 1
ATOM 2365 O O . ASP B 1 25 ? -3.076 20.75 21.672 1 97.62 25 ASP B O 1
ATOM 2369 N N . PRO B 1 26 ? -1.348 21.922 20.875 1 98.19 26 PRO B N 1
ATOM 2370 C CA . PRO B 1 26 ? -0.839 20.75 20.141 1 98.19 26 PRO B CA 1
ATOM 2371 C C . PRO B 1 26 ? -0.402 19.625 21.078 1 98.19 26 PRO B C 1
ATOM 2373 O O . PRO B 1 26 ? -0.163 18.5 20.609 1 98.19 26 PRO B O 1
ATOM 2376 N N . ALA B 1 27 ? -0.317 19.875 22.359 1 97.75 27 ALA B N 1
ATOM 2377 C CA . ALA B 1 27 ? 0.142 18.875 23.328 1 97.75 27 ALA B CA 1
ATOM 2378 C C . ALA B 1 27 ? -1.021 18.344 24.156 1 97.75 27 ALA B C 1
ATOM 2380 O O . ALA B 1 27 ? -0.819 17.547 25.078 1 97.75 27 ALA B O 1
ATOM 2381 N N . ARG B 1 28 ? -2.184 18.766 23.844 1 96.5 28 ARG B N 1
ATOM 2382 C CA . ARG B 1 28 ? -3.342 18.344 24.625 1 96.5 28 ARG B CA 1
ATOM 2383 C C . ARG B 1 28 ? -3.486 16.828 24.609 1 96.5 28 ARG B C 1
ATOM 2385 O O . ARG B 1 28 ? -3.166 16.172 23.609 1 96.5 28 ARG B O 1
ATOM 2392 N N . ARG B 1 29 ? -4.008 16.188 25.719 1 95.62 29 ARG B N 1
ATOM 2393 C CA . ARG B 1 29 ? -4.031 14.742 25.859 1 95.62 29 ARG B CA 1
ATOM 2394 C C . ARG B 1 29 ? -5.461 14.227 26 1 95.62 29 ARG B C 1
ATOM 2396 O O . ARG B 1 29 ? -5.699 13.016 25.953 1 95.62 29 ARG B O 1
ATOM 2403 N N . PHE B 1 30 ? -6.418 15.07 26.172 1 95.12 30 PHE B N 1
ATOM 2404 C CA . PHE B 1 30 ? -7.824 14.727 26.328 1 95.12 30 PHE B CA 1
ATOM 2405 C C . PHE B 1 30 ? -8.016 13.758 27.5 1 95.12 30 PHE B C 1
ATOM 2407 O O . PHE B 1 30 ? -8.844 12.852 27.422 1 95.12 30 PHE B O 1
ATOM 2414 N N . GLY B 1 31 ? -7.164 13.773 28.531 1 94.62 31 GLY B N 1
ATOM 2415 C CA . GLY B 1 31 ? -7.266 12.906 29.703 1 94.62 31 GLY B CA 1
ATOM 2416 C C . GLY B 1 31 ? -6.824 11.484 29.422 1 94.62 31 GLY B C 1
ATOM 2417 O O . GLY B 1 31 ? -7.008 10.602 30.266 1 94.62 31 GLY B O 1
ATOM 2418 N N . LEU B 1 32 ? -6.25 11.211 28.297 1 95.06 32 LEU B N 1
ATOM 2419 C CA . LEU B 1 32 ? -5.773 9.883 27.938 1 95.06 32 LEU B CA 1
ATOM 2420 C C . LEU B 1 32 ? -4.301 9.719 28.297 1 95.06 32 LEU B C 1
ATOM 2422 O O . LEU B 1 32 ? -3.584 10.703 28.469 1 95.06 32 LEU B O 1
ATOM 2426 N N . ASP B 1 33 ? -3.912 8.445 28.469 1 94.81 33 ASP B N 1
ATOM 2427 C CA . ASP B 1 33 ? -2.49 8.188 28.672 1 94.81 33 ASP B CA 1
ATOM 2428 C C . ASP B 1 33 ? -1.954 7.203 27.641 1 94.81 33 ASP B C 1
ATOM 2430 O O . ASP B 1 33 ? -2.727 6.578 26.906 1 94.81 33 ASP B O 1
ATOM 2434 N N . LYS B 1 34 ? -0.666 7.137 27.641 1 96.31 34 LYS B N 1
ATOM 2435 C CA . LYS B 1 34 ? 0.045 6.414 26.594 1 96.31 34 LYS B CA 1
ATOM 2436 C C . LYS B 1 34 ? -0.299 4.93 26.609 1 96.31 34 LYS B C 1
ATOM 2438 O O . LYS B 1 34 ? -0.512 4.316 25.562 1 96.31 34 LYS B O 1
ATOM 2443 N N . ALA B 1 35 ? -0.357 4.371 27.75 1 96.19 35 ALA B N 1
ATOM 2444 C CA . ALA B 1 35 ? -0.617 2.941 27.875 1 96.19 35 ALA B CA 1
ATOM 2445 C C . ALA B 1 35 ? -2.018 2.592 27.391 1 96.19 35 ALA B C 1
ATOM 2447 O O . ALA B 1 35 ? -2.193 1.647 26.609 1 96.19 35 ALA B O 1
ATOM 2448 N N . ASP B 1 36 ? -2.949 3.367 27.844 1 93.25 36 ASP B N 1
ATOM 2449 C CA . ASP B 1 36 ? -4.332 3.172 27.422 1 93.25 36 ASP B CA 1
ATOM 2450 C C . ASP B 1 36 ? -4.477 3.379 25.922 1 93.25 36 ASP B C 1
ATOM 2452 O O . ASP B 1 36 ? -5.184 2.627 25.25 1 93.25 36 ASP B O 1
ATOM 2456 N N . ALA B 1 37 ? -3.881 4.359 25.375 1 95.62 37 ALA B N 1
ATOM 2457 C CA . ALA B 1 37 ? -3.943 4.668 23.953 1 95.62 37 ALA B CA 1
ATOM 2458 C C . ALA B 1 37 ? -3.393 3.514 23.125 1 95.62 37 ALA B C 1
ATOM 2460 O O . ALA B 1 37 ? -3.93 3.197 22.062 1 95.62 37 ALA B O 1
ATOM 2461 N N . ALA B 1 38 ? -2.35 2.908 23.641 1 95.5 38 ALA B N 1
ATOM 2462 C CA . ALA B 1 38 ? -1.738 1.792 22.922 1 95.5 38 ALA B CA 1
ATOM 2463 C C . ALA B 1 38 ? -2.705 0.617 22.812 1 95.5 38 ALA B C 1
ATOM 2465 O O . ALA B 1 38 ? -2.82 0.001 21.75 1 95.5 38 ALA B O 1
ATOM 2466 N N . VAL B 1 39 ? -3.365 0.286 23.844 1 95.44 39 VAL B N 1
ATOM 2467 C CA . VAL B 1 39 ? -4.328 -0.812 23.875 1 95.44 39 VAL B CA 1
ATOM 2468 C C . VAL B 1 39 ? -5.488 -0.504 22.938 1 95.44 39 VAL B C 1
ATOM 2470 O O . VAL B 1 39 ? -5.891 -1.356 22.141 1 95.44 39 VAL B O 1
ATOM 2473 N N . ARG B 1 40 ? -5.961 0.702 23 1 95.12 40 ARG B N 1
ATOM 2474 C CA . ARG B 1 40 ? -7.074 1.119 22.156 1 95.12 40 ARG B CA 1
ATOM 2475 C C . ARG B 1 40 ? -6.684 1.093 20.672 1 95.12 40 ARG B C 1
ATOM 2477 O O . ARG B 1 40 ? -7.461 0.649 19.828 1 95.12 40 ARG B O 1
ATOM 2484 N N . LEU B 1 41 ? -5.516 1.549 20.406 1 96.19 41 LEU B N 1
ATOM 2485 C CA . LEU B 1 41 ? -5.062 1.587 19.031 1 96.19 41 LEU B CA 1
ATOM 2486 C C . LEU B 1 41 ? -4.941 0.178 18.453 1 96.19 41 LEU B C 1
ATOM 2488 O O . LEU B 1 41 ? -5.305 -0.061 17.297 1 96.19 41 LEU B O 1
ATOM 2492 N N . ALA B 1 42 ? -4.418 -0.743 19.266 1 94 42 ALA B N 1
ATOM 2493 C CA . ALA B 1 42 ? -4.293 -2.127 18.812 1 94 42 ALA B CA 1
ATOM 2494 C C . ALA B 1 42 ? -5.656 -2.711 18.453 1 94 42 ALA B C 1
ATOM 2496 O O . ALA B 1 42 ? -5.816 -3.334 17.406 1 94 42 ALA B O 1
ATOM 2497 N N . ALA B 1 43 ? -6.617 -2.492 19.297 1 95.25 43 ALA B N 1
ATOM 2498 C CA . ALA B 1 43 ? -7.977 -2.965 19.062 1 95.25 43 ALA B CA 1
ATOM 2499 C C . ALA B 1 43 ? -8.57 -2.311 17.812 1 95.25 43 ALA B C 1
ATOM 2501 O O . ALA B 1 43 ? -9.25 -2.969 17.016 1 95.25 43 ALA B O 1
ATOM 2502 N N . LEU B 1 44 ? -8.328 -1.08 17.656 1 96 44 LEU B N 1
ATOM 2503 C CA . LEU B 1 44 ? -8.844 -0.328 16.531 1 96 44 LEU B CA 1
ATOM 2504 C C . LEU B 1 44 ? -8.234 -0.818 15.219 1 96 44 LEU B C 1
ATOM 2506 O O . LEU B 1 44 ? -8.922 -0.912 14.203 1 96 44 LEU B O 1
ATOM 2510 N N . ARG B 1 45 ? -7.004 -1.092 15.273 1 93.56 45 ARG B N 1
ATOM 2511 C CA . ARG B 1 45 ? -6.332 -1.595 14.078 1 93.56 45 ARG B CA 1
ATOM 2512 C C . ARG B 1 45 ? -6.961 -2.898 13.602 1 93.56 45 ARG B C 1
ATOM 2514 O O . ARG B 1 45 ? -7.18 -3.088 12.398 1 93.56 45 ARG B O 1
ATOM 2521 N N . ASP B 1 46 ? -7.238 -3.777 14.508 1 92.94 46 ASP B N 1
ATOM 2522 C CA . ASP B 1 46 ? -7.879 -5.043 14.164 1 92.94 46 ASP B CA 1
ATOM 2523 C C . ASP B 1 46 ? -9.258 -4.812 13.547 1 92.94 46 ASP B C 1
ATOM 2525 O O . ASP B 1 46 ? -9.617 -5.449 12.547 1 92.94 46 ASP B O 1
ATOM 2529 N N . TRP B 1 47 ? -9.945 -3.951 14.172 1 95.56 47 TRP B N 1
ATOM 2530 C CA . TRP B 1 47 ? -11.273 -3.613 13.664 1 95.56 47 TRP B CA 1
ATOM 2531 C C . TRP B 1 47 ? -11.188 -3.002 12.273 1 95.56 47 TRP B C 1
ATOM 2533 O O . TRP B 1 47 ? -11.914 -3.408 11.367 1 95.56 47 TRP B O 1
ATOM 2543 N N . LEU B 1 48 ? -10.25 -2.07 12.055 1 96 48 LEU B N 1
ATOM 2544 C CA . LEU B 1 48 ? -10.07 -1.389 10.773 1 96 48 LEU B CA 1
ATOM 2545 C C . LEU B 1 48 ? -9.633 -2.369 9.695 1 96 48 LEU B C 1
ATOM 2547 O O . LEU B 1 48 ? -10.008 -2.225 8.531 1 96 48 LEU B O 1
ATOM 2551 N N . ARG B 1 49 ? -8.852 -3.275 10.055 1 93.06 49 ARG B N 1
ATOM 2552 C CA . ARG B 1 49 ? -8.406 -4.289 9.109 1 93.06 49 ARG B CA 1
ATOM 2553 C C . ARG B 1 49 ? -9.594 -5.027 8.5 1 93.06 49 ARG B C 1
ATOM 2555 O O . ARG B 1 49 ? -9.695 -5.16 7.277 1 93.06 49 ARG B O 1
ATOM 2562 N N . ARG B 1 50 ? -10.453 -5.492 9.344 1 93.19 50 ARG B N 1
ATOM 2563 C CA . ARG B 1 50 ? -11.641 -6.207 8.883 1 93.19 50 ARG B CA 1
ATOM 2564 C C . ARG B 1 50 ? -12.516 -5.312 8.016 1 93.19 50 ARG B C 1
ATOM 2566 O O . ARG B 1 50 ? -13.008 -5.742 6.969 1 93.19 50 ARG B O 1
ATOM 2573 N N . ARG B 1 51 ? -12.656 -4.086 8.414 1 95 51 ARG B N 1
ATOM 2574 C CA . ARG B 1 51 ? -13.5 -3.156 7.664 1 95 51 ARG B CA 1
ATOM 2575 C C . ARG B 1 51 ? -12.875 -2.828 6.312 1 95 51 ARG B C 1
ATOM 2577 O O . ARG B 1 51 ? -13.586 -2.646 5.32 1 95 51 ARG B O 1
ATOM 2584 N N . SER B 1 52 ? -11.609 -2.727 6.324 1 94.12 52 SER B N 1
ATOM 2585 C CA . SER B 1 52 ? -10.922 -2.457 5.066 1 94.12 52 SER B CA 1
ATOM 2586 C C . SER B 1 52 ? -11.133 -3.592 4.07 1 94.12 52 SER B C 1
ATOM 2588 O O . SER B 1 52 ? -11.312 -3.35 2.873 1 94.12 52 SER B O 1
ATOM 2590 N N . THR B 1 53 ? -11.141 -4.785 4.496 1 93.19 53 THR B N 1
ATOM 2591 C CA . THR B 1 53 ? -11.406 -5.93 3.631 1 93.19 53 THR B CA 1
ATOM 2592 C C . THR B 1 53 ? -12.852 -5.895 3.127 1 93.19 53 THR B C 1
ATOM 2594 O O . THR B 1 53 ? -13.109 -6.184 1.956 1 93.19 53 THR B O 1
ATOM 2597 N N . MET B 1 54 ? -13.727 -5.523 4.004 1 95.06 54 MET B N 1
ATOM 2598 C CA . MET B 1 54 ? -15.125 -5.398 3.604 1 95.06 54 MET B CA 1
ATOM 2599 C C . MET B 1 54 ? -15.297 -4.301 2.559 1 95.06 54 MET B C 1
ATOM 2601 O O . MET B 1 54 ? -16.094 -4.441 1.631 1 95.06 54 MET B O 1
ATOM 2605 N N . LEU B 1 55 ? -14.539 -3.236 2.748 1 96.06 55 LEU B N 1
ATOM 2606 C CA . LEU B 1 55 ? -14.57 -2.158 1.766 1 96.06 55 LEU B CA 1
ATOM 2607 C C . LEU B 1 55 ? -14.18 -2.672 0.384 1 96.06 55 LEU B C 1
ATOM 2609 O O . LEU B 1 55 ? -14.867 -2.396 -0.603 1 96.06 55 LEU B O 1
ATOM 2613 N N . ARG B 1 56 ? -13.172 -3.426 0.327 1 94.31 56 ARG B N 1
ATOM 2614 C CA . ARG B 1 56 ? -12.695 -4.012 -0.922 1 94.31 56 ARG B CA 1
ATOM 2615 C C . ARG B 1 56 ? -13.727 -4.961 -1.511 1 94.31 56 ARG B C 1
ATOM 2617 O O . ARG B 1 56 ? -13.977 -4.949 -2.719 1 94.31 56 ARG B O 1
ATOM 2624 N N . ALA B 1 57 ? -14.344 -5.746 -0.696 1 94.62 57 ALA B N 1
ATOM 2625 C CA . ALA B 1 57 ? -15.328 -6.734 -1.134 1 94.62 57 ALA B CA 1
ATOM 2626 C C . ALA B 1 57 ? -16.547 -6.059 -1.766 1 94.62 57 ALA B C 1
ATOM 2628 O O . ALA B 1 57 ? -17.141 -6.594 -2.699 1 94.62 57 ALA B O 1
ATOM 2629 N N . ASN B 1 58 ? -16.938 -4.926 -1.271 1 94.38 58 ASN B N 1
ATOM 2630 C CA . ASN B 1 58 ? -18.141 -4.238 -1.742 1 94.38 58 ASN B CA 1
ATOM 2631 C C . ASN B 1 58 ? -17.875 -3.459 -3.027 1 94.38 58 ASN B C 1
ATOM 2633 O O . ASN B 1 58 ? -18.734 -3.365 -3.895 1 94.38 58 ASN B O 1
ATOM 2637 N N . ARG B 1 59 ? -16.719 -2.84 -3.191 1 92.5 59 ARG B N 1
ATOM 2638 C CA . ARG B 1 59 ? -16.25 -2.119 -4.367 1 92.5 59 ARG B CA 1
ATOM 2639 C C . ARG B 1 59 ? -17.234 -1.031 -4.781 1 92.5 59 ARG B C 1
ATOM 2641 O O . ARG B 1 59 ? -17.5 -0.85 -5.969 1 92.5 59 ARG B O 1
ATOM 2648 N N . ARG B 1 60 ? -17.812 -0.331 -3.869 1 91.5 60 ARG B N 1
ATOM 2649 C CA . ARG B 1 60 ? -18.828 0.674 -4.18 1 91.5 60 ARG B CA 1
ATOM 2650 C C . ARG B 1 60 ? -18.375 2.062 -3.736 1 91.5 60 ARG B C 1
ATOM 2652 O O . ARG B 1 60 ? -18.672 3.059 -4.398 1 91.5 60 ARG B O 1
ATOM 2659 N N . SER B 1 61 ? -17.688 2.145 -2.652 1 95 61 SER B N 1
ATOM 2660 C CA . SER B 1 61 ? -17.25 3.408 -2.068 1 95 61 SER B CA 1
ATOM 2661 C C . SER B 1 61 ? -15.742 3.426 -1.853 1 95 61 SER B C 1
ATOM 2663 O O . SER B 1 61 ? -15.094 2.381 -1.909 1 95 61 SER B O 1
ATOM 2665 N N . ALA B 1 62 ? -15.266 4.602 -1.7 1 97.75 62 ALA B N 1
ATOM 2666 C CA . ALA B 1 62 ? -13.859 4.781 -1.351 1 97.75 62 ALA B CA 1
ATOM 2667 C C . ALA B 1 62 ? -13.688 5.871 -0.296 1 97.75 62 ALA B C 1
ATOM 2669 O O . ALA B 1 62 ? -14.562 6.73 -0.138 1 97.75 62 ALA B O 1
ATOM 2670 N N . LEU B 1 63 ? -12.68 5.734 0.488 1 97.88 63 LEU B N 1
ATOM 2671 C CA . LEU B 1 63 ? -12.281 6.762 1.442 1 97.88 63 LEU B CA 1
ATOM 2672 C C . LEU B 1 63 ? -10.938 7.371 1.054 1 97.88 63 LEU B C 1
ATOM 2674 O O . LEU B 1 63 ? -10.102 6.699 0.446 1 97.88 63 LEU B O 1
ATOM 2678 N N . LEU B 1 64 ? -10.773 8.633 1.332 1 98.19 64 LEU B N 1
ATOM 2679 C CA . LEU B 1 64 ? -9.5 9.312 1.1 1 98.19 64 LEU B CA 1
ATOM 2680 C C . LEU B 1 64 ? -9.031 10.031 2.357 1 98.19 64 LEU B C 1
ATOM 2682 O O . LEU B 1 64 ? -9.609 11.055 2.738 1 98.19 64 LEU B O 1
ATOM 2686 N N . LEU B 1 65 ? -8.055 9.5 3.014 1 98.44 65 LEU B N 1
ATOM 2687 C CA . LEU B 1 65 ? -7.422 10.156 4.148 1 98.44 65 LEU B CA 1
ATOM 2688 C C . LEU B 1 65 ? -6.371 11.164 3.68 1 98.44 65 LEU B C 1
ATOM 2690 O O . LEU B 1 65 ? -5.395 10.781 3.025 1 98.44 65 LEU B O 1
ATOM 2694 N N . VAL B 1 66 ? -6.59 12.391 3.936 1 98.69 66 VAL B N 1
ATOM 2695 C CA . VAL B 1 66 ? -5.66 13.469 3.613 1 98.69 66 VAL B CA 1
ATOM 2696 C C . VAL B 1 66 ? -4.895 13.883 4.867 1 98.69 66 VAL B C 1
ATOM 2698 O O . VAL B 1 66 ? -5.5 14.297 5.863 1 98.69 66 VAL B O 1
ATOM 2701 N N . LEU B 1 67 ? -3.578 13.797 4.816 1 98.81 67 LEU B N 1
ATOM 2702 C CA . LEU B 1 67 ? -2.727 14.203 5.93 1 98.81 67 LEU B CA 1
ATOM 2703 C C . LEU B 1 67 ? -1.895 15.422 5.562 1 98.81 67 LEU B C 1
ATOM 2705 O O . LEU B 1 67 ? -1.173 15.414 4.566 1 98.81 67 LEU B O 1
ATOM 2709 N N . GLN B 1 68 ? -2.086 16.438 6.289 1 98.69 68 GLN B N 1
ATOM 2710 C CA . GLN B 1 68 ? -1.285 17.641 6.168 1 98.69 68 GLN B CA 1
ATOM 2711 C C . GLN B 1 68 ? -0.655 18.031 7.504 1 98.69 68 GLN B C 1
ATOM 2713 O O . GLN B 1 68 ? -1.086 17.547 8.555 1 98.69 68 GLN B O 1
ATOM 2718 N N . GLY B 1 69 ? 0.356 18.812 7.5 1 97.94 69 GLY B N 1
ATOM 2719 C CA . GLY B 1 69 ? 1.073 19.281 8.672 1 97.94 69 GLY B CA 1
ATOM 2720 C C . GLY B 1 69 ? 2.52 19.641 8.391 1 97.94 69 GLY B C 1
ATOM 2721 O O . GLY B 1 69 ? 3.057 19.281 7.34 1 97.94 69 GLY B O 1
ATOM 2722 N N . PRO B 1 70 ? 3.111 20.438 9.305 1 96.19 70 PRO B N 1
ATOM 2723 C CA . PRO B 1 70 ? 4.516 20.797 9.094 1 96.19 70 PRO B CA 1
ATOM 2724 C C . PRO B 1 70 ? 5.43 19.562 9.055 1 96.19 70 PRO B C 1
ATOM 2726 O O . PRO B 1 70 ? 4.996 18.453 9.375 1 96.19 70 PRO B O 1
ATOM 2729 N N . ASP B 1 71 ? 6.637 19.859 8.547 1 93.94 71 ASP B N 1
ATOM 2730 C CA . ASP B 1 71 ? 7.637 18.797 8.633 1 93.94 71 ASP B CA 1
ATOM 2731 C C . ASP B 1 71 ? 7.785 18.297 10.062 1 93.94 71 ASP B C 1
ATOM 2733 O O . ASP B 1 71 ? 7.75 19.094 11.008 1 93.94 71 ASP B O 1
ATOM 2737 N N . CYS B 1 72 ? 7.891 16.953 10.188 1 96.56 72 CYS B N 1
ATOM 2738 C CA . CYS B 1 72 ? 8.094 16.266 11.4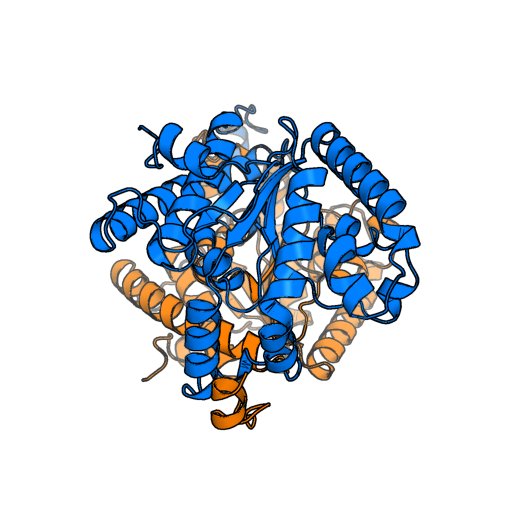61 1 96.56 72 CYS B CA 1
ATOM 2739 C C . CYS B 1 72 ? 6.777 16.109 12.211 1 96.56 72 CYS B C 1
ATOM 2741 O O . CYS B 1 72 ? 6.762 15.648 13.352 1 96.56 72 CYS B O 1
ATOM 2743 N N . SER B 1 73 ? 5.652 16.5 11.562 1 97.69 73 SER B N 1
ATOM 2744 C CA . SER B 1 73 ? 4.375 16.391 12.258 1 97.69 73 SER B CA 1
ATOM 2745 C C . SER B 1 73 ? 3.938 14.93 12.383 1 97.69 73 SER B C 1
ATOM 2747 O O . SER B 1 73 ? 3.045 14.609 13.172 1 97.69 73 SER B O 1
ATOM 2749 N N . GLY B 1 74 ? 4.523 14.07 11.586 1 97.5 74 GLY B N 1
ATOM 2750 C CA . GLY B 1 74 ? 4.293 12.648 11.797 1 97.5 74 GLY B CA 1
ATOM 2751 C C . GLY B 1 74 ? 3.352 12.039 10.773 1 97.5 74 GLY B C 1
ATOM 2752 O O . GLY B 1 74 ? 2.717 11.016 11.039 1 97.5 74 GLY B O 1
ATOM 2753 N N . LYS B 1 75 ? 3.209 12.617 9.594 1 97.88 75 LYS B N 1
ATOM 2754 C CA . LYS B 1 75 ? 2.359 12.078 8.539 1 97.88 75 LYS B CA 1
ATOM 2755 C C . LYS B 1 75 ? 2.756 10.648 8.188 1 97.88 75 LYS B C 1
ATOM 2757 O O . LYS B 1 75 ? 1.921 9.742 8.219 1 97.88 75 LYS B O 1
ATOM 2762 N N . ASP B 1 76 ? 4.039 10.383 7.996 1 95.12 76 ASP B N 1
ATOM 2763 C CA . ASP B 1 76 ? 4.535 9.039 7.723 1 95.12 76 ASP B CA 1
ATOM 2764 C C . ASP B 1 76 ? 4.27 8.102 8.898 1 95.12 76 ASP B C 1
ATOM 2766 O O . ASP B 1 76 ? 3.953 6.93 8.711 1 95.12 76 ASP B O 1
ATOM 2770 N N . GLY B 1 77 ? 4.453 8.656 10.086 1 95.25 77 GLY B N 1
ATOM 2771 C CA . GLY B 1 77 ? 4.215 7.875 11.289 1 95.25 77 GLY B CA 1
ATOM 2772 C C . GLY B 1 77 ? 2.795 7.359 11.398 1 95.25 77 GLY B C 1
ATOM 2773 O O . GLY B 1 77 ? 2.576 6.195 11.742 1 95.25 77 GLY B O 1
ATOM 2774 N N . VAL B 1 78 ? 1.896 8.266 11.094 1 97 78 VAL B N 1
ATOM 2775 C CA . VAL B 1 78 ? 0.489 7.871 11.102 1 97 78 VAL B CA 1
ATOM 2776 C C . VAL B 1 78 ? 0.266 6.73 10.109 1 97 78 VAL B C 1
ATOM 2778 O O . VAL B 1 78 ? -0.369 5.727 10.445 1 97 78 VAL B O 1
ATOM 2781 N N . ILE B 1 79 ? 0.759 6.836 8.922 1 96.06 79 ILE B N 1
ATOM 2782 C CA . ILE B 1 79 ? 0.588 5.82 7.887 1 96.06 79 ILE B CA 1
ATOM 2783 C C . ILE B 1 79 ? 1.176 4.496 8.367 1 96.06 79 ILE B C 1
ATOM 2785 O O . ILE B 1 79 ? 0.529 3.451 8.266 1 96.06 79 ILE B O 1
ATOM 2789 N N . ARG B 1 80 ? 2.287 4.531 8.977 1 92.19 80 ARG B N 1
ATOM 2790 C CA . ARG B 1 80 ? 2.979 3.33 9.43 1 92.19 80 ARG B CA 1
ATOM 2791 C C . ARG B 1 80 ? 2.275 2.709 10.633 1 92.19 80 ARG B C 1
ATOM 2793 O O . ARG B 1 80 ? 2.129 1.487 10.711 1 92.19 80 ARG B O 1
ATOM 2800 N N . ARG B 1 81 ? 1.834 3.488 11.484 1 93.31 81 ARG B N 1
ATOM 2801 C CA . ARG B 1 81 ? 1.343 2.975 12.758 1 93.31 81 ARG B CA 1
ATOM 2802 C C . ARG B 1 81 ? -0.147 2.658 12.68 1 93.31 81 ARG B C 1
ATOM 2804 O O . ARG B 1 81 ? -0.629 1.751 13.367 1 93.31 81 ARG B O 1
ATOM 2811 N N . VAL B 1 82 ? -0.818 3.391 11.883 1 94.56 82 VAL B N 1
ATOM 2812 C CA . VAL B 1 82 ? -2.27 3.236 11.836 1 94.56 82 VAL B CA 1
ATOM 2813 C C . VAL B 1 82 ? -2.648 2.295 10.695 1 94.56 82 VAL B C 1
ATOM 2815 O O . VAL B 1 82 ? -3.547 1.462 10.844 1 94.56 82 VAL B O 1
ATOM 2818 N N . LEU B 1 83 ? -1.907 2.297 9.609 1 92.94 83 LEU B N 1
ATOM 2819 C CA . LEU B 1 83 ? -2.391 1.636 8.398 1 92.94 83 LEU B CA 1
ATOM 2820 C C . LEU B 1 83 ? -1.59 0.37 8.117 1 92.94 83 LEU B C 1
ATOM 2822 O O . LEU B 1 83 ? -2.016 -0.475 7.328 1 92.94 83 LEU B O 1
ATOM 2826 N N . ALA B 1 84 ? -0.37 0.121 8.609 1 83.06 84 ALA B N 1
ATOM 2827 C CA . ALA B 1 84 ? 0.5 -1.013 8.305 1 83.06 84 ALA B CA 1
ATOM 2828 C C . ALA B 1 84 ? -0.206 -2.336 8.586 1 83.06 84 ALA B C 1
ATOM 2830 O O . ALA B 1 84 ? 0.091 -3.352 7.957 1 83.06 84 ALA B O 1
ATOM 2831 N N . GLY B 1 85 ? -1.248 -2.439 9.195 1 81.88 85 GLY B N 1
ATOM 2832 C CA . GLY B 1 85 ? -1.923 -3.688 9.516 1 81.88 85 GLY B CA 1
ATOM 2833 C C . GLY B 1 85 ? -3.145 -3.945 8.656 1 81.88 85 GLY B C 1
ATOM 2834 O O . GLY B 1 85 ? -3.691 -5.051 8.656 1 81.88 85 GLY B O 1
ATOM 2835 N N . LEU B 1 86 ? -3.393 -3.004 7.84 1 90.19 86 LEU B N 1
ATOM 2836 C CA . LEU B 1 86 ? -4.555 -3.143 6.969 1 90.19 86 LEU B CA 1
ATOM 2837 C C . LEU B 1 86 ? -4.203 -3.926 5.711 1 90.19 86 LEU B C 1
ATOM 2839 O O . LEU B 1 86 ? -3.027 -4.188 5.445 1 90.19 86 LEU B O 1
ATOM 2843 N N . ASP B 1 87 ? -5.227 -4.336 5.012 1 88.62 87 ASP B N 1
ATOM 2844 C CA . ASP B 1 87 ? -5.051 -5.066 3.764 1 88.62 87 ASP B CA 1
ATOM 2845 C C . ASP B 1 87 ? -4.355 -4.203 2.713 1 88.62 87 ASP B C 1
ATOM 2847 O O . ASP B 1 87 ? -4.922 -3.215 2.242 1 88.62 87 ASP B O 1
ATOM 2851 N N . PRO B 1 88 ? -3.119 -4.621 2.334 1 92.19 88 PRO B N 1
ATOM 2852 C CA . PRO B 1 88 ? -2.404 -3.812 1.344 1 92.19 88 PRO B CA 1
ATOM 2853 C C . PRO B 1 88 ? -3.176 -3.666 0.034 1 92.19 88 PRO B C 1
ATOM 2855 O O . PRO B 1 88 ? -3.004 -2.676 -0.682 1 92.19 88 PRO B O 1
ATOM 2858 N N . LEU B 1 89 ? -4.023 -4.586 -0.248 1 92.06 89 LEU B N 1
ATOM 2859 C CA . LEU B 1 89 ? -4.781 -4.574 -1.494 1 92.06 89 LEU B CA 1
ATOM 2860 C C . LEU B 1 89 ? -5.902 -3.539 -1.438 1 92.06 89 LEU B C 1
ATOM 2862 O O . LEU B 1 89 ? -6.465 -3.172 -2.471 1 92.06 89 LEU B O 1
ATOM 2866 N N . ALA B 1 90 ? -6.191 -3.145 -0.275 1 93.56 90 ALA B N 1
ATOM 2867 C CA . ALA B 1 90 ? -7.262 -2.166 -0.09 1 93.56 90 ALA B CA 1
ATOM 2868 C C . ALA B 1 90 ? -6.691 -0.768 0.134 1 93.56 90 ALA B C 1
ATOM 2870 O O . ALA B 1 90 ? -7.434 0.171 0.434 1 93.56 90 ALA B O 1
ATOM 2871 N N . LEU B 1 91 ? -5.387 -0.613 0.002 1 95.38 91 LEU B N 1
ATOM 2872 C CA . LEU B 1 91 ? -4.742 0.662 0.296 1 95.38 91 LEU B CA 1
ATOM 2873 C C . LEU B 1 91 ? -4.168 1.286 -0.971 1 95.38 91 LEU B C 1
ATOM 2875 O O . LEU B 1 91 ? -3.619 0.581 -1.822 1 95.38 91 LEU B O 1
ATOM 2879 N N . ALA B 1 92 ? -4.352 2.531 -1.131 1 96 92 ALA B N 1
ATOM 2880 C CA . ALA B 1 92 ? -3.676 3.344 -2.141 1 96 92 ALA B CA 1
ATOM 2881 C C . ALA B 1 92 ? -2.996 4.555 -1.505 1 96 92 ALA B C 1
ATOM 2883 O O . ALA B 1 92 ? -3.615 5.605 -1.34 1 96 92 ALA B O 1
ATOM 2884 N N . VAL B 1 93 ? -1.734 4.414 -1.187 1 96.62 93 VAL B N 1
ATOM 2885 C CA . VAL B 1 93 ? -1.007 5.43 -0.432 1 96.62 93 VAL B CA 1
ATOM 2886 C C . VAL B 1 93 ? -0.058 6.184 -1.36 1 96.62 93 VAL B C 1
ATOM 2888 O O . VAL B 1 93 ? 0.659 5.57 -2.156 1 96.62 93 VAL B O 1
ATOM 2891 N N . HIS B 1 94 ? -0.131 7.477 -1.3 1 96.44 94 HIS B N 1
ATOM 2892 C CA . HIS B 1 94 ? 0.775 8.281 -2.111 1 96.44 94 HIS B CA 1
ATOM 2893 C C . HIS B 1 94 ? 1.393 9.414 -1.292 1 96.44 94 HIS B C 1
ATOM 2895 O O . HIS B 1 94 ? 0.681 10.148 -0.604 1 96.44 94 HIS B O 1
ATOM 2901 N N . ASP B 1 95 ? 2.689 9.5 -1.304 1 95.81 95 ASP B N 1
ATOM 2902 C CA . ASP B 1 95 ? 3.453 10.578 -0.693 1 95.81 95 ASP B CA 1
ATOM 2903 C C . ASP B 1 95 ? 3.852 11.625 -1.733 1 95.81 95 ASP B C 1
ATOM 2905 O O . ASP B 1 95 ? 4.734 11.383 -2.559 1 95.81 95 ASP B O 1
ATOM 2909 N N . PHE B 1 96 ? 3.273 12.789 -1.701 1 96.44 96 PHE B N 1
ATOM 2910 C CA . PHE B 1 96 ? 3.518 13.805 -2.715 1 96.44 96 PHE B CA 1
ATOM 2911 C C . PHE B 1 96 ? 4.758 14.625 -2.373 1 96.44 96 PHE B C 1
ATOM 2913 O O . PHE B 1 96 ? 4.879 15.141 -1.262 1 96.44 96 PHE B O 1
ATOM 2920 N N . GLN B 1 97 ? 5.602 14.695 -3.307 1 92.88 97 GLN B N 1
ATOM 2921 C CA . GLN B 1 97 ? 6.766 15.578 -3.277 1 92.88 97 GLN B CA 1
ATOM 2922 C C . GLN B 1 97 ? 6.543 16.812 -4.133 1 92.88 97 GLN B C 1
ATOM 2924 O O . GLN B 1 97 ? 5.535 16.922 -4.836 1 92.88 97 GLN B O 1
ATOM 2929 N N . PRO B 1 98 ? 7.488 17.812 -3.99 1 93.38 98 PRO B N 1
ATOM 2930 C CA . PRO B 1 98 ? 7.344 18.906 -4.953 1 93.38 98 PRO B CA 1
ATOM 2931 C C . PRO B 1 98 ? 7.18 18.406 -6.387 1 93.38 98 PRO B C 1
ATOM 2933 O O . PRO B 1 98 ? 7.809 17.422 -6.781 1 93.38 98 PRO B O 1
ATOM 2936 N N . PRO B 1 99 ? 6.297 19.047 -7.141 1 96 99 PRO B N 1
ATOM 2937 C CA . PRO B 1 99 ? 6.07 18.562 -8.508 1 96 99 PRO B CA 1
ATOM 2938 C C . PRO B 1 99 ? 7.34 18.578 -9.352 1 96 99 PRO B C 1
ATOM 2940 O O . PRO B 1 99 ? 8.156 19.5 -9.242 1 96 99 PRO B O 1
ATOM 2943 N N . ASP B 1 100 ? 7.453 17.562 -10.117 1 94.25 100 ASP B N 1
ATOM 2944 C CA . ASP B 1 100 ? 8.57 17.5 -11.047 1 94.25 100 ASP B CA 1
ATOM 2945 C C . ASP B 1 100 ? 8.25 18.25 -12.344 1 94.25 100 ASP B C 1
ATOM 2947 O O . ASP B 1 100 ? 7.18 18.844 -12.469 1 94.25 100 ASP B O 1
ATOM 2951 N N . ALA B 1 101 ? 9.227 18.234 -13.281 1 94.56 101 ALA B N 1
ATOM 2952 C CA . ALA B 1 101 ? 9.078 18.984 -14.523 1 94.56 101 ALA B CA 1
ATOM 2953 C C . ALA B 1 101 ? 7.867 18.5 -15.32 1 94.56 101 ALA B C 1
ATOM 2955 O O . ALA B 1 101 ? 7.141 19.312 -15.906 1 94.56 101 ALA B O 1
ATOM 2956 N N . GLY B 1 102 ? 7.625 17.219 -15.336 1 94.94 102 GLY B N 1
ATOM 2957 C CA . GLY B 1 102 ? 6.48 16.672 -16.047 1 94.94 102 GLY B CA 1
ATOM 2958 C C . GLY B 1 102 ? 5.152 17.062 -15.422 1 94.94 102 GLY B C 1
ATOM 2959 O O . GLY B 1 102 ? 4.219 17.438 -16.141 1 94.94 102 GLY B O 1
ATOM 2960 N N . GLU B 1 103 ? 5.066 17.016 -14.188 1 95.75 103 GLU B N 1
ATOM 2961 C CA . GLU B 1 103 ? 3.854 17.391 -13.469 1 95.75 103 GLU B CA 1
ATOM 2962 C C . GLU B 1 103 ? 3.549 18.875 -13.648 1 95.75 103 GLU B C 1
ATOM 2964 O O . GLU B 1 103 ? 2.385 19.266 -13.727 1 95.75 103 GLU B O 1
ATOM 2969 N N . ARG B 1 104 ? 4.602 19.719 -13.727 1 95.69 104 ARG B N 1
ATOM 2970 C CA . ARG B 1 104 ? 4.445 21.172 -13.805 1 95.69 104 ARG B CA 1
ATOM 2971 C C . ARG B 1 104 ? 3.875 21.594 -15.156 1 95.69 104 ARG B C 1
ATOM 2973 O O . ARG B 1 104 ? 3.447 22.734 -15.32 1 95.69 104 ARG B O 1
ATOM 2980 N N . ARG B 1 105 ? 3.885 20.672 -16.094 1 96 105 ARG B N 1
ATOM 2981 C CA . ARG B 1 105 ? 3.34 20.953 -17.422 1 96 105 ARG B CA 1
ATOM 2982 C C . ARG B 1 105 ? 1.818 20.844 -17.422 1 96 105 ARG B C 1
ATOM 2984 O O . ARG B 1 105 ? 1.166 21.219 -18.406 1 96 105 ARG B O 1
ATOM 2991 N N . HIS B 1 106 ? 1.286 20.438 -16.344 1 96.94 106 HIS B N 1
ATOM 2992 C CA . HIS B 1 106 ? -0.154 20.25 -16.203 1 96.94 106 HIS B CA 1
ATOM 2993 C C . HIS B 1 106 ? -0.726 21.188 -15.141 1 96.94 106 HIS B C 1
ATOM 2995 O O . HIS B 1 106 ? 0.025 21.859 -14.438 1 96.94 106 HIS B O 1
ATOM 3001 N N . ASP B 1 107 ? -2.09 21.203 -15.156 1 96.19 107 ASP B N 1
ATOM 3002 C CA . ASP B 1 107 ? -2.766 21.859 -14.047 1 96.19 107 ASP B CA 1
ATOM 3003 C C . ASP B 1 107 ? -2.361 21.25 -12.711 1 96.19 107 ASP B C 1
ATOM 3005 O O . ASP B 1 107 ? -2.086 20.047 -12.633 1 96.19 107 ASP B O 1
ATOM 3009 N N . PHE B 1 108 ? -2.408 22.109 -11.625 1 97 108 PHE B N 1
ATOM 3010 C CA . PHE B 1 108 ? -1.839 21.672 -10.359 1 97 108 PHE B CA 1
ATOM 3011 C C . PHE B 1 108 ? -2.645 20.516 -9.773 1 97 108 PHE B C 1
ATOM 3013 O O . PHE B 1 108 ? -2.139 19.75 -8.945 1 97 108 PHE B O 1
ATOM 3020 N N . LEU B 1 109 ? -3.883 20.297 -10.25 1 98.25 109 LEU B N 1
ATOM 3021 C CA . LEU B 1 109 ? -4.711 19.234 -9.695 1 98.25 109 LEU B CA 1
ATOM 3022 C C . LEU B 1 109 ? -4.477 17.922 -10.438 1 98.25 109 LEU B C 1
ATOM 3024 O O . LEU B 1 109 ? -4.887 16.859 -9.977 1 98.25 109 LEU B O 1
ATOM 3028 N N . TRP B 1 110 ? -3.797 17.953 -11.531 1 97.94 110 TRP B N 1
ATOM 3029 C CA . TRP B 1 110 ? -3.619 16.812 -12.43 1 97.94 110 TRP B CA 1
ATOM 3030 C C . TRP B 1 110 ? -2.984 15.641 -11.695 1 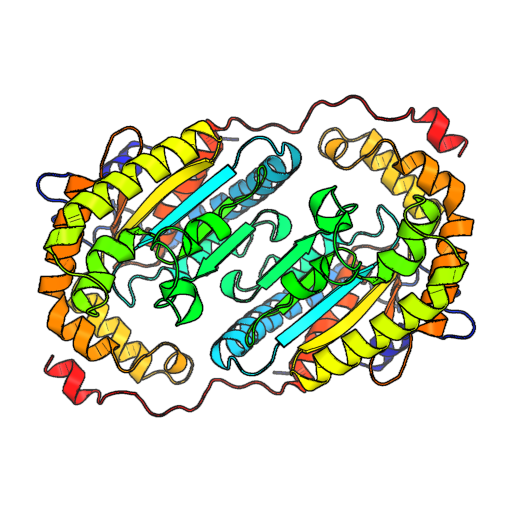97.94 110 TRP B C 1
ATOM 3032 O O . TRP B 1 110 ? -3.479 14.516 -11.773 1 97.94 110 TRP B O 1
ATOM 3042 N N . ARG B 1 111 ? -1.942 15.922 -10.992 1 97.44 111 ARG B N 1
ATOM 3043 C CA . ARG B 1 111 ? -1.186 14.852 -10.359 1 97.44 111 ARG B CA 1
ATOM 3044 C C . ARG B 1 111 ? -1.986 14.211 -9.227 1 97.44 111 ARG B C 1
ATOM 3046 O O . ARG B 1 111 ? -1.81 13.023 -8.93 1 97.44 111 ARG B O 1
ATOM 3053 N N . TYR B 1 112 ? -2.842 14.938 -8.586 1 98.06 112 TYR B N 1
ATOM 3054 C CA . TYR B 1 112 ? -3.652 14.406 -7.5 1 98.06 112 TYR B CA 1
ATOM 3055 C C . TYR B 1 112 ? -4.809 13.57 -8.039 1 98.06 112 TYR B C 1
ATOM 3057 O O . TYR B 1 112 ? -5.141 12.523 -7.48 1 98.06 112 TYR B O 1
ATOM 3065 N N . ARG B 1 113 ? -5.414 13.992 -9.172 1 97.38 113 ARG B N 1
ATOM 3066 C CA . ARG B 1 113 ? -6.488 13.25 -9.82 1 97.38 113 ARG B CA 1
ATOM 3067 C C . ARG B 1 113 ? -6.023 11.852 -10.219 1 97.38 113 ARG B C 1
ATOM 3069 O O . ARG B 1 113 ? -6.797 10.891 -10.164 1 97.38 113 ARG B O 1
ATOM 3076 N N . ARG B 1 114 ? -4.824 11.758 -10.484 1 95.12 114 ARG B N 1
ATOM 3077 C CA . ARG B 1 114 ? -4.262 10.516 -11.008 1 95.12 114 ARG B CA 1
ATOM 3078 C C . ARG B 1 114 ? -4.008 9.516 -9.883 1 95.12 114 ARG B C 1
ATOM 3080 O O . ARG B 1 114 ? -3.727 8.344 -10.133 1 95.12 114 ARG B O 1
ATOM 3087 N N . ARG B 1 115 ? -4.117 10.008 -8.648 1 96.75 115 ARG B N 1
ATOM 3088 C CA . ARG B 1 115 ? -3.725 9.156 -7.523 1 96.75 115 ARG B CA 1
ATOM 3089 C C . ARG B 1 115 ? -4.914 8.867 -6.617 1 96.75 115 ARG B C 1
ATOM 3091 O O . ARG B 1 115 ? -4.742 8.383 -5.496 1 96.75 115 ARG B O 1
ATOM 3098 N N . LEU B 1 116 ? -6.125 9.133 -7.098 1 97.69 116 LEU B N 1
ATOM 3099 C CA . LEU B 1 116 ? -7.332 8.883 -6.316 1 97.69 116 LEU B CA 1
ATOM 3100 C C . LEU B 1 116 ? -7.578 7.383 -6.16 1 97.69 116 LEU B C 1
ATOM 3102 O O . LEU B 1 116 ? -7.223 6.598 -7.043 1 97.69 116 LEU B O 1
ATOM 3106 N N . PRO B 1 117 ? -8.148 7.008 -5.027 1 97.25 117 PRO B N 1
ATOM 3107 C CA . PRO B 1 117 ? -8.469 5.59 -4.836 1 97.25 117 PRO B CA 1
ATOM 3108 C C . PRO B 1 117 ? -9.625 5.125 -5.719 1 97.25 117 PRO B C 1
ATOM 3110 O O . PRO B 1 117 ? -10.523 5.91 -6.035 1 97.25 117 PRO B O 1
ATOM 3113 N N . ALA B 1 118 ? -9.57 3.891 -6.125 1 94.94 118 ALA B N 1
ATOM 3114 C CA . ALA B 1 118 ? -10.688 3.236 -6.797 1 94.94 118 ALA B CA 1
ATOM 3115 C C . ALA B 1 118 ? -11.75 2.795 -5.797 1 94.94 118 ALA B C 1
ATOM 3117 O O . ALA B 1 118 ? -11.484 2.732 -4.59 1 94.94 118 ALA B O 1
ATOM 3118 N N . PRO B 1 119 ? -12.992 2.586 -6.309 1 95.94 119 PRO B N 1
ATOM 3119 C CA . PRO B 1 119 ? -13.977 1.993 -5.402 1 95.94 119 PRO B CA 1
ATOM 3120 C C . PRO B 1 119 ? -13.461 0.739 -4.703 1 95.94 119 PRO B C 1
ATOM 3122 O O . PRO B 1 119 ? -12.836 -0.116 -5.344 1 95.94 119 PRO B O 1
ATOM 3125 N N . GLY B 1 120 ? -13.656 0.679 -3.387 1 96.56 120 GLY B N 1
ATOM 3126 C CA . GLY B 1 120 ? -13.172 -0.452 -2.609 1 96.56 120 GLY B CA 1
ATOM 3127 C C . GLY B 1 120 ? -11.828 -0.195 -1.955 1 96.56 120 GLY B C 1
ATOM 3128 O O . GLY B 1 120 ? -11.273 -1.08 -1.303 1 96.56 120 GLY B O 1
ATOM 3129 N N . GLN B 1 121 ? -11.336 1.057 -2.074 1 97.62 121 GLN B N 1
ATOM 3130 C CA . GLN B 1 121 ? -10.008 1.327 -1.541 1 97.62 121 GLN B CA 1
ATOM 3131 C C . GLN B 1 121 ? -10.047 2.459 -0.518 1 97.62 121 GLN B C 1
ATOM 3133 O O . GLN B 1 121 ? -10.961 3.281 -0.526 1 97.62 121 GLN B O 1
ATOM 3138 N N . LEU B 1 122 ? -9.117 2.385 0.388 1 97.94 122 LEU B N 1
ATOM 3139 C CA . LEU B 1 122 ? -8.719 3.516 1.219 1 97.94 122 LEU B CA 1
ATOM 3140 C C . LEU B 1 122 ? -7.492 4.211 0.636 1 97.94 122 LEU B C 1
ATOM 3142 O O . LEU B 1 122 ? -6.395 3.652 0.65 1 97.94 122 LEU B O 1
ATOM 3146 N N . GLY B 1 123 ? -7.734 5.383 0.094 1 97.94 123 GLY B N 1
ATOM 3147 C CA . GLY B 1 123 ? -6.625 6.211 -0.353 1 97.94 123 GLY B CA 1
ATOM 3148 C C . GLY B 1 123 ? -6.027 7.055 0.756 1 97.94 123 GLY B C 1
ATOM 3149 O O . GLY B 1 123 ? -6.73 7.457 1.686 1 97.94 123 GLY B O 1
ATOM 3150 N N . VAL B 1 124 ? -4.723 7.301 0.643 1 98.38 124 VAL B N 1
ATOM 3151 C CA . VAL B 1 124 ? -4.039 8.164 1.595 1 98.38 124 VAL B CA 1
ATOM 3152 C C . VAL B 1 124 ? -3.137 9.148 0.845 1 98.38 124 VAL B C 1
ATOM 3154 O O . VAL B 1 124 ? -2.283 8.734 0.056 1 98.38 124 VAL B O 1
ATOM 3157 N N . PHE B 1 125 ? -3.42 10.359 1.062 1 98.56 125 PHE B N 1
ATOM 3158 C CA . PHE B 1 125 ? -2.527 11.406 0.578 1 98.56 125 PHE B CA 1
ATOM 3159 C C . PHE B 1 125 ? -1.646 11.93 1.705 1 98.56 125 PHE B C 1
ATOM 3161 O O . PHE B 1 125 ? -2.141 12.539 2.654 1 98.56 125 PHE B O 1
ATOM 3168 N N . ASP B 1 126 ? -0.372 11.562 1.701 1 98.06 126 ASP B N 1
ATOM 3169 C CA . ASP B 1 126 ? 0.63 12.273 2.494 1 98.06 126 ASP B CA 1
ATOM 3170 C C . ASP B 1 126 ? 1.036 13.586 1.825 1 98.06 126 ASP B C 1
ATOM 3172 O O . ASP B 1 126 ? 1.913 13.602 0.959 1 98.06 126 ASP B O 1
ATOM 3176 N N . ARG B 1 127 ? 0.49 14.641 2.326 1 98.06 127 ARG B N 1
ATOM 3177 C CA . ARG B 1 127 ? 0.367 15.898 1.61 1 98.06 127 ARG B CA 1
ATOM 3178 C C . ARG B 1 127 ? -0.633 15.789 0.464 1 98.06 127 ARG B C 1
ATOM 3180 O O . ARG B 1 127 ? -1.026 14.68 0.085 1 98.06 127 ARG B O 1
ATOM 3187 N N . SER B 1 128 ? -1.137 16.891 0.065 1 98.19 128 SER B N 1
ATOM 3188 C CA . SER B 1 128 ? -2.271 16.844 -0.852 1 98.19 128 SER B CA 1
ATOM 3189 C C . SER B 1 128 ? -2.326 18.094 -1.718 1 98.19 128 SER B C 1
ATOM 3191 O O . SER B 1 128 ? -1.376 18.891 -1.741 1 98.19 128 SER B O 1
ATOM 3193 N N . HIS B 1 129 ? -3.408 18.219 -2.416 1 98.19 129 HIS B N 1
ATOM 3194 C CA . HIS B 1 129 ? -3.66 19.328 -3.318 1 98.19 129 HIS B CA 1
ATOM 3195 C C . HIS B 1 129 ? -3.66 20.656 -2.564 1 98.19 129 HIS B C 1
ATOM 3197 O O . HIS B 1 129 ? -3.533 21.719 -3.172 1 98.19 129 HIS B O 1
ATOM 3203 N N . TYR B 1 130 ? -3.652 20.625 -1.307 1 98.38 130 TYR B N 1
ATOM 3204 C CA . TYR B 1 130 ? -3.633 21.859 -0.527 1 98.38 130 TYR B CA 1
ATOM 3205 C C . TYR B 1 130 ? -2.23 22.453 -0.487 1 98.38 130 TYR B C 1
ATOM 3207 O O . TYR B 1 130 ? -2.057 23.625 -0.13 1 98.38 130 TYR B O 1
ATOM 3215 N N . GLU B 1 131 ? -1.248 21.672 -0.831 1 97.69 131 GLU B N 1
ATOM 3216 C CA . GLU B 1 131 ? 0.092 22.219 -0.993 1 97.69 131 GLU B CA 1
ATOM 3217 C C . GLU B 1 131 ? 0.101 23.344 -2.021 1 97.69 131 GLU B C 1
ATOM 3219 O O . GLU B 1 131 ? 0.92 24.266 -1.938 1 97.69 131 GLU B O 1
ATOM 3224 N N . ALA B 1 132 ? -0.83 23.297 -2.906 1 98 132 ALA B N 1
ATOM 3225 C CA . ALA B 1 132 ? -0.947 24.297 -3.969 1 98 132 ALA B CA 1
ATOM 3226 C C . ALA B 1 132 ? -1.271 25.672 -3.395 1 98 132 ALA B C 1
ATOM 3228 O O . ALA B 1 132 ? -1.086 26.688 -4.066 1 98 132 ALA B O 1
ATOM 3229 N N . LEU B 1 133 ? -1.734 25.719 -2.164 1 98 133 LEU B N 1
ATOM 3230 C CA . LEU B 1 133 ? -2.135 26.969 -1.548 1 98 133 LEU B CA 1
ATOM 3231 C C . LEU B 1 133 ? -1.093 27.438 -0.539 1 98 133 LEU B C 1
ATOM 3233 O O . LEU B 1 133 ? -1.14 28.578 -0.075 1 98 133 LEU B O 1
ATOM 3237 N N . VAL B 1 134 ? -0.141 26.594 -0.185 1 96.94 134 VAL B N 1
ATOM 3238 C CA . VAL B 1 134 ? 0.789 26.953 0.88 1 96.94 134 VAL B CA 1
ATOM 3239 C C . VAL B 1 134 ? 2.227 26.781 0.389 1 96.94 134 VAL B C 1
ATOM 3241 O O . VAL B 1 134 ? 2.93 27.781 0.171 1 96.94 134 VAL B O 1
ATOM 3244 N N . SER B 1 135 ? 2.568 25.578 -0.004 1 94.75 135 SER B N 1
ATOM 3245 C CA . SER B 1 135 ? 3.945 25.297 -0.396 1 94.75 135 SER B CA 1
ATOM 3246 C C . SER B 1 135 ? 4.262 25.891 -1.765 1 94.75 135 SER B C 1
ATOM 3248 O O . SER B 1 135 ? 5.352 26.422 -1.979 1 94.75 135 SER B O 1
ATOM 3250 N N . ASP B 1 136 ? 3.328 25.812 -2.697 1 95.94 136 ASP B N 1
ATOM 3251 C CA . ASP B 1 136 ? 3.586 26.266 -4.062 1 95.94 136 ASP B CA 1
ATOM 3252 C C . ASP B 1 136 ? 3.967 27.75 -4.086 1 95.94 136 ASP B C 1
ATOM 3254 O O . ASP B 1 136 ? 4.977 28.125 -4.688 1 95.94 136 ASP B O 1
ATOM 3258 N N . PRO B 1 137 ? 3.215 28.609 -3.457 1 95.62 137 PRO B N 1
ATOM 3259 C CA . PRO B 1 137 ? 3.605 30.016 -3.471 1 95.62 137 PRO B CA 1
ATOM 3260 C C . PRO B 1 137 ? 4.918 30.281 -2.734 1 95.62 137 PRO B C 1
ATOM 3262 O O . PRO B 1 137 ? 5.703 31.141 -3.146 1 95.62 137 PRO B O 1
ATOM 3265 N N . LEU B 1 138 ? 5.207 29.578 -1.654 1 92.62 138 LEU B N 1
ATOM 3266 C CA . LEU B 1 138 ? 6.449 29.75 -0.907 1 92.62 138 LEU B CA 1
ATOM 3267 C C . LEU B 1 138 ? 7.645 29.266 -1.73 1 92.62 138 LEU B C 1
ATOM 3269 O O . LEU B 1 138 ? 8.75 29.797 -1.589 1 92.62 138 LEU B O 1
ATOM 3273 N N . ASP B 1 139 ? 7.363 28.312 -2.611 1 91.38 139 ASP B N 1
ATOM 3274 C CA . ASP B 1 139 ? 8.43 27.75 -3.439 1 91.38 139 ASP B CA 1
ATOM 3275 C C . ASP B 1 139 ? 8.523 28.484 -4.777 1 91.38 139 ASP B C 1
ATOM 3277 O O . ASP B 1 139 ? 9.328 28.109 -5.633 1 91.38 139 ASP B O 1
ATOM 3281 N N . GLY B 1 140 ? 7.664 29.406 -5.016 1 93.12 140 GLY B N 1
ATOM 3282 C CA . GLY B 1 140 ? 7.723 30.219 -6.219 1 93.12 140 GLY B CA 1
ATOM 3283 C C . GLY B 1 140 ? 7.055 29.562 -7.414 1 93.12 140 GLY B C 1
ATOM 3284 O O . GLY B 1 140 ? 7.332 29.922 -8.562 1 93.12 140 GLY B O 1
ATOM 3285 N N . LEU B 1 141 ? 6.223 28.609 -7.156 1 94.56 141 LEU B N 1
ATOM 3286 C CA . LEU B 1 141 ? 5.562 27.906 -8.25 1 94.56 141 LEU B CA 1
ATOM 3287 C C . LEU B 1 141 ? 4.312 28.641 -8.703 1 94.56 141 LEU B C 1
ATOM 3289 O O . LEU B 1 141 ? 3.777 28.359 -9.781 1 94.56 141 LEU B O 1
ATOM 3293 N N . CYS B 1 142 ? 3.795 29.578 -7.875 1 94.31 142 CYS B N 1
ATOM 3294 C CA . CYS B 1 142 ? 2.672 30.438 -8.234 1 94.31 142 CYS B CA 1
ATOM 3295 C C . CYS B 1 142 ? 2.68 31.719 -7.41 1 94.31 142 CYS B C 1
ATOM 3297 O O . CYS B 1 142 ? 3.438 31.844 -6.449 1 94.31 142 CYS B O 1
ATOM 3299 N N . GLY B 1 143 ? 1.88 32.656 -7.867 1 94.5 143 GLY B N 1
ATOM 3300 C CA . GLY B 1 143 ? 1.733 33.906 -7.113 1 94.5 143 GLY B CA 1
ATOM 3301 C C . GLY B 1 143 ? 0.506 33.906 -6.223 1 94.5 143 GLY B C 1
ATOM 3302 O O . GLY B 1 143 ? -0.424 33.125 -6.426 1 94.5 143 GLY B O 1
ATOM 3303 N N . ASP B 1 144 ? 0.518 34.812 -5.277 1 94.44 144 ASP B N 1
ATOM 3304 C CA . ASP B 1 144 ? -0.589 34.906 -4.332 1 94.44 144 ASP B CA 1
ATOM 3305 C C . ASP B 1 144 ? -1.892 35.281 -5.047 1 94.44 144 ASP B C 1
ATOM 3307 O O . ASP B 1 144 ? -2.977 34.906 -4.59 1 94.44 144 ASP B O 1
ATOM 3311 N N . ALA B 1 145 ? -1.79 35.906 -6.176 1 96.38 145 ALA B N 1
ATOM 3312 C CA . ALA B 1 145 ? -2.969 36.312 -6.934 1 96.38 145 ALA B CA 1
ATOM 3313 C C . ALA B 1 145 ? -3.736 35.125 -7.461 1 96.38 145 ALA B C 1
ATOM 3315 O O . ALA B 1 145 ? -4.926 35.219 -7.766 1 96.38 145 ALA B O 1
ATOM 3316 N N . GLU B 1 146 ? -3.092 34 -7.504 1 96.94 146 GLU B N 1
ATOM 3317 C CA . GLU B 1 146 ? -3.695 32.781 -8.047 1 96.94 146 GLU B CA 1
ATOM 3318 C C . GLU B 1 146 ? -4.445 32 -6.973 1 96.94 146 GLU B C 1
ATOM 3320 O O . GLU B 1 146 ? -5.23 31.094 -7.281 1 96.94 146 GLU B O 1
ATOM 3325 N N . LEU B 1 147 ? -4.285 32.312 -5.746 1 97.31 147 LEU B N 1
ATOM 3326 C CA . LEU B 1 147 ? -4.684 31.453 -4.629 1 97.31 147 LEU B CA 1
ATOM 3327 C C . LEU B 1 147 ? -6.199 31.359 -4.523 1 97.31 147 LEU B C 1
ATOM 3329 O O . LEU B 1 147 ? -6.754 30.281 -4.328 1 97.31 147 LEU B O 1
ATOM 3333 N N . PRO B 1 148 ? -6.906 32.531 -4.789 1 97.62 148 PRO B N 1
ATOM 3334 C CA . PRO B 1 148 ? -8.367 32.375 -4.746 1 97.62 148 PRO B CA 1
ATOM 3335 C C . PRO B 1 148 ? -8.906 31.453 -5.828 1 97.62 148 PRO B C 1
ATOM 3337 O O . PRO B 1 148 ? -9.805 30.656 -5.562 1 97.62 148 PRO B O 1
ATOM 3340 N N . GLY B 1 149 ? -8.359 31.562 -6.941 1 98 149 GLY B N 1
ATOM 3341 C CA . GLY B 1 149 ? -8.75 30.656 -8.016 1 98 149 GLY B CA 1
ATOM 3342 C C . GLY B 1 149 ? -8.414 29.203 -7.73 1 98 149 GLY B C 1
ATOM 3343 O O . GLY B 1 149 ? -9.211 28.312 -8.008 1 98 149 GLY B O 1
ATOM 3344 N N . ARG B 1 150 ? -7.258 28.984 -7.184 1 98.19 150 ARG B N 1
ATOM 3345 C CA . ARG B 1 150 ? -6.848 27.641 -6.824 1 98.19 150 ARG B CA 1
ATOM 3346 C C . ARG B 1 150 ? -7.758 27.062 -5.75 1 98.19 150 ARG B C 1
ATOM 3348 O O . ARG B 1 150 ? -8.141 25.891 -5.816 1 98.19 150 ARG B O 1
ATOM 3355 N N . LEU B 1 151 ? -8.086 27.875 -4.773 1 98.12 151 LEU B N 1
ATOM 3356 C CA . LEU B 1 151 ? -8.977 27.422 -3.715 1 98.12 151 LEU B CA 1
ATOM 3357 C C . LEU B 1 151 ? -10.328 27.016 -4.281 1 98.12 151 LEU B C 1
ATOM 3359 O O . LEU B 1 151 ? -10.859 25.953 -3.926 1 98.12 151 LEU B O 1
ATOM 3363 N N . ALA B 1 152 ? -10.844 27.781 -5.18 1 97.94 152 ALA B N 1
ATOM 3364 C CA . ALA B 1 152 ? -12.125 27.469 -5.809 1 97.94 152 ALA B CA 1
ATOM 3365 C C . ALA B 1 152 ? -12.055 26.156 -6.566 1 97.94 152 ALA B C 1
ATOM 3367 O O . ALA B 1 152 ? -12.992 25.359 -6.516 1 97.94 152 ALA B O 1
ATOM 3368 N N . ARG B 1 153 ? -10.992 25.938 -7.215 1 97.81 153 ARG B N 1
ATOM 3369 C CA . ARG B 1 153 ? -10.805 24.703 -7.969 1 97.81 153 ARG B CA 1
ATOM 3370 C C . ARG B 1 153 ? -10.695 23.5 -7.039 1 97.81 153 ARG B C 1
ATOM 3372 O O . ARG B 1 153 ? -11.18 22.422 -7.355 1 97.81 153 ARG B O 1
ATOM 3379 N N . ILE B 1 154 ? -10.047 23.688 -5.938 1 97.88 154 ILE B N 1
ATOM 3380 C CA . ILE B 1 154 ? -9.914 22.625 -4.949 1 97.88 154 ILE B CA 1
ATOM 3381 C C . ILE B 1 154 ? -11.289 22.281 -4.375 1 97.88 154 ILE B C 1
ATOM 3383 O O . ILE B 1 154 ? -11.633 21.109 -4.242 1 97.88 154 ILE B O 1
ATOM 3387 N N . GLU B 1 155 ? -12.07 23.25 -4.062 1 96.62 155 GLU B N 1
ATOM 3388 C CA . GLU B 1 155 ? -13.414 23.031 -3.537 1 96.62 155 GLU B CA 1
ATOM 3389 C C . GLU B 1 155 ? -14.273 22.281 -4.539 1 96.62 155 GLU B C 1
ATOM 3391 O O . GLU B 1 155 ? -14.992 21.344 -4.168 1 96.62 155 GLU B O 1
ATOM 3396 N N . ALA B 1 156 ? -14.195 22.641 -5.781 1 96.88 156 ALA B N 1
ATOM 3397 C CA . ALA B 1 156 ? -14.93 21.953 -6.832 1 96.88 156 ALA B CA 1
ATOM 3398 C C . ALA B 1 156 ? -14.445 20.5 -6.977 1 96.88 156 ALA B C 1
ATOM 3400 O O . ALA B 1 156 ? -15.25 19.594 -7.16 1 96.88 156 ALA B O 1
ATOM 3401 N N . PHE B 1 157 ? -13.195 20.406 -6.938 1 97.56 157 PHE B N 1
ATOM 3402 C CA . PHE B 1 157 ? -12.586 19.094 -7.023 1 97.56 157 PHE B CA 1
ATOM 3403 C C . PHE B 1 157 ? -13.086 18.188 -5.91 1 97.56 157 PHE B C 1
ATOM 3405 O O . PHE B 1 157 ? -13.508 17.047 -6.164 1 97.56 157 PHE B O 1
ATOM 3412 N N . GLU B 1 158 ? -13.148 18.641 -4.699 1 96.5 158 GLU B N 1
ATOM 3413 C CA . GLU B 1 158 ? -13.578 17.844 -3.551 1 96.5 158 GLU B CA 1
ATOM 3414 C C . GLU B 1 158 ? -15.078 17.547 -3.621 1 96.5 158 GLU B C 1
ATOM 3416 O O . GLU B 1 158 ? -15.516 16.469 -3.229 1 96.5 158 GLU B O 1
ATOM 3421 N N . ALA B 1 159 ? -15.844 18.484 -4.098 1 95.69 159 ALA B N 1
ATOM 3422 C CA . ALA B 1 159 ? -17.266 18.234 -4.293 1 95.69 159 ALA B CA 1
ATOM 3423 C C . ALA B 1 159 ? -17.5 17.094 -5.273 1 95.69 159 ALA B C 1
ATOM 3425 O O . ALA B 1 159 ? -18.391 16.266 -5.078 1 95.69 159 ALA B O 1
ATOM 3426 N N . ARG B 1 160 ? -16.688 17.031 -6.266 1 95.75 160 ARG B N 1
ATOM 3427 C CA . ARG B 1 160 ? -16.797 15.961 -7.258 1 95.75 160 ARG B CA 1
ATOM 3428 C C . ARG B 1 160 ? -16.391 14.617 -6.664 1 95.75 160 ARG B C 1
ATOM 3430 O O . ARG B 1 160 ? -16.953 13.586 -7.023 1 95.75 160 ARG B O 1
ATOM 3437 N N . LEU B 1 161 ? -15.406 14.641 -5.77 1 96 161 LEU B N 1
ATOM 3438 C CA . LEU B 1 161 ? -15.016 13.398 -5.109 1 96 161 LEU B CA 1
ATOM 3439 C C . LEU B 1 161 ? -16.203 12.766 -4.398 1 96 161 LEU B C 1
ATOM 3441 O O . LEU B 1 161 ? -16.484 11.578 -4.586 1 96 161 LEU B O 1
ATOM 3445 N N . VAL B 1 162 ? -16.875 13.562 -3.682 1 93.75 162 VAL B N 1
ATOM 3446 C CA . VAL B 1 162 ? -18.016 13.086 -2.902 1 93.75 162 VAL B CA 1
ATOM 3447 C C . VAL B 1 162 ? -19.109 12.578 -3.842 1 93.75 162 VAL B C 1
ATOM 3449 O O . VAL B 1 162 ? -19.688 11.508 -3.613 1 93.75 162 VAL B O 1
ATOM 3452 N N . ALA B 1 163 ? -19.312 13.273 -4.883 1 94.5 163 ALA B N 1
ATOM 3453 C CA . ALA B 1 163 ? -20.328 12.875 -5.863 1 94.5 163 ALA B CA 1
ATOM 3454 C C . ALA B 1 163 ? -19.969 11.539 -6.5 1 94.5 163 ALA B C 1
ATOM 3456 O O . ALA B 1 163 ? -20.859 10.781 -6.91 1 94.5 163 ALA B O 1
ATOM 3457 N N . HIS B 1 164 ? -18.703 11.289 -6.496 1 94.31 164 HIS B N 1
ATOM 3458 C CA . HIS B 1 164 ? -18.25 10.062 -7.137 1 94.31 164 HIS B CA 1
ATOM 3459 C C . HIS B 1 164 ? -18 8.961 -6.105 1 94.31 164 HIS B C 1
ATOM 3461 O O . HIS B 1 164 ? -17.375 7.945 -6.414 1 94.31 164 HIS B O 1
ATOM 3467 N N . GLY B 1 165 ? -18.391 9.172 -4.926 1 94.38 165 GLY B N 1
ATOM 3468 C CA . GLY B 1 165 ? -18.375 8.117 -3.922 1 94.38 165 GLY B CA 1
ATOM 3469 C C . GLY B 1 165 ? -17.062 8.047 -3.16 1 94.38 165 GLY B C 1
ATOM 3470 O O . GLY B 1 165 ? -16.766 7.035 -2.521 1 94.38 165 GLY B O 1
ATOM 3471 N N . ILE B 1 166 ? -16.219 9.078 -3.268 1 96.62 166 ILE B N 1
ATOM 3472 C CA . ILE B 1 166 ? -14.977 9.148 -2.5 1 96.62 166 ILE B CA 1
ATOM 3473 C C . ILE B 1 166 ? -15.133 10.156 -1.363 1 96.62 166 ILE B C 1
ATOM 3475 O O . ILE B 1 166 ? -15.25 11.359 -1.604 1 96.62 166 ILE B O 1
ATOM 3479 N N . GLN B 1 167 ? -15.117 9.68 -0.164 1 95.5 167 GLN B N 1
ATOM 3480 C CA . GLN B 1 167 ? -15.281 10.547 1.001 1 95.5 167 GLN B CA 1
ATOM 3481 C C . GLN B 1 167 ? -13.93 10.969 1.566 1 95.5 167 GLN B C 1
ATOM 3483 O O . GLN B 1 167 ? -13.156 10.133 2.039 1 95.5 167 GLN B O 1
ATOM 3488 N N . PRO B 1 168 ? -13.727 12.266 1.575 1 96.88 168 PRO B N 1
ATOM 3489 C CA . PRO B 1 168 ? -12.453 12.727 2.143 1 96.88 168 PRO B CA 1
ATOM 3490 C C . PRO B 1 168 ? -12.508 12.875 3.66 1 96.88 168 PRO B C 1
ATOM 3492 O O . PRO B 1 168 ? -13.539 13.258 4.215 1 96.88 168 PRO B O 1
ATOM 3495 N N . LEU B 1 169 ? -11.516 12.484 4.324 1 98.06 169 LEU B N 1
ATOM 3496 C CA . LEU B 1 169 ? -11.188 12.781 5.715 1 98.06 169 LEU B CA 1
ATOM 3497 C C . LEU B 1 169 ? -9.914 13.609 5.812 1 98.06 169 LEU B C 1
ATOM 3499 O O . LEU B 1 169 ? -8.812 13.102 5.578 1 98.06 169 LEU B O 1
ATOM 3503 N N . LYS B 1 170 ? -10.047 14.883 6.117 1 98.75 170 LYS B N 1
ATOM 3504 C CA . LYS B 1 170 ? -8.922 15.812 6.082 1 98.75 170 LYS B CA 1
ATOM 3505 C C . LYS B 1 170 ? -8.375 16.062 7.484 1 98.75 170 LYS B C 1
ATOM 3507 O O . LYS B 1 170 ? -9.086 16.578 8.352 1 98.75 170 LYS B O 1
ATOM 3512 N N . CYS B 1 171 ? -7.105 15.719 7.676 1 98.94 171 CYS B N 1
ATOM 3513 C CA . CYS B 1 171 ? -6.453 15.875 8.969 1 98.94 171 CYS B CA 1
ATOM 3514 C C . CYS B 1 171 ? -5.23 16.781 8.859 1 98.94 171 CYS B C 1
ATOM 3516 O O . CYS B 1 171 ? -4.371 16.562 8 1 98.94 171 CYS B O 1
ATOM 3518 N N . TYR B 1 172 ? -5.203 17.781 9.648 1 98.94 172 TYR B N 1
ATOM 3519 C CA . TYR B 1 172 ? -4 18.594 9.836 1 98.94 172 TYR B CA 1
ATOM 3520 C C . TYR B 1 172 ? -3.311 18.25 11.148 1 98.94 172 TYR B C 1
ATOM 3522 O O . TYR B 1 172 ? -3.883 18.438 12.227 1 98.94 172 TYR B O 1
ATOM 3530 N N . LEU B 1 173 ? -2.158 17.719 11.094 1 98.88 173 LEU B N 1
ATOM 3531 C CA . LEU B 1 173 ? -1.395 17.359 12.281 1 98.88 173 LEU B CA 1
ATOM 3532 C C . LEU B 1 173 ? -0.651 18.562 12.852 1 98.88 173 LEU B C 1
ATOM 3534 O O . LEU B 1 173 ? 0.365 18.984 12.297 1 98.88 173 LEU B O 1
ATOM 3538 N N . GLN B 1 174 ? -1.088 19.062 13.945 1 98.81 174 GLN B N 1
ATOM 3539 C CA . GLN B 1 174 ? -0.543 20.281 14.539 1 98.81 174 GLN B CA 1
ATOM 3540 C C . GLN B 1 174 ? 0.549 19.953 15.555 1 98.81 174 GLN B C 1
ATOM 3542 O O . GLN B 1 174 ? 0.319 19.203 16.5 1 98.81 174 GLN B O 1
ATOM 3547 N N . ILE B 1 175 ? 1.668 20.484 15.352 1 98.62 175 ILE B N 1
ATOM 3548 C CA . ILE B 1 175 ? 2.742 20.375 16.328 1 98.62 175 ILE B CA 1
ATOM 3549 C C . ILE B 1 175 ? 3.221 21.766 16.734 1 98.62 175 ILE B C 1
ATOM 3551 O O . ILE B 1 175 ? 3.064 22.734 15.977 1 98.62 175 ILE B O 1
ATOM 3555 N N . SER B 1 176 ? 3.766 21.875 17.953 1 98.25 176 SER B N 1
ATOM 3556 C CA . SER B 1 176 ? 4.383 23.125 18.391 1 98.25 176 SER B CA 1
ATOM 3557 C C . SER B 1 176 ? 5.738 23.328 17.734 1 98.25 176 SER B C 1
ATOM 3559 O O . SER B 1 176 ? 6.383 22.375 17.297 1 98.25 176 SER B O 1
ATOM 3561 N N . ARG B 1 177 ? 6.09 24.625 17.656 1 97.81 177 ARG B N 1
ATOM 3562 C CA . ARG B 1 177 ? 7.414 24.953 17.141 1 97.81 177 ARG B CA 1
ATOM 3563 C C . ARG B 1 177 ? 8.5 24.234 17.938 1 97.81 177 ARG B C 1
ATOM 3565 O O . ARG B 1 177 ? 9.461 23.719 17.359 1 97.81 177 ARG B O 1
ATOM 3572 N N . ALA B 1 178 ? 8.367 24.188 19.234 1 97.69 178 ALA B N 1
ATOM 3573 C CA . ALA B 1 178 ? 9.336 23.547 20.109 1 97.69 178 ALA B CA 1
ATOM 3574 C C . ALA B 1 178 ? 9.438 22.047 19.812 1 97.69 178 ALA B C 1
ATOM 3576 O O . ALA B 1 178 ? 10.531 21.484 19.781 1 97.69 178 ALA B O 1
ATOM 3577 N N . GLU B 1 179 ? 8.289 21.453 19.625 1 98.25 179 GLU B N 1
ATOM 3578 C CA . GLU B 1 179 ? 8.289 20.016 19.328 1 98.25 179 GLU B CA 1
ATOM 3579 C C . GLU B 1 179 ? 8.914 19.734 17.969 1 98.25 179 GLU B C 1
ATOM 3581 O O . GLU B 1 179 ? 9.648 18.766 17.797 1 98.25 179 GLU B O 1
ATOM 3586 N N . GLN B 1 180 ? 8.578 20.578 16.953 1 98.19 180 GLN B N 1
ATOM 3587 C CA . GLN B 1 180 ? 9.234 20.422 15.656 1 98.19 180 GLN B CA 1
ATOM 3588 C C . GLN B 1 180 ? 10.75 20.469 15.789 1 98.19 180 GLN B C 1
ATOM 3590 O O . GLN B 1 180 ? 11.461 19.625 15.234 1 98.19 180 GLN B O 1
ATOM 3595 N N . LYS B 1 181 ? 11.211 21.453 16.547 1 97.56 181 LYS B N 1
ATOM 3596 C CA . LYS B 1 181 ? 12.648 21.609 16.75 1 97.56 181 LYS B CA 1
ATOM 3597 C C . LYS B 1 181 ? 13.25 20.375 17.422 1 97.56 181 LYS B C 1
ATOM 3599 O O . LYS B 1 181 ? 14.312 19.891 17.016 1 97.56 181 LYS B O 1
ATOM 3604 N N . ARG B 1 182 ? 12.617 19.891 18.391 1 97.5 182 ARG B N 1
ATOM 3605 C CA . ARG B 1 182 ? 13.078 18.703 19.109 1 97.5 182 ARG B CA 1
ATOM 3606 C C . ARG B 1 182 ? 13.195 17.5 18.172 1 97.5 182 ARG B C 1
ATOM 3608 O O . ARG B 1 182 ? 14.18 16.766 18.219 1 97.5 182 ARG B O 1
ATOM 3615 N N . ARG B 1 183 ? 12.203 17.359 17.328 1 97.5 183 ARG B N 1
ATOM 3616 C CA . ARG B 1 183 ? 12.203 16.219 16.406 1 97.5 183 ARG B CA 1
ATOM 3617 C C . ARG B 1 183 ? 13.258 16.406 15.312 1 97.5 183 ARG B C 1
ATOM 3619 O O . ARG B 1 183 ? 13.875 15.43 14.883 1 97.5 183 ARG B O 1
ATOM 3626 N N . LEU B 1 184 ? 13.445 17.609 14.836 1 97.44 184 LEU B N 1
ATOM 3627 C CA . LEU B 1 184 ? 14.531 17.891 13.906 1 97.44 184 LEU B CA 1
ATOM 3628 C C . LEU B 1 184 ? 15.883 17.562 14.531 1 97.44 184 LEU B C 1
ATOM 3630 O O . LEU B 1 184 ? 16.734 16.938 13.891 1 97.44 184 LEU B O 1
ATOM 3634 N N . ARG B 1 185 ? 16.062 17.906 15.789 1 96.38 185 ARG B N 1
ATOM 3635 C CA . ARG B 1 185 ? 17.297 17.609 16.5 1 96.38 185 ARG B CA 1
ATOM 3636 C C . ARG B 1 185 ? 17.516 16.109 16.625 1 96.38 185 ARG B C 1
ATOM 3638 O O . ARG B 1 185 ? 18.625 15.625 16.391 1 96.38 185 ARG B O 1
ATOM 3645 N N . ARG B 1 186 ? 16.453 15.445 16.938 1 96.12 186 ARG B N 1
ATOM 3646 C CA . ARG B 1 186 ? 16.531 13.992 17.047 1 96.12 186 ARG B CA 1
ATOM 3647 C C . ARG B 1 186 ? 16.969 13.375 15.719 1 96.12 186 ARG B C 1
ATOM 3649 O O . ARG B 1 186 ? 17.766 12.422 15.703 1 96.12 186 ARG B O 1
ATOM 3656 N N . ARG B 1 187 ? 16.438 13.875 14.578 1 95.38 187 ARG B N 1
ATOM 3657 C CA . ARG B 1 187 ? 16.797 13.375 13.258 1 95.38 187 ARG B CA 1
ATOM 3658 C C . ARG B 1 187 ? 18.266 13.648 12.945 1 95.38 187 ARG B C 1
ATOM 3660 O O . ARG B 1 187 ? 18.922 12.875 12.25 1 95.38 187 ARG B O 1
ATOM 3667 N N . LEU B 1 188 ? 18.734 14.727 13.461 1 94.12 188 LEU B N 1
ATOM 3668 C CA . LEU B 1 188 ? 20.141 15.07 13.273 1 94.12 188 LEU B CA 1
ATOM 3669 C C . LEU B 1 188 ? 21.047 14.117 14.047 1 94.12 188 LEU B C 1
ATOM 3671 O O . LEU B 1 188 ? 22.094 13.719 13.55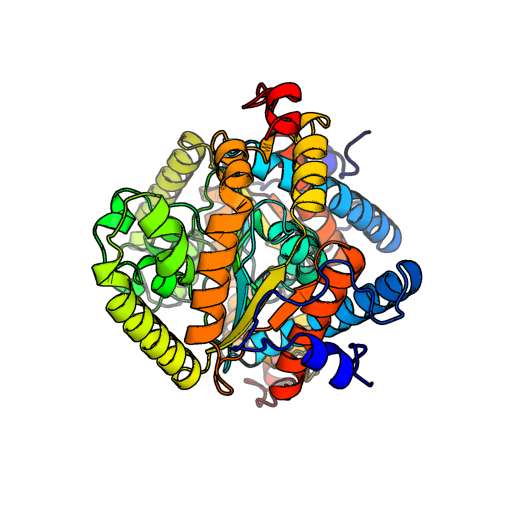5 1 94.12 188 LEU B O 1
ATOM 3675 N N . GLU B 1 189 ? 20.625 13.672 15.195 1 92.81 189 GLU B N 1
ATOM 3676 C CA . GLU B 1 189 ? 21.469 12.945 16.141 1 92.81 189 GLU B CA 1
ATOM 3677 C C . GLU B 1 189 ? 21.406 11.445 15.891 1 92.81 189 GLU B C 1
ATOM 3679 O O . GLU B 1 189 ? 22.297 10.703 16.297 1 92.81 189 GLU B O 1
ATOM 3684 N N . ARG B 1 190 ? 20.375 11.055 15.289 1 92.56 190 ARG B N 1
ATOM 3685 C CA . ARG B 1 190 ? 20.203 9.625 15.07 1 92.56 190 ARG B CA 1
ATOM 3686 C C . ARG B 1 190 ? 20.531 9.25 13.625 1 92.56 190 ARG B C 1
ATOM 3688 O O . ARG B 1 190 ? 19.844 9.68 12.695 1 92.56 190 ARG B O 1
ATOM 3695 N N . PRO B 1 191 ? 21.453 8.383 13.484 1 88.25 191 PRO B N 1
ATOM 3696 C CA . PRO B 1 191 ? 21.859 8.016 12.125 1 88.25 191 PRO B CA 1
ATOM 3697 C C . PRO B 1 191 ? 20.719 7.344 11.344 1 88.25 191 PRO B C 1
ATOM 3699 O O . PRO B 1 191 ? 20.594 7.566 10.133 1 88.25 191 PRO B O 1
ATOM 3702 N N . ASP B 1 192 ? 19.859 6.527 11.984 1 90.75 192 ASP B N 1
ATOM 3703 C CA . ASP B 1 192 ? 18.797 5.789 11.32 1 90.75 192 ASP B CA 1
ATOM 3704 C C . ASP B 1 192 ? 17.641 6.715 10.953 1 90.75 192 ASP B C 1
ATOM 3706 O O . ASP B 1 192 ? 16.703 6.301 10.266 1 90.75 192 ASP B O 1
ATOM 3710 N N . LYS B 1 193 ? 17.766 7.973 11.344 1 93.69 193 LYS B N 1
ATOM 3711 C CA . LYS B 1 193 ? 16.688 8.922 11.055 1 93.69 193 LYS B CA 1
ATOM 3712 C C . LYS B 1 193 ? 17.188 10.07 10.188 1 93.69 193 LYS B C 1
ATOM 3714 O O . LYS B 1 193 ? 16.391 10.852 9.664 1 93.69 193 LYS B O 1
ATOM 3719 N N . ARG B 1 194 ? 18.469 10.203 9.969 1 93.19 194 ARG B N 1
ATOM 3720 C CA . ARG B 1 194 ? 19.062 11.352 9.297 1 93.19 194 ARG B CA 1
ATOM 3721 C C . ARG B 1 194 ? 18.609 11.438 7.844 1 93.19 194 ARG B C 1
ATOM 3723 O O . ARG B 1 194 ? 18.5 12.531 7.285 1 93.19 194 ARG B O 1
ATOM 3730 N N . TRP B 1 195 ? 18.266 10.234 7.293 1 92.56 195 TRP B N 1
ATOM 3731 C CA . TRP B 1 195 ? 17.859 10.203 5.898 1 92.56 195 TRP B CA 1
ATOM 3732 C C . TRP B 1 195 ? 16.547 10.969 5.703 1 92.56 195 TRP B C 1
ATOM 3734 O O . TRP B 1 195 ? 16.203 11.359 4.582 1 92.56 195 TRP B O 1
ATOM 3744 N N . LYS B 1 196 ? 15.844 11.312 6.789 1 94.06 196 LYS B N 1
ATOM 3745 C CA . LYS B 1 196 ? 14.555 11.992 6.73 1 94.06 196 LYS B CA 1
ATOM 3746 C C . LYS B 1 196 ? 14.727 13.508 6.648 1 94.06 196 LYS B C 1
ATOM 3748 O O . LYS B 1 196 ? 13.75 14.242 6.488 1 94.06 196 LYS B O 1
ATOM 3753 N N . LEU B 1 197 ? 15.93 13.93 6.789 1 94.38 197 LEU B N 1
ATOM 3754 C CA . LEU B 1 197 ? 16.203 15.359 6.762 1 94.38 197 LEU B CA 1
ATOM 3755 C C . LEU B 1 197 ? 16.484 15.836 5.34 1 94.38 197 LEU B C 1
ATOM 3757 O O . LEU B 1 197 ? 17.141 15.125 4.566 1 94.38 197 LEU B O 1
ATOM 3761 N N . ALA B 1 198 ? 15.961 16.953 5.047 1 90.56 198 ALA B N 1
ATOM 3762 C CA . ALA B 1 198 ? 16.266 17.641 3.799 1 90.56 198 ALA B CA 1
ATOM 3763 C C . ALA B 1 198 ? 16.938 18.984 4.07 1 90.56 198 ALA B C 1
ATOM 3765 O O . ALA B 1 198 ? 16.828 19.531 5.168 1 90.56 198 ALA B O 1
ATOM 3766 N N . ALA B 1 199 ? 17.547 19.516 3.068 1 86.69 199 ALA B N 1
ATOM 3767 C CA . ALA B 1 199 ? 18.266 20.781 3.186 1 86.69 199 ALA B CA 1
ATOM 3768 C C . ALA B 1 199 ? 17.312 21.922 3.539 1 86.69 199 ALA B C 1
ATOM 3770 O O . ALA B 1 199 ? 17.672 22.828 4.301 1 86.69 199 ALA B O 1
ATOM 3771 N N . GLY B 1 200 ? 16.125 21.797 3.084 1 89.38 200 GLY B N 1
ATOM 3772 C CA . GLY B 1 200 ? 15.156 22.859 3.248 1 89.38 200 GLY B CA 1
ATOM 3773 C C . GLY B 1 200 ? 14.453 22.828 4.59 1 89.38 200 GLY B C 1
ATOM 3774 O O . GLY B 1 200 ? 13.734 23.766 4.945 1 89.38 200 GLY B O 1
ATOM 3775 N N . ASP B 1 201 ? 14.766 21.844 5.43 1 92.69 201 ASP B N 1
ATOM 3776 C CA . ASP B 1 201 ? 14.047 21.672 6.688 1 92.69 201 ASP B CA 1
ATOM 3777 C C . ASP B 1 201 ? 14.367 22.812 7.66 1 92.69 201 ASP B C 1
ATOM 3779 O O . ASP B 1 201 ? 13.484 23.281 8.383 1 92.69 201 ASP B O 1
ATOM 3783 N N . LEU B 1 202 ? 15.594 23.234 7.664 1 94.06 202 LEU B N 1
ATOM 3784 C CA . LEU B 1 202 ? 15.992 24.328 8.547 1 94.06 202 LEU B CA 1
ATOM 3785 C C . LEU B 1 202 ? 15.305 25.625 8.148 1 94.06 202 LEU B C 1
ATOM 3787 O O . LEU B 1 202 ? 14.789 26.344 9.008 1 94.06 202 LEU B O 1
ATOM 3791 N N . ALA B 1 203 ? 15.352 25.859 6.871 1 92.12 203 ALA B N 1
ATOM 3792 C CA . ALA B 1 203 ? 14.688 27.062 6.371 1 92.12 203 ALA B CA 1
ATOM 3793 C C . ALA B 1 203 ? 13.195 27.047 6.684 1 92.12 203 ALA B C 1
ATOM 3795 O O . ALA B 1 203 ? 12.617 28.062 7.062 1 92.12 203 ALA B O 1
ATOM 3796 N N . ALA B 1 204 ? 12.602 25.906 6.496 1 92.62 204 ALA B N 1
ATOM 3797 C CA . ALA B 1 204 ? 11.18 25.766 6.801 1 92.62 204 ALA B CA 1
ATOM 3798 C C . ALA B 1 204 ? 10.914 26 8.289 1 92.62 204 ALA B C 1
ATOM 3800 O O . ALA B 1 204 ? 9.93 26.641 8.648 1 92.62 204 ALA B O 1
ATOM 3801 N N . HIS B 1 205 ? 11.789 25.5 9.125 1 95.81 205 HIS B N 1
ATOM 3802 C CA . HIS B 1 205 ? 11.633 25.688 10.562 1 95.81 205 HIS B CA 1
ATOM 3803 C C . HIS B 1 205 ? 11.758 27.172 10.938 1 95.81 205 HIS B C 1
ATOM 3805 O O . HIS B 1 205 ? 11.023 27.656 11.797 1 95.81 205 HIS B O 1
ATOM 3811 N N . ARG B 1 206 ? 12.641 27.875 10.242 1 95.38 206 ARG B N 1
ATOM 3812 C CA . ARG B 1 206 ? 12.812 29.297 10.477 1 95.38 206 ARG B CA 1
ATOM 3813 C C . ARG B 1 206 ? 11.547 30.078 10.109 1 95.38 206 ARG B C 1
ATOM 3815 O O . ARG B 1 206 ? 11.242 31.109 10.711 1 95.38 206 ARG B O 1
ATOM 3822 N N . ARG B 1 207 ? 10.836 29.562 9.18 1 94.56 207 ARG B N 1
ATOM 3823 C CA . ARG B 1 207 ? 9.625 30.219 8.695 1 94.56 207 ARG B CA 1
ATOM 3824 C C . ARG B 1 207 ? 8.383 29.562 9.281 1 94.56 207 ARG B C 1
ATOM 3826 O O . ARG B 1 207 ? 7.32 29.562 8.648 1 94.56 207 ARG B O 1
ATOM 3833 N N . PHE B 1 208 ? 8.523 28.953 10.414 1 96.62 208 PHE B N 1
ATOM 3834 C CA . PHE B 1 208 ? 7.438 28.203 11.031 1 96.62 208 PHE B CA 1
ATOM 3835 C C . PHE B 1 208 ? 6.195 29.062 11.203 1 96.62 208 PHE B C 1
ATOM 3837 O O . PHE B 1 208 ? 5.102 28.672 10.797 1 96.62 208 PHE B O 1
ATOM 3844 N N . ALA B 1 209 ? 6.352 30.266 11.742 1 96.38 209 ALA B N 1
ATOM 3845 C CA . ALA B 1 209 ? 5.219 31.156 12.016 1 96.38 209 ALA B CA 1
ATOM 3846 C C . ALA B 1 209 ? 4.512 31.547 10.727 1 96.38 209 ALA B C 1
ATOM 3848 O O . ALA B 1 209 ? 3.279 31.578 10.664 1 96.38 209 ALA B O 1
ATOM 3849 N N . GLU B 1 210 ? 5.285 31.844 9.734 1 96 210 GLU B N 1
ATOM 3850 C CA . GLU B 1 210 ? 4.727 32.219 8.438 1 96 210 GLU B CA 1
ATOM 3851 C C . GLU B 1 210 ? 3.938 31.062 7.832 1 96 210 GLU B C 1
ATOM 3853 O O . GLU B 1 210 ? 2.826 31.25 7.336 1 96 210 GLU B O 1
ATOM 3858 N N . ARG B 1 211 ? 4.484 29.938 7.867 1 96.12 211 ARG B N 1
ATOM 3859 C CA . ARG B 1 211 ? 3.834 28.75 7.312 1 96.12 211 ARG B CA 1
ATOM 3860 C C . ARG B 1 211 ? 2.545 28.438 8.062 1 96.12 211 ARG B C 1
ATOM 3862 O O . ARG B 1 211 ? 1.522 28.125 7.445 1 96.12 211 ARG B O 1
ATOM 3869 N N . GLN B 1 212 ? 2.604 28.531 9.367 1 97.56 212 GLN B N 1
ATOM 3870 C CA . GLN B 1 212 ? 1.416 28.25 10.164 1 97.56 212 GLN B CA 1
ATOM 3871 C C . GLN B 1 212 ? 0.311 29.266 9.891 1 97.56 212 GLN B C 1
ATOM 3873 O O . GLN B 1 212 ? -0.871 28.922 9.875 1 97.56 212 GLN B O 1
ATOM 3878 N N . ALA B 1 213 ? 0.731 30.484 9.656 1 97.38 213 ALA B N 1
ATOM 3879 C CA . ALA B 1 213 ? -0.258 31.5 9.312 1 97.38 213 ALA B CA 1
ATOM 3880 C C . ALA B 1 213 ? -0.947 31.172 7.992 1 97.38 213 ALA B C 1
ATOM 3882 O O . ALA B 1 213 ? -2.164 31.328 7.863 1 97.38 213 ALA B O 1
ATOM 3883 N N . ARG B 1 214 ? -0.213 30.719 7.051 1 97 214 ARG B N 1
ATOM 3884 C CA . ARG B 1 214 ? -0.782 30.344 5.762 1 97 214 ARG B CA 1
ATOM 3885 C C . ARG B 1 214 ? -1.712 29.141 5.91 1 97 214 ARG B C 1
ATOM 3887 O O . ARG B 1 214 ? -2.801 29.125 5.328 1 97 214 ARG B O 1
ATOM 3894 N N . TRP B 1 215 ? -1.3 28.234 6.688 1 98.31 215 TRP B N 1
ATOM 3895 C CA . TRP B 1 215 ? -2.137 27.062 6.914 1 98.31 215 TRP B CA 1
ATOM 3896 C C . TRP B 1 215 ? -3.42 27.438 7.645 1 98.31 215 TRP B C 1
ATOM 3898 O O . TRP B 1 215 ? -4.496 26.922 7.328 1 98.31 215 TRP B O 1
ATOM 3908 N N . ALA B 1 216 ? -3.271 28.266 8.625 1 98.5 216 ALA B N 1
ATOM 3909 C CA . ALA B 1 216 ? -4.465 28.719 9.336 1 98.5 216 ALA B CA 1
ATOM 3910 C C . ALA B 1 216 ? -5.48 29.328 8.367 1 98.5 216 ALA B C 1
ATOM 3912 O O . ALA B 1 216 ? -6.676 29.047 8.453 1 98.5 216 ALA B O 1
ATOM 3913 N N . ALA B 1 217 ? -4.992 30.109 7.48 1 97.81 217 ALA B N 1
ATOM 3914 C CA . ALA B 1 217 ? -5.863 30.75 6.496 1 97.81 217 ALA B CA 1
ATOM 3915 C C . ALA B 1 217 ? -6.508 29.703 5.582 1 97.81 217 ALA B C 1
ATOM 3917 O O . ALA B 1 217 ? -7.703 29.781 5.297 1 97.81 217 ALA B O 1
ATOM 3918 N N . VAL B 1 218 ? -5.75 28.781 5.137 1 98.06 218 VAL B N 1
ATOM 3919 C CA . VAL B 1 218 ? -6.223 27.734 4.234 1 98.06 218 VAL B CA 1
ATOM 3920 C C . VAL B 1 218 ? -7.258 26.875 4.941 1 98.06 218 VAL B C 1
ATOM 3922 O O . VAL B 1 218 ? -8.305 26.547 4.375 1 98.06 218 VAL B O 1
ATOM 3925 N N . LEU B 1 219 ? -6.965 26.484 6.18 1 98.56 219 LEU B N 1
ATOM 3926 C CA . LEU B 1 219 ? -7.895 25.672 6.961 1 98.56 219 LEU B CA 1
ATOM 3927 C C . LEU B 1 219 ? -9.219 26.391 7.145 1 98.56 219 LEU B C 1
ATOM 3929 O O . LEU B 1 219 ? -10.289 25.797 6.949 1 98.56 219 LEU B O 1
ATOM 3933 N N . ALA B 1 220 ? -9.109 27.625 7.48 1 98.12 220 ALA B N 1
ATOM 3934 C CA . ALA B 1 220 ? -10.312 28.422 7.684 1 98.12 220 ALA B CA 1
ATOM 3935 C C . ALA B 1 220 ? -11.141 28.5 6.406 1 98.12 220 ALA B C 1
ATOM 3937 O O . ALA B 1 220 ? -12.359 28.328 6.438 1 98.12 220 ALA B O 1
ATOM 3938 N N . ALA B 1 221 ? -10.523 28.688 5.324 1 97.19 221 ALA B N 1
ATOM 3939 C CA . ALA B 1 221 ? -11.203 28.938 4.059 1 97.19 221 ALA B CA 1
ATOM 3940 C C . ALA B 1 221 ? -11.773 27.656 3.469 1 97.19 221 ALA B C 1
ATOM 3942 O O . ALA B 1 221 ? -12.75 27.688 2.719 1 97.19 221 ALA B O 1
ATOM 3943 N N . SER B 1 222 ? -11.18 26.531 3.768 1 97.25 222 SER B N 1
ATOM 3944 C CA . SER B 1 222 ? -11.531 25.297 3.082 1 97.25 222 SER B CA 1
ATOM 3945 C C . SER B 1 222 ? -12.266 24.344 4.016 1 97.25 222 SER B C 1
ATOM 3947 O O . SER B 1 222 ? -12.602 23.219 3.627 1 97.25 222 SER B O 1
ATOM 3949 N N . HIS B 1 223 ? -12.477 24.781 5.215 1 96.5 223 HIS B N 1
ATOM 3950 C CA . HIS B 1 223 ? -13.281 24.016 6.152 1 96.5 223 HIS B CA 1
ATOM 3951 C C . HIS B 1 223 ? -14.773 24.219 5.895 1 96.5 223 HIS B C 1
ATOM 3953 O O . HIS B 1 223 ? -15.227 25.344 5.691 1 96.5 223 HIS B O 1
ATOM 3959 N N . SER B 1 224 ? -15.523 23.109 5.82 1 91.12 224 SER B N 1
ATOM 3960 C CA . SER B 1 224 ? -16.984 23.125 5.715 1 91.12 224 SER B CA 1
ATOM 3961 C C . SER B 1 224 ? -17.594 21.875 6.324 1 91.12 224 SER B C 1
ATOM 3963 O O . SER B 1 224 ? -16.922 20.875 6.516 1 91.12 224 SER B O 1
ATOM 3965 N N . PRO B 1 225 ? -18.828 21.922 6.602 1 88.12 225 PRO B N 1
ATOM 3966 C CA . PRO B 1 225 ? -19.484 20.734 7.121 1 88.12 225 PRO B CA 1
ATOM 3967 C C . PRO B 1 225 ? -19.406 19.547 6.156 1 88.12 225 PRO B C 1
ATOM 3969 O O . PRO B 1 225 ? -19.297 18.406 6.594 1 88.12 225 PRO B O 1
ATOM 3972 N N . ALA B 1 226 ? -19.438 19.828 4.867 1 84.38 226 ALA B N 1
ATOM 3973 C CA . ALA B 1 226 ? -19.391 18.766 3.859 1 84.38 226 ALA B CA 1
ATOM 3974 C C . ALA B 1 226 ? -17.984 18.203 3.73 1 84.38 226 ALA B C 1
ATOM 3976 O O . ALA B 1 226 ? -17.812 17.047 3.316 1 84.38 226 ALA B O 1
ATOM 3977 N N . ALA B 1 227 ? -17.047 19.016 4.07 1 90.12 227 ALA B N 1
ATOM 3978 C CA . ALA B 1 227 ? -15.648 18.625 3.994 1 90.12 227 ALA B CA 1
ATOM 3979 C C . ALA B 1 227 ? -14.852 19.188 5.172 1 90.12 227 ALA B C 1
ATOM 3981 O O . ALA B 1 227 ? -14.008 20.062 5 1 90.12 227 ALA B O 1
ATOM 3982 N N . PRO B 1 228 ? -15.086 18.641 6.297 1 96.06 228 PRO B N 1
ATOM 3983 C CA . PRO B 1 228 ? -14.5 19.219 7.508 1 96.06 228 PRO B CA 1
ATOM 3984 C C . PRO B 1 228 ? -13.008 18.938 7.648 1 96.06 228 PRO B C 1
ATOM 3986 O O . PRO B 1 228 ? -12.539 17.891 7.18 1 96.06 228 PRO B O 1
ATOM 3989 N N . TRP B 1 229 ? -12.312 19.891 8.227 1 98.56 229 TRP B N 1
ATOM 3990 C CA . TRP B 1 229 ? -10.945 19.672 8.68 1 98.56 229 TRP B CA 1
ATOM 3991 C C . TRP B 1 229 ? -10.922 19.266 10.156 1 98.56 229 TRP B C 1
ATOM 3993 O O . TRP B 1 229 ? -11.656 19.828 10.969 1 98.56 229 TRP B O 1
ATOM 4003 N N . TYR B 1 230 ? -10.109 18.344 10.445 1 98.81 230 TYR B N 1
ATOM 4004 C CA . TYR B 1 230 ? -9.766 18.016 11.828 1 98.81 230 TYR B CA 1
ATOM 4005 C C . TYR B 1 230 ? -8.328 18.438 12.141 1 98.81 230 TYR B C 1
ATOM 4007 O O . TYR B 1 230 ? -7.395 18.031 11.453 1 98.81 230 TYR B O 1
ATOM 4015 N N . VAL B 1 231 ? -8.156 19.297 13.109 1 98.88 231 VAL B N 1
ATOM 4016 C CA . VAL B 1 231 ? -6.836 19.719 13.578 1 98.88 231 VAL B CA 1
ATOM 4017 C C . VAL B 1 231 ? -6.391 18.844 14.742 1 98.88 231 VAL B C 1
ATOM 4019 O O . VAL B 1 231 ? -6.887 18.984 15.859 1 98.88 231 VAL B O 1
ATOM 4022 N N . ILE B 1 232 ? -5.453 17.969 14.492 1 98.81 232 ILE B N 1
ATOM 4023 C CA . ILE B 1 232 ? -5.074 16.875 15.398 1 98.81 232 ILE B CA 1
ATOM 4024 C C . ILE B 1 232 ? -3.852 17.297 16.219 1 98.81 232 ILE B C 1
ATOM 4026 O O . ILE B 1 232 ? -2.801 17.609 15.648 1 98.81 232 ILE B O 1
ATOM 4030 N N . PRO B 1 233 ? -3.99 17.359 17.594 1 98.75 233 PRO B N 1
ATOM 4031 C CA . PRO B 1 233 ? -2.758 17.531 18.359 1 98.75 233 PRO B CA 1
ATOM 4032 C C . PRO B 1 233 ? -1.74 16.422 18.109 1 98.75 233 PRO B C 1
ATOM 4034 O O . PRO B 1 233 ? -2.061 15.242 18.25 1 98.75 233 PRO B O 1
ATOM 4037 N N . ALA B 1 234 ? -0.549 16.844 17.75 1 98.62 234 ALA B N 1
ATOM 4038 C CA . ALA B 1 234 ? 0.388 15.836 17.266 1 98.62 234 ALA B CA 1
ATOM 4039 C C . ALA B 1 234 ? 1.712 15.914 18.016 1 98.62 234 ALA B C 1
ATOM 4041 O O . ALA B 1 234 ? 2.701 15.297 17.609 1 98.62 234 ALA B O 1
ATOM 4042 N N . ASP B 1 235 ? 1.806 16.672 19.125 1 98.62 235 ASP B N 1
ATOM 4043 C CA . ASP B 1 235 ? 3.02 16.641 19.938 1 98.62 235 ASP B CA 1
ATOM 4044 C C . ASP B 1 235 ? 3.246 15.242 20.531 1 98.62 235 ASP B C 1
ATOM 4046 O O . ASP B 1 235 ? 4.387 14.82 20.703 1 98.62 235 ASP B O 1
ATOM 4050 N N . ARG B 1 236 ? 2.135 14.656 20.891 1 98.19 236 ARG B N 1
ATOM 4051 C CA . ARG B 1 236 ? 2.211 13.281 21.375 1 98.19 236 ARG B CA 1
ATOM 4052 C C . ARG B 1 236 ? 1.825 12.289 20.281 1 98.19 236 ARG B C 1
ATOM 4054 O O . ARG B 1 236 ? 0.651 12.18 19.922 1 98.19 236 ARG B O 1
ATOM 4061 N N . ARG B 1 237 ? 2.746 11.477 19.891 1 97.5 237 ARG B N 1
ATOM 4062 C CA . ARG B 1 237 ? 2.568 10.578 18.766 1 97.5 237 ARG B CA 1
ATOM 4063 C C . ARG B 1 237 ? 1.461 9.57 19.031 1 97.5 237 ARG B C 1
ATOM 4065 O O . ARG B 1 237 ? 0.664 9.258 18.141 1 97.5 237 ARG B O 1
ATOM 4072 N N . TRP B 1 238 ? 1.473 9.047 20.266 1 97.56 238 TRP B N 1
ATOM 4073 C CA . TRP B 1 238 ? 0.508 8 20.594 1 97.56 238 TRP B CA 1
ATOM 4074 C C . TRP B 1 238 ? -0.918 8.539 20.531 1 97.56 238 TRP B C 1
ATOM 4076 O O . TRP B 1 238 ? -1.839 7.82 20.125 1 97.56 238 TRP B O 1
ATOM 4086 N N . LEU B 1 239 ? -1.132 9.742 20.922 1 9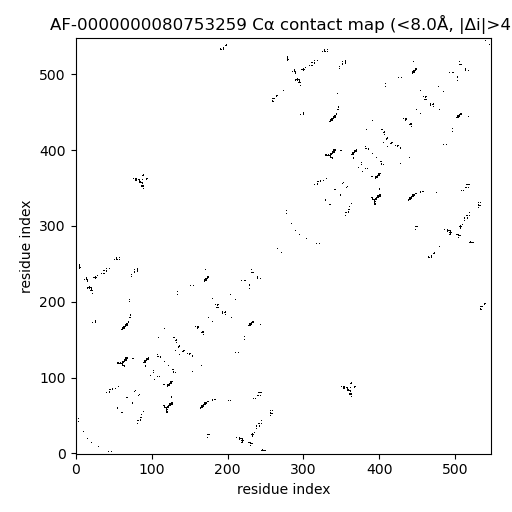8 239 LEU B N 1
ATOM 4087 C CA . LEU B 1 239 ? -2.463 10.336 20.859 1 98 239 LEU B CA 1
ATOM 4088 C C . LEU B 1 239 ? -2.846 10.68 19.422 1 98 239 LEU B C 1
ATOM 4090 O O . LEU B 1 239 ? -3.969 10.406 19 1 98 239 LEU B O 1
ATOM 4094 N N . ARG B 1 240 ? -1.925 11.297 18.703 1 98.38 240 ARG B N 1
ATOM 4095 C CA . ARG B 1 240 ? -2.111 11.609 17.281 1 98.38 240 ARG B CA 1
ATOM 4096 C C . ARG B 1 240 ? -2.602 10.391 16.516 1 98.38 240 ARG B C 1
ATOM 4098 O O . ARG B 1 240 ? -3.617 10.461 15.82 1 98.38 240 ARG B O 1
ATOM 4105 N N . ASP B 1 241 ? -1.911 9.266 16.703 1 98.06 241 ASP B N 1
ATOM 4106 C CA . ASP B 1 241 ? -2.219 8.039 15.977 1 98.06 241 ASP B CA 1
ATOM 4107 C C . ASP B 1 241 ? -3.604 7.516 16.359 1 98.06 241 ASP B C 1
ATOM 4109 O O . ASP B 1 241 ? -4.371 7.098 15.484 1 98.06 241 ASP B O 1
ATOM 4113 N N . LEU B 1 242 ? -3.902 7.562 17.609 1 98.31 242 LEU B N 1
ATOM 4114 C CA . LEU B 1 242 ? -5.195 7.078 18.078 1 98.31 242 LEU B CA 1
ATOM 4115 C C . LEU B 1 242 ? -6.328 7.949 17.547 1 98.31 242 LEU B C 1
ATOM 4117 O O . LEU B 1 242 ? -7.375 7.434 17.156 1 98.31 242 LEU B O 1
ATOM 4121 N N . LEU B 1 243 ? -6.121 9.234 17.531 1 98.56 243 LEU B N 1
ATOM 4122 C CA . LEU B 1 243 ? -7.137 10.164 17.047 1 98.56 243 LEU B CA 1
ATOM 4123 C C . LEU B 1 243 ? -7.41 9.938 15.562 1 98.56 243 LEU B C 1
ATOM 4125 O O . LEU B 1 243 ? -8.57 9.82 15.148 1 98.56 243 LEU B O 1
ATOM 4129 N N . VAL B 1 244 ? -6.402 9.805 14.773 1 98.62 244 VAL B N 1
ATOM 4130 C CA . VAL B 1 244 ? -6.574 9.594 13.344 1 98.62 244 VAL B CA 1
ATOM 4131 C C . VAL B 1 244 ? -7.242 8.242 13.094 1 98.62 244 VAL B C 1
ATOM 4133 O O . VAL B 1 244 ? -8.172 8.141 12.289 1 98.62 244 VAL B O 1
ATOM 4136 N N . ALA B 1 245 ? -6.777 7.227 13.828 1 98.25 245 ALA B N 1
ATOM 4137 C CA . ALA B 1 245 ? -7.391 5.91 13.695 1 98.25 245 ALA B CA 1
ATOM 4138 C C . ALA B 1 245 ? -8.875 5.961 14.047 1 98.25 245 ALA B C 1
ATOM 4140 O O . ALA B 1 245 ? -9.703 5.32 13.391 1 98.25 245 ALA B O 1
ATOM 4141 N N . SER B 1 246 ? -9.188 6.695 15.07 1 98.69 246 SER B N 1
ATOM 4142 C CA . SER B 1 246 ? -10.57 6.801 15.523 1 98.69 246 SER B CA 1
ATOM 4143 C C . SER B 1 246 ? -11.43 7.555 14.516 1 98.69 246 SER B C 1
ATOM 4145 O O . SER B 1 246 ? -12.586 7.184 14.273 1 98.69 246 SER B O 1
ATOM 4147 N N . LEU B 1 247 ? -10.883 8.578 13.969 1 98.5 247 LEU B N 1
ATOM 4148 C CA . LEU B 1 247 ? -11.602 9.312 12.938 1 98.5 247 LEU B CA 1
ATOM 4149 C C . LEU B 1 247 ? -11.859 8.422 11.719 1 98.5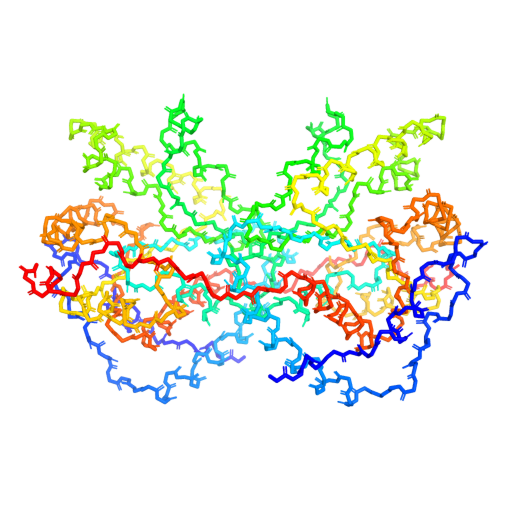 247 LEU B C 1
ATOM 4151 O O . LEU B 1 247 ? -12.961 8.438 11.156 1 98.5 247 LEU B O 1
ATOM 4155 N N . LEU B 1 248 ? -10.867 7.691 11.352 1 97.88 248 LEU B N 1
ATOM 4156 C CA . LEU B 1 248 ? -11.016 6.762 10.234 1 97.88 248 LEU B CA 1
ATOM 4157 C C . LEU B 1 248 ? -12.094 5.719 10.531 1 97.88 248 LEU B C 1
ATOM 4159 O O . LEU B 1 248 ? -12.922 5.414 9.672 1 97.88 248 LEU B O 1
ATOM 4163 N N . ALA B 1 249 ? -12.062 5.215 11.75 1 97.81 249 ALA B N 1
ATOM 4164 C CA . ALA B 1 249 ? -13.062 4.238 12.164 1 97.81 249 ALA B CA 1
ATOM 4165 C C . ALA B 1 249 ? -14.469 4.824 12.078 1 97.81 249 ALA B C 1
ATOM 4167 O O . ALA B 1 249 ? -15.406 4.137 11.664 1 97.81 249 ALA B O 1
ATOM 4168 N N . ARG B 1 250 ? -14.586 6.023 12.492 1 97.81 250 ARG B N 1
ATOM 4169 C CA . ARG B 1 250 ? -15.883 6.684 12.398 1 97.81 250 ARG B CA 1
ATOM 4170 C C . ARG B 1 250 ? -16.375 6.754 10.953 1 97.81 250 ARG B C 1
ATOM 4172 O O . ARG B 1 250 ? -17.547 6.543 10.68 1 97.81 250 ARG B O 1
ATOM 4179 N N . GLU B 1 251 ? -15.5 7.09 10.031 1 96.44 251 GLU B N 1
ATOM 4180 C CA . GLU B 1 251 ? -15.875 7.113 8.625 1 96.44 251 GLU B CA 1
ATOM 4181 C C . GLU B 1 251 ? -16.312 5.73 8.148 1 96.44 251 GLU B C 1
ATOM 4183 O O . GLU B 1 251 ? -17.297 5.605 7.402 1 96.44 251 GLU B O 1
ATOM 4188 N N . PHE B 1 252 ? -15.625 4.723 8.547 1 96.31 252 PHE B N 1
ATOM 4189 C CA . PHE B 1 252 ? -16 3.359 8.188 1 96.31 252 PHE B CA 1
ATOM 4190 C C . PHE B 1 252 ? -17.359 3.004 8.773 1 96.31 252 PHE B C 1
ATOM 4192 O O . PHE B 1 252 ? -18.156 2.305 8.141 1 96.31 252 PHE B O 1
ATOM 4199 N N . GLU B 1 253 ? -17.609 3.449 9.992 1 96.19 253 GLU B N 1
ATOM 4200 C CA . GLU B 1 253 ? -18.906 3.211 10.617 1 96.19 253 GLU B CA 1
ATOM 4201 C C . GLU B 1 253 ? -20.031 3.779 9.766 1 96.19 253 GLU B C 1
ATOM 4203 O O . GLU B 1 253 ? -21.078 3.141 9.602 1 96.19 253 GLU B O 1
ATOM 4208 N N . LYS B 1 254 ? -19.797 4.926 9.258 1 94.56 254 LYS B N 1
ATOM 4209 C CA . LYS B 1 254 ? -20.812 5.602 8.453 1 94.56 254 LYS B CA 1
ATOM 4210 C C . LYS B 1 254 ? -21.141 4.809 7.188 1 94.56 254 LYS B C 1
ATOM 4212 O O . LYS B 1 254 ? -22.25 4.863 6.676 1 94.56 254 LYS B O 1
ATOM 4217 N N . LEU B 1 255 ? -20.188 4.113 6.66 1 94.19 255 LEU B N 1
ATOM 4218 C CA . LEU B 1 255 ? -20.375 3.332 5.445 1 94.19 255 LEU B CA 1
ATOM 4219 C C . LEU B 1 255 ? -21.281 2.127 5.707 1 94.19 255 LEU B C 1
ATOM 4221 O O . LEU B 1 255 ? -21.828 1.545 4.773 1 94.19 255 LEU B O 1
ATOM 4225 N N . ALA B 1 256 ? -21.391 1.675 6.945 1 93 256 ALA B N 1
ATOM 4226 C CA . ALA B 1 256 ? -22.25 0.563 7.344 1 93 256 ALA B CA 1
ATOM 4227 C C . ALA B 1 256 ? -22.016 -0.651 6.449 1 93 256 ALA B C 1
ATOM 4229 O O . ALA B 1 256 ? -22.969 -1.217 5.906 1 93 256 ALA B O 1
ATOM 4230 N N . LEU B 1 257 ? -20.812 -1.011 6.371 1 93.25 257 LEU B N 1
ATOM 4231 C CA . LEU B 1 257 ? -20.453 -2.084 5.453 1 93.25 257 LEU B CA 1
ATOM 4232 C C . LEU B 1 257 ? -20.828 -3.445 6.027 1 93.25 257 LEU B C 1
ATOM 4234 O O . LEU B 1 257 ? -20.75 -3.656 7.238 1 93.25 257 LEU B O 1
ATOM 4238 N N . ASP B 1 258 ? -21.25 -4.27 5.199 1 92.31 258 ASP B N 1
ATOM 4239 C CA . ASP B 1 258 ? -21.391 -5.703 5.441 1 92.31 258 ASP B CA 1
ATOM 4240 C C . ASP B 1 258 ? -20.812 -6.516 4.285 1 92.31 258 ASP B C 1
ATOM 4242 O O . ASP B 1 258 ? -20.547 -5.973 3.211 1 92.31 258 ASP B O 1
ATOM 4246 N N . TRP B 1 259 ? -20.578 -7.781 4.574 1 93.44 259 TRP B N 1
ATOM 4247 C CA . TRP B 1 259 ? -20.156 -8.625 3.467 1 93.44 259 TRP B CA 1
ATOM 4248 C C . TRP B 1 259 ? -21.219 -8.68 2.373 1 93.44 259 TRP B C 1
ATOM 4250 O O . TRP B 1 259 ? -22.406 -8.75 2.662 1 93.44 259 TRP B O 1
ATOM 4260 N N . PRO B 1 260 ? -20.797 -8.609 1.093 1 91.75 260 PRO B N 1
ATOM 4261 C CA . PRO B 1 260 ? -21.781 -8.648 0.006 1 91.75 260 PRO B CA 1
ATOM 4262 C C . PRO B 1 260 ? -22.641 -9.906 0.037 1 91.75 260 PRO B C 1
ATOM 4264 O O . PRO B 1 260 ? -22.141 -11 0.31 1 91.75 260 PRO B O 1
ATOM 4267 N N . ARG B 1 261 ? -23.969 -9.852 -0.132 1 84 261 ARG B N 1
ATOM 4268 C CA . ARG B 1 261 ? -24.906 -10.969 -0.14 1 84 261 ARG B CA 1
ATOM 4269 C C . ARG B 1 261 ? -25.219 -11.398 -1.565 1 84 261 ARG B C 1
ATOM 4271 O O . ARG B 1 261 ? -26.375 -11.273 -2.014 1 84 261 ARG B O 1
ATOM 4278 N N . ARG B 1 262 ? -24.234 -11.648 -2.385 1 81.12 262 ARG B N 1
ATOM 4279 C CA . ARG B 1 262 ? -24.484 -12.078 -3.76 1 81.12 262 ARG B CA 1
ATOM 4280 C C . ARG B 1 262 ? -24.734 -13.578 -3.828 1 81.12 262 ARG B C 1
ATOM 4282 O O . ARG B 1 262 ? -24.141 -14.352 -3.074 1 81.12 262 ARG B O 1
ATOM 4289 N N . PRO B 1 263 ? -25.719 -13.922 -4.676 1 86.81 263 PRO B N 1
ATOM 4290 C CA . PRO B 1 263 ? -25.891 -15.359 -4.875 1 86.81 263 PRO B CA 1
ATOM 4291 C C . PRO B 1 263 ? -24.641 -16.047 -5.422 1 86.81 263 PRO B C 1
ATOM 4293 O O . PRO B 1 263 ? -23.844 -15.406 -6.117 1 86.81 263 PRO B O 1
ATOM 4296 N N . PRO B 1 264 ? -24.453 -17.266 -4.988 1 90.25 264 PRO B N 1
ATOM 4297 C CA . PRO B 1 264 ? -23.328 -17.984 -5.578 1 90.25 264 PRO B CA 1
ATOM 4298 C C . PRO B 1 264 ? -23.391 -18.062 -7.102 1 90.25 264 PRO B C 1
ATOM 4300 O O . PRO B 1 264 ? -24.484 -18.234 -7.66 1 90.25 264 PRO B O 1
ATOM 4303 N N . PRO B 1 265 ? -22.25 -17.828 -7.723 1 91.75 265 PRO B N 1
ATOM 4304 C CA . PRO B 1 265 ? -22.266 -17.812 -9.188 1 91.75 265 PRO B CA 1
ATOM 4305 C C . PRO B 1 265 ? -22.469 -19.188 -9.797 1 91.75 265 PRO B C 1
ATOM 4307 O O . PRO B 1 265 ? -22.734 -19.312 -11 1 91.75 265 PRO B O 1
ATOM 4310 N N . PHE B 1 266 ? -22.344 -20.266 -9.031 1 92.25 266 PHE B N 1
ATOM 4311 C CA . PHE B 1 266 ? -22.641 -21.641 -9.43 1 92.25 266 PHE B CA 1
ATOM 4312 C C . PHE B 1 266 ? -23 -22.484 -8.219 1 92.25 266 PHE B C 1
ATOM 4314 O O . PHE B 1 266 ? -22.719 -22.109 -7.082 1 92.25 266 PHE B O 1
ATOM 4321 N N . ALA B 1 267 ? -23.656 -23.641 -8.516 1 90.69 267 ALA B N 1
ATOM 4322 C CA . ALA B 1 267 ? -24.156 -24.5 -7.441 1 90.69 267 ALA B CA 1
ATOM 4323 C C . ALA B 1 267 ? -23.062 -25.438 -6.941 1 90.69 267 ALA B C 1
ATOM 4325 O O . ALA B 1 267 ? -22.172 -25.828 -7.707 1 90.69 267 ALA B O 1
ATOM 4326 N N . ALA B 1 268 ? -23.219 -25.75 -5.637 1 91.19 268 ALA B N 1
ATOM 4327 C CA . ALA B 1 268 ? -22.281 -26.688 -5.035 1 91.19 268 ALA B CA 1
ATOM 4328 C C . ALA B 1 268 ? -22.266 -28 -5.812 1 91.19 268 ALA B C 1
ATOM 4330 O O . ALA B 1 268 ? -21.203 -28.625 -5.973 1 91.19 268 ALA B O 1
ATOM 4331 N N . GLY B 1 269 ? -23.375 -28.406 -6.238 1 92.62 269 GLY B N 1
ATOM 4332 C CA . GLY B 1 269 ? -23.484 -29.641 -7.004 1 92.62 269 GLY B CA 1
ATOM 4333 C C . GLY B 1 269 ? -22.703 -29.594 -8.305 1 92.62 269 GLY B C 1
ATOM 4334 O O . GLY B 1 269 ? -22.125 -30.609 -8.719 1 92.62 269 GLY B O 1
ATOM 4335 N N . GLU B 1 270 ? -22.688 -28.469 -8.945 1 93.75 270 GLU B N 1
ATOM 4336 C CA . GLU B 1 270 ? -21.922 -28.297 -10.172 1 93.75 270 GLU B CA 1
ATOM 4337 C C . GLU B 1 270 ? -20.422 -28.438 -9.906 1 93.75 270 GLU B C 1
ATOM 4339 O O . GLU B 1 270 ? -19.688 -29 -10.727 1 93.75 270 GLU B O 1
ATOM 4344 N N . LEU B 1 271 ? -20 -27.906 -8.828 1 94.06 271 LEU B N 1
ATOM 4345 C CA . LEU B 1 271 ? -18.594 -28.016 -8.445 1 94.06 271 LEU B CA 1
ATOM 4346 C C . LEU B 1 271 ? -18.203 -29.469 -8.164 1 94.06 271 LEU B C 1
ATOM 4348 O O . LEU B 1 271 ? -17.125 -29.906 -8.555 1 94.06 271 LEU B O 1
ATOM 4352 N N . GLU B 1 272 ? -19.094 -30.172 -7.535 1 93 272 GLU B N 1
ATOM 4353 C CA . GLU B 1 272 ? -18.828 -31.578 -7.227 1 93 272 GLU B CA 1
ATOM 4354 C C . GLU B 1 272 ? -18.641 -32.406 -8.5 1 93 272 GLU B C 1
ATOM 4356 O O . GLU B 1 272 ? -17.844 -33.344 -8.531 1 93 272 GLU B O 1
ATOM 4361 N N . ARG B 1 273 ? -19.297 -31.953 -9.547 1 90.81 273 ARG B N 1
ATOM 4362 C CA . ARG B 1 273 ? -19.266 -32.688 -10.805 1 90.81 273 ARG B CA 1
ATOM 4363 C C . ARG B 1 273 ? -18.094 -32.219 -11.672 1 90.81 273 ARG B C 1
ATOM 4365 O O . ARG B 1 273 ? -17.844 -32.812 -12.734 1 90.81 273 ARG B O 1
ATOM 4372 N N . ALA B 1 274 ? -17.672 -31.25 -11.281 1 87.62 274 ALA B N 1
ATOM 4373 C CA . ALA B 1 274 ? -16.578 -30.688 -12.07 1 87.62 274 ALA B CA 1
ATOM 4374 C C . ALA B 1 274 ? -15.258 -31.391 -11.766 1 87.62 274 ALA B C 1
ATOM 4376 O O . ALA B 1 274 ? -15.031 -31.844 -10.641 1 87.62 274 ALA B O 1
#

Secondary structure (DSSP, 8-state):
----SPPHHHHHTTB--TTSTT-S-TT--TT--HHHHHHHHHHHHHHHHHHHHHHHHH-S-EEEEEEE-STTS-HHHHIIIIITTS-GGGEEEEEPPSP-TTGGGS-TTHHHHTTPPPTT-EEEEES-GGGGGTHHHHTTSS-GGGHHHHHHHHHHHHHHHHHTTEEEEEEEEE--HHHHHHHHHHHHH-TTTGGG--THHHHHHHTHHHHHHHHHHHHHHH--SSS-EEEEE-SSHHHHHHHHHHHHHHHHHHHT-----PPPSS-HHHHHH-/----SPPHHHHHTTB--TTSTT-S-TT--TT--HHHHHHHHHHHHHHHHHHHHHHHHH-S-EEEEEEE-STTS-HHHHIIIIITTS-GGGEEEEEPPSP-TTGGGS-TTHHHHTTPPPTT-EEEEES-GGGGGTHHHHTTSS-GGGHHHHHHHHHHHHHHHHHTTEEEEEEEEE--HHHHHHHHHHHHH-TTTGGG--THHHHHHHTHHHHHHHHHHHHHHH--SSS-EEEEE-SSHHHHHHHHHHHHHHHHHHHT-----PPPSS-HHHHHH-

InterPro domains:
  IPR016898 Polyphosphate phosphotransferase [PIRSF028756] (35-255)
  IPR022488 Polyphosphate kinase-2-related [PF03976] (34-251)
  IPR027417 P-loop containing nucleoside triphosphate hydrolase [G3DSA:3.40.50.300] (20-272)
  IPR027417 P-loop containing nucleoside triphosphate hydrolase [SSF52540] (64-236)

Foldseek 3Di:
DDQLADDPVVLCVQFADLVFRQPDDLPDQVPDDLVRLVVSLVSLLVVVQVLLQLQQQVLQAEEEEEEAEAPPLQLVVLCCSRPVSHDPVQEQEDEDDPDDPVCLVDDLCVVVVVRDDGRSHYYYYNHGLCCVQFVCCVVVVDHNVCNVVSLVVVLVVQVVCVVRRYAYAAEYRDDDLVLLVVSVVVLVVDPVNVVSDDPCNVVCSVCVVVRVVSVSNSQSSNADPSHIYGYHSRSPPSRSSSSSSNVVVVVSVVVVGDRDPDDDPDDPVVVVVD/DDQLADDPVVLCVQFADLVFRQPDDLPDQVPDDLVRLVVSLVSLLVVVQVLLQLQQQVLQAEEEEEEAEAPPLQLVVLCCSRPVSHDPVQEQEDEDDPDDPVCLVDDLCVVVVVRDDGRSHYYYYNHGSCCVQFVCVVVVVDHNVCNVVSLVVVLVVQVVCVVRRYAYAAEYRDDDLVLLVVSVVVLVPDPVNVVSDDPCNVVCSVCVVVRVVSVSNSQSSNADPSHIYGYHSRSPPSRSSSSSSNVVSVVSVVVVGDRDPDPDPDDPVVVVVD